Protein AF-0000000080636197 (afdb_homodimer)

Foldseek 3Di:
DAWQKWWFQWWADDVPATQAGGATDTFHWLFEEEEAEDPSLNQQVVLCQQLQNDDTDDDPGTDIDGNHHGCVVCNPVQLLQEFEDAPDQDFDQAAFLQVRLVVLLVVNPDDPVLLVVLSCVLCVLLVNNVRRRPGNNPDDPLNSLSSSVSSSCSSVHQEYEAEASCPPHDPVSLVSVLVSLQVSSVVGRYYYYYHNDQVSCLRRGQKYFYGGSNYTQDMGRLVVCCVVPFAFKKKKFQPAPDDFDDDPAWDWDDDRGIIITGHNDPVVVCVRCVPPDPPRMDMDTDGSVNVSCVRHPDDDPPDD/DAWQKWWFQWWADDVPATQAGGATDTFHWLFEEEEAEDPSLNQQVVLCQQLQNDDTDDDPGTDIDGNRHGCVVCNPVQLLQEFEDAPDQDFDQAAFLQVRLVVLLVVNVDDPVLLVVLSCVLCVLLVNNVRRRPGNNPDDPLNSLSSSVSSSCSSVHQEYEAEASCPPHDPVSLVSVLVSLQVSSVVGRYYYYYHNDQVSCLRRGQKYFYGGSNYTQDMGRLVVCCVVPFAFKKKKFQPAPDDFDDDPAWDWDDDRGIIITGHNDPVVVCVRCVPPDPPRMDMDTDGSVNVSCVRHPDDDPPDD

Radius of gyration: 25.09 Å; Cα contacts (8 Å, |Δi|>4): 1179; chains: 2; bounding box: 58×71×62 Å

Sequence (608 aa):
METIVRVEHCHKTYGTFRALTDLSFSAGRGECVALLGPNGAGKTTMIKILYGKARRDPHPETRVEVFGLDPEEHELTIKQRTGVVQQENNLDDELNVVQNLKIFARFYRMKPSRARARIEELLEFMELSEKRDQPVKALSGGMKRRLVIARALLNQPELLFLDEPTTGLDPQVRQLIWDRIRALTRQGVTVLLTTHYMEEAYHIADRIIIMDHGKSLLEGNPRELVEKHIEPQVVEVLIPSYTPPSGDSLRVEHSEERTLVYAPSREELETFTAELPAGSYFIRPSTLEDLFLKITGRRLKDGQMETIVRVEHCHKTYGTFRALTDLSFSAGRGECVALLGPNGAGKTTMIKILYGKARRDPHPETRVEVFGLDPEEHELTIKQRTGVVQQENNLDDELNVVQNLKIFARFYRMKPSRARARIEELLEFMELSEKRDQPVKALSGGMKRRLVIARALLNQPELLFLDEPTTGLDPQVRQLIWDRIRALTRQGVTVLLTTHYMEEAYHIADRIIIMDHGKSLLEGNPRELVEKHIEPQVVEVLIPSYTPPSGDSLRVEHSEERTLVYAPSREELETFTAELPAGSYFIRPSTLEDLFLKITGRRLKDGQ

Secondary structure (DSSP, 8-state):
--EEEEEEEEEEEETTEEEEEEEEEEEETT-EEEEE--TTSSHHHHHHHHTTSSPPPP-TT-EEEETTB-TTT-HHHHHHTEEEE-SS----TTSBHHHHHHHHHHHTT--HHHHHHHHHHHHHHTT-GGGTTSBGGGS-HHHHHHHHHHHHTTT--SEEEEESTTTT--HHHHHHHHHHHHHHHHTT-EEEEEES-HHHHHHH-SEEEEEETTEEEEEE-HHHHHHHHS-SEEEEE-STT------TT-EEEE-SS-EEEEESSHHHHHHHHTTSPTTSEEEEE--HHHHHHHHH-SS-----/--EEEEEEEEEEEETTEEEEEEEEEEEETT-EEEEE--TTSSHHHHHHHHTTSSPPPP-TT-EEEETTB-TTT-HHHHHHTEEEE-SS----TTSBHHHHHHHHHHHTT--HHHHHHHHHHHHHHTT-GGGTTSBGGGS-HHHHHHHHHHHHTTT--SEEEEESTTTT--HHHHHHHHHHHHHHHHTT-EEEEEES-HHHHHHH-SEEEEEETTEEEEEE-HHHHHHHHS-SEEEEE-STT------TT-EEEE-SS-EEEEESSHHHHHHHHTTSPTTSEEEEE--HHHHHHHHH-SS-----

Solvent-accessible surface area (backbone atoms only — not comparable to full-atom values): 32290 Å² total; per-residue (Å²): 128,60,69,36,34,40,37,29,47,35,33,28,66,59,89,89,43,62,36,27,51,57,26,63,52,72,38,37,65,31,34,30,38,25,39,29,31,51,85,76,16,26,53,68,60,52,55,32,32,60,68,36,77,40,78,64,48,92,51,93,72,41,43,58,27,45,75,80,34,41,22,84,81,39,34,66,68,49,50,64,40,37,15,64,34,61,70,65,86,84,72,62,52,87,34,25,45,50,55,54,44,51,58,54,37,52,76,69,65,51,54,65,71,56,42,52,54,49,50,53,51,39,27,54,75,58,70,39,59,92,43,37,80,38,43,42,68,76,46,53,70,64,53,48,50,41,47,49,50,40,52,28,44,70,69,65,33,54,34,37,41,30,34,40,81,52,69,85,50,32,65,43,56,37,51,51,52,48,39,50,52,48,53,41,27,74,71,46,25,16,32,42,31,30,38,61,50,52,66,58,43,57,73,57,29,60,28,35,34,37,30,51,68,11,24,69,76,49,72,40,36,49,67,59,48,34,65,73,73,37,48,54,24,32,35,42,32,62,40,62,69,57,73,75,78,93,48,95,76,49,50,74,47,81,43,74,47,31,25,40,39,31,22,82,38,66,71,64,45,50,66,60,48,68,80,48,62,88,83,36,52,53,77,46,69,56,44,57,56,56,46,48,35,68,74,71,44,62,66,77,72,75,77,129,127,61,67,36,34,41,35,29,47,35,32,28,65,58,90,89,42,61,35,27,50,57,27,61,52,71,39,37,66,32,34,31,38,24,39,30,31,50,87,76,16,27,53,67,59,51,54,32,32,60,68,37,76,40,79,67,48,91,51,93,72,41,43,58,28,45,75,82,35,43,23,84,80,40,34,68,68,48,50,63,39,38,15,66,32,60,70,65,85,82,72,60,50,88,34,25,46,51,54,52,44,51,57,54,37,53,76,70,66,50,54,67,70,57,42,52,52,51,48,53,50,39,27,53,74,58,70,40,59,92,43,38,80,38,43,41,67,77,47,52,70,63,53,48,50,42,48,48,50,39,53,28,43,70,70,64,34,54,35,35,38,30,32,40,81,51,71,86,49,33,64,44,55,37,52,50,52,49,39,50,52,46,52,41,27,74,72,46,25,16,34,44,33,30,38,61,50,49,65,58,43,57,72,56,30,60,28,35,35,36,30,50,68,12,23,69,75,48,71,41,36,51,68,60,46,33,65,72,73,39,49,54,23,31,36,42,32,61,40,62,68,57,75,74,78,93,49,95,76,50,50,75,46,80,46,74,49,31,26,41,40,31,22,83,39,65,70,66,44,49,67,62,49,68,80,48,61,86,83,37,52,51,76,44,69,57,45,59,56,56,44,48,34,67,75,70,44,60,64,77,73,75,77,128

pLDDT: mean 91.49, std 8.5, range [36.66, 98.65]

Nearest PDB structures (foldseek):
  4p33-assembly1_A  TM=9.153E-01  e=8.225E-24  Escherichia coli K-12
  4u00-assembly1_A  TM=9.280E-01  e=1.211E-22  Thermus thermophilus HB8
  6mi8-assembly1_B  TM=8.993E-01  e=1.579E-21  Escherichia coli K-12
  6mjp-assembly1_B  TM=8.664E-01  e=6.709E-22  Vibrio cholerae
  6mit-assembly2_E  TM=8.730E-01  e=1.678E-21  Enterobacter cloacae subsp. cloacae ATCC 13047

InterPro domains:
  IPR003439 ABC transporter-like, ATP-binding domain [PF00005] (20-167)
  IPR003439 ABC transporter-like, ATP-binding domain [PS50893] (5-238)
  IPR003593 AAA+ ATPase domain [SM00382] (29-215)
  IPR017871 ABC transporter-like, conserved site [PS00211] (139-153)
  IPR027417 P-loop containing nucleoside triphosphate hydrolase [G3DSA:3.40.50.300] (1-240)
  IPR027417 P-loop containing nucleoside triphosphate hydrolase [SSF52540] (3-228)
  IPR050763 ABC transporter ATP-binding component [PTHR42711] (1-302)
  IPR060396 Nod factor export ATP-binding protein I, C-terminal domain [PF27102] (250-297)

Structure (mmCIF, N/CA/C/O backbone):
data_AF-0000000080636197-model_v1
#
loop_
_entity.id
_entity.type
_entity.pdbx_description
1 polymer 'ABC transporter related protein'
#
loop_
_atom_site.group_PDB
_atom_site.id
_atom_site.type_symbol
_atom_site.label_atom_id
_atom_site.label_alt_id
_atom_site.label_comp_id
_atom_site.label_asym_id
_atom_site.label_entity_id
_atom_site.label_seq_id
_atom_site.pdbx_PDB_ins_code
_atom_site.Cartn_x
_atom_site.Cartn_y
_atom_site.Cartn_z
_atom_site.occupancy
_atom_site.B_iso_or_equiv
_atom_site.auth_seq_id
_atom_site.auth_comp_id
_atom_site.auth_asym_id
_atom_site.auth_atom_id
_atom_site.pdbx_PDB_model_num
ATOM 1 N N . MET A 1 1 ? -12.634 29.401 9.566 1 70.04 1 MET A N 1
ATOM 2 C CA . MET A 1 1 ? -11.385 28.709 9.871 1 70.04 1 MET A CA 1
ATOM 3 C C . MET A 1 1 ? -10.193 29.45 9.276 1 70.04 1 MET A C 1
ATOM 5 O O . MET A 1 1 ? -10.292 30.024 8.189 1 70.04 1 MET A O 1
ATOM 9 N N . GLU A 1 2 ? -9.156 29.703 10.09 1 91.59 2 GLU A N 1
ATOM 10 C CA . GLU A 1 2 ? -7.953 30.404 9.649 1 91.59 2 GLU A CA 1
ATOM 11 C C . GLU A 1 2 ? -7.186 29.585 8.614 1 91.59 2 GLU A C 1
ATOM 13 O O . GLU A 1 2 ? -6.859 28.421 8.855 1 91.59 2 GLU A O 1
ATOM 18 N N . THR A 1 3 ? -6.97 30.164 7.451 1 95.98 3 THR A N 1
ATOM 19 C CA . THR A 1 3 ? -6.253 29.491 6.374 1 95.98 3 THR A CA 1
ATOM 20 C C . THR A 1 3 ? -4.749 29.512 6.63 1 95.98 3 THR A C 1
ATOM 22 O O . THR A 1 3 ? -4.163 30.577 6.833 1 95.98 3 THR A O 1
ATOM 25 N N . ILE A 1 4 ? -4.133 28.397 6.646 1 97.34 4 ILE A N 1
ATOM 26 C CA . ILE A 1 4 ? -2.709 28.247 6.925 1 97.34 4 ILE A CA 1
ATOM 27 C C . ILE A 1 4 ? -1.946 28.045 5.617 1 97.34 4 ILE A C 1
ATOM 29 O O . ILE A 1 4 ? -0.799 28.479 5.487 1 97.34 4 ILE A O 1
ATOM 33 N N . VAL A 1 5 ? -2.538 27.372 4.698 1 98.48 5 VAL A N 1
ATOM 34 C CA . VAL A 1 5 ? -1.978 27.125 3.373 1 98.48 5 VAL A CA 1
ATOM 35 C C . VAL A 1 5 ? -2.954 27.605 2.301 1 98.48 5 VAL A C 1
ATOM 37 O O . VAL A 1 5 ? -4.144 27.285 2.35 1 98.48 5 VAL A O 1
ATOM 40 N N . ARG A 1 6 ? -2.475 28.406 1.411 1 98.28 6 ARG A N 1
ATOM 41 C CA . ARG A 1 6 ? -3.274 28.901 0.295 1 98.28 6 ARG A CA 1
ATOM 42 C C . ARG A 1 6 ? -2.54 28.716 -1.029 1 98.28 6 ARG A C 1
ATOM 44 O O . ARG A 1 6 ? -1.398 29.156 -1.179 1 98.28 6 ARG A O 1
ATOM 51 N N . VAL A 1 7 ? -3.124 28.015 -1.944 1 98.28 7 VAL A N 1
ATOM 52 C CA . VAL A 1 7 ? -2.604 27.805 -3.291 1 98.28 7 VAL A CA 1
ATOM 53 C C . VAL A 1 7 ? -3.649 28.229 -4.32 1 98.28 7 VAL A C 1
ATOM 55 O O . VAL A 1 7 ? -4.77 27.717 -4.323 1 98.28 7 VAL A O 1
ATOM 58 N N . GLU A 1 8 ? -3.267 29.147 -5.152 1 98.03 8 GLU A N 1
ATOM 59 C CA . GLU A 1 8 ? -4.144 29.603 -6.227 1 98.03 8 GLU A CA 1
ATOM 60 C C . GLU A 1 8 ? -3.445 29.525 -7.581 1 98.03 8 GLU A C 1
ATOM 62 O O . GLU A 1 8 ? -2.401 30.149 -7.783 1 98.03 8 GLU A O 1
ATOM 67 N N . HIS A 1 9 ? -4.03 28.772 -8.452 1 97.44 9 HIS A N 1
ATOM 68 C CA . HIS A 1 9 ? -3.629 28.679 -9.851 1 97.44 9 HIS A CA 1
ATOM 69 C C . HIS A 1 9 ? -2.136 28.398 -9.979 1 97.44 9 HIS A C 1
ATOM 71 O O . HIS A 1 9 ? -1.426 29.104 -10.699 1 97.44 9 HIS A O 1
ATOM 77 N N . CYS A 1 10 ? -1.67 27.437 -9.292 1 97.93 10 CYS A N 1
ATOM 78 C CA . CYS A 1 10 ? -0.251 27.1 -9.279 1 97.93 10 CYS A CA 1
ATOM 79 C C . CYS A 1 10 ? 0.113 26.225 -10.473 1 97.93 10 CYS A C 1
ATOM 81 O O . CYS A 1 10 ? -0.612 25.284 -10.802 1 97.93 10 CYS A O 1
ATOM 83 N N . HIS A 1 11 ? 1.201 26.597 -11.126 1 97.65 11 HIS A N 1
ATOM 84 C CA . HIS A 1 11 ? 1.733 25.861 -12.268 1 97.65 11 HIS A CA 1
ATOM 85 C C . HIS A 1 11 ? 3.194 25.484 -12.048 1 97.65 11 HIS A C 1
ATOM 87 O O . HIS A 1 11 ? 3.944 26.231 -11.416 1 97.65 11 HIS A O 1
ATOM 93 N N . LYS A 1 12 ? 3.571 24.344 -12.49 1 97.74 12 LYS A N 1
ATOM 94 C CA . LYS A 1 12 ? 4.967 23.917 -12.452 1 97.74 12 LYS A CA 1
ATOM 95 C C . LYS A 1 12 ? 5.291 22.993 -13.623 1 97.74 12 LYS A C 1
ATOM 97 O O . LYS A 1 12 ? 4.587 22.009 -13.857 1 97.74 12 LYS A O 1
ATOM 102 N N . THR A 1 13 ? 6.301 23.354 -14.338 1 96.06 13 THR A N 1
ATOM 103 C CA . THR A 1 13 ? 6.772 22.563 -15.469 1 96.06 13 THR A CA 1
ATOM 104 C C . THR A 1 13 ? 8.233 22.165 -15.28 1 96.06 13 THR A C 1
ATOM 106 O O . THR A 1 13 ? 9.052 22.978 -14.848 1 96.06 13 THR A O 1
ATOM 109 N N . TYR A 1 14 ? 8.549 20.91 -15.465 1 93.08 14 TYR A N 1
ATOM 110 C CA . TYR A 1 14 ? 9.912 20.398 -15.556 1 93.08 14 TYR A CA 1
ATOM 111 C C . TYR A 1 14 ? 10.259 20.024 -16.992 1 93.08 14 TYR A C 1
ATOM 113 O O . TYR A 1 14 ? 9.802 18.996 -17.5 1 93.08 14 TYR A O 1
ATOM 121 N N . GLY A 1 15 ? 11.058 20.83 -17.602 1 91.91 15 GLY A N 1
ATOM 122 C CA . GLY A 1 15 ? 11.267 20.606 -19.024 1 91.91 15 GLY A CA 1
ATOM 123 C C . GLY A 1 15 ? 9.987 20.688 -19.835 1 91.91 15 GLY A C 1
ATOM 124 O O . GLY A 1 15 ? 9.33 21.73 -19.864 1 91.91 15 GLY A O 1
ATOM 125 N N . THR A 1 16 ? 9.609 19.529 -20.382 1 89.03 16 THR A N 1
ATOM 126 C CA . THR A 1 16 ? 8.383 19.492 -21.171 1 89.03 16 THR A CA 1
ATOM 127 C C . THR A 1 16 ? 7.235 18.899 -20.359 1 89.03 16 THR A C 1
ATOM 129 O O . THR A 1 16 ? 6.091 18.873 -20.818 1 89.03 16 THR A O 1
ATOM 132 N N . PHE A 1 17 ? 7.514 18.566 -19.157 1 89.36 17 PHE A N 1
ATOM 133 C CA . PHE A 1 17 ? 6.513 17.898 -18.333 1 89.36 17 PHE A CA 1
ATOM 134 C C . PHE A 1 17 ? 5.805 18.897 -17.425 1 89.36 17 PHE A C 1
ATOM 136 O O . PHE A 1 17 ? 6.442 19.55 -16.596 1 89.36 17 PHE A O 1
ATOM 143 N N . ARG A 1 18 ? 4.503 18.974 -17.615 1 93.79 18 ARG A N 1
ATOM 144 C CA . ARG A 1 18 ? 3.7 19.825 -16.743 1 93.79 18 ARG A CA 1
ATOM 145 C C . ARG A 1 18 ? 3.27 19.073 -15.488 1 93.79 18 ARG A C 1
ATOM 147 O O . ARG A 1 18 ? 2.274 18.347 -15.504 1 93.79 18 ARG A O 1
ATOM 154 N N . ALA A 1 19 ? 3.922 19.318 -14.426 1 95.35 19 ALA A N 1
ATOM 155 C CA . ALA A 1 19 ? 3.671 18.612 -13.172 1 95.35 19 ALA A CA 1
ATOM 156 C C . ALA A 1 19 ? 2.43 19.159 -12.473 1 95.35 19 ALA A C 1
ATOM 158 O O . ALA A 1 19 ? 1.651 18.399 -11.892 1 95.35 19 ALA A O 1
ATOM 159 N N . LEU A 1 20 ? 2.258 20.453 -12.488 1 97.69 20 LEU A N 1
ATOM 160 C CA . LEU A 1 20 ? 1.077 21.117 -11.946 1 97.69 20 LEU A CA 1
ATOM 161 C C . LEU A 1 20 ? 0.43 22.016 -12.995 1 97.69 20 LEU A C 1
ATOM 163 O O . LEU A 1 20 ? 1.117 22.794 -13.661 1 97.69 20 LEU A O 1
ATOM 167 N N . THR A 1 21 ? -0.829 21.839 -13.168 1 96.33 21 THR A N 1
ATOM 168 C CA . THR A 1 21 ? -1.602 22.595 -14.147 1 96.33 21 THR A CA 1
ATOM 169 C C . THR A 1 21 ? -2.784 23.294 -13.48 1 96.33 21 THR A C 1
ATOM 171 O O . THR A 1 21 ? -3.874 22.726 -13.383 1 96.33 21 THR A O 1
ATOM 174 N N . ASP A 1 22 ? -2.585 24.486 -12.969 1 96.54 22 ASP A N 1
ATOM 175 C CA . ASP A 1 22 ? -3.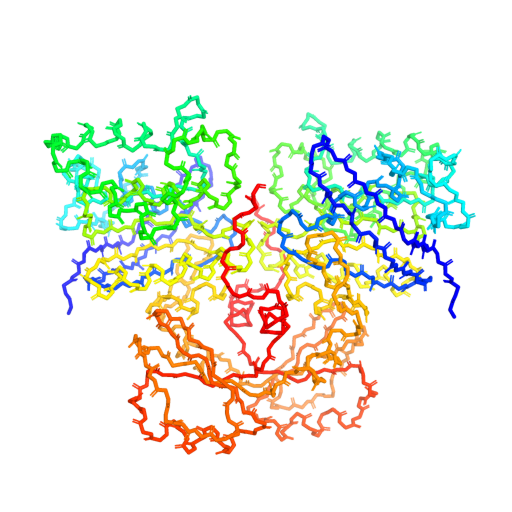636 25.334 -12.415 1 96.54 22 ASP A CA 1
ATOM 176 C C . ASP A 1 22 ? -4.218 24.726 -11.141 1 96.54 22 ASP A C 1
ATOM 178 O O . ASP A 1 22 ? -5.436 24.591 -11.011 1 96.54 22 ASP A O 1
ATOM 182 N N . LEU A 1 23 ? -3.398 24.368 -10.259 1 97.69 23 LEU A N 1
ATOM 183 C CA . LEU A 1 23 ? -3.83 23.742 -9.014 1 97.69 23 LEU A CA 1
ATOM 184 C C . LEU A 1 23 ? -4.18 24.795 -7.969 1 97.69 23 LEU A C 1
ATOM 186 O O . LEU A 1 23 ? -3.41 25.731 -7.743 1 97.69 23 LEU A O 1
ATOM 190 N N . SER A 1 24 ? -5.374 24.666 -7.371 1 97.98 24 SER A N 1
ATOM 191 C CA . SER A 1 24 ? -5.816 25.552 -6.298 1 97.98 24 SER A CA 1
ATOM 192 C C . SER A 1 24 ? -6.43 24.762 -5.147 1 97.98 24 SER A C 1
ATOM 194 O O . SER A 1 24 ? -7.186 23.814 -5.371 1 97.98 24 SER A O 1
ATOM 196 N N . PHE A 1 25 ? -5.986 25.109 -3.956 1 97.62 25 PHE A N 1
ATOM 197 C CA . PHE A 1 25 ? -6.592 24.555 -2.751 1 97.62 25 PHE A CA 1
ATOM 198 C C . PHE A 1 25 ? -6.137 25.322 -1.515 1 97.62 25 PHE A C 1
ATOM 200 O O . PHE A 1 25 ? -5.299 26.221 -1.609 1 97.62 25 PHE A O 1
ATOM 207 N N . SER A 1 26 ? -6.712 24.998 -0.378 1 97.77 26 SER A N 1
ATOM 208 C CA . SER A 1 26 ? -6.311 25.602 0.889 1 97.77 26 SER A CA 1
ATOM 209 C C . SER A 1 26 ? -6.382 24.593 2.03 1 97.77 26 SER A C 1
ATOM 211 O O . SER A 1 26 ? -6.926 23.499 1.865 1 97.77 26 SER A O 1
ATOM 213 N N . ALA A 1 27 ? -5.765 24.94 3.087 1 97.75 27 ALA A N 1
ATOM 214 C CA . ALA A 1 27 ? -5.835 24.17 4.326 1 97.75 27 ALA A CA 1
ATOM 215 C C . ALA A 1 27 ? -5.991 25.088 5.534 1 97.75 27 ALA A C 1
ATOM 217 O O . ALA A 1 27 ? -5.326 26.122 5.626 1 97.75 27 ALA A O 1
ATOM 218 N N . GLY A 1 28 ? -6.892 24.671 6.402 1 97.67 28 GLY A N 1
ATOM 219 C CA . GLY A 1 28 ? -7.14 25.451 7.604 1 97.67 28 GLY A CA 1
ATOM 220 C C . GLY A 1 28 ? -6.326 24.985 8.796 1 97.67 28 GLY A C 1
ATOM 221 O O . GLY A 1 28 ? -5.793 23.874 8.795 1 97.67 28 GLY A O 1
ATOM 222 N N . ARG A 1 29 ? -6.256 25.848 9.769 1 97.2 29 ARG A N 1
ATOM 223 C CA . ARG A 1 29 ? -5.551 25.522 11.004 1 97.2 29 ARG A CA 1
ATOM 224 C C . ARG A 1 29 ? -6.151 24.288 11.668 1 97.2 29 ARG A C 1
ATOM 226 O O . ARG A 1 29 ? -7.37 24.191 11.825 1 97.2 29 ARG A O 1
ATOM 233 N N . GLY A 1 30 ? -5.285 23.339 11.968 1 96.61 30 GLY A N 1
ATOM 234 C CA . GLY A 1 30 ? -5.714 22.151 12.688 1 96.61 30 GLY A CA 1
ATOM 235 C C . GLY A 1 30 ? -6.406 21.133 11.801 1 96.61 30 GLY A C 1
ATOM 236 O O . GLY A 1 30 ? -6.926 20.128 12.289 1 96.61 30 GLY A O 1
ATOM 237 N N . GLU A 1 31 ? -6.382 21.378 10.533 1 97.2 31 GLU A N 1
ATOM 238 C CA . GLU A 1 31 ? -7.027 20.499 9.563 1 97.2 31 GLU A CA 1
ATOM 239 C C . GLU A 1 31 ? -6.037 19.491 8.986 1 97.2 31 GLU A C 1
ATOM 241 O O . GLU A 1 31 ? -4.863 19.811 8.788 1 97.2 31 GLU A O 1
ATOM 246 N N . CYS A 1 32 ? -6.458 18.325 8.764 1 97.83 32 CYS A N 1
ATOM 247 C CA . CYS A 1 32 ? -5.682 17.34 8.018 1 97.83 32 CYS A CA 1
ATOM 248 C C . CYS A 1 32 ? -6.171 17.237 6.578 1 97.83 32 CYS A C 1
ATOM 250 O O . CYS A 1 32 ? -7.284 16.77 6.328 1 97.83 32 CYS A O 1
ATOM 252 N N . VAL A 1 33 ? -5.358 17.678 5.628 1 98.47 33 VAL A N 1
ATOM 253 C CA . VAL A 1 33 ? -5.701 17.647 4.21 1 98.47 33 VAL A CA 1
ATOM 254 C C . VAL A 1 33 ? -4.795 16.656 3.481 1 98.47 33 VAL A C 1
ATOM 256 O O . VAL A 1 33 ? -3.573 16.686 3.645 1 98.47 33 VAL A O 1
ATOM 259 N N . ALA A 1 34 ? -5.384 15.788 2.673 1 98.4 34 ALA A N 1
ATOM 260 C CA . ALA A 1 34 ? -4.616 14.808 1.909 1 98.4 34 ALA A CA 1
ATOM 261 C C . ALA A 1 34 ? -4.678 15.107 0.414 1 98.4 34 ALA A C 1
ATOM 263 O O . ALA A 1 34 ? -5.764 15.271 -0.148 1 98.4 34 ALA A O 1
ATOM 264 N N . LEU A 1 35 ? -3.562 15.288 -0.189 1 98.06 35 LEU A N 1
ATOM 265 C CA . LEU A 1 35 ? -3.461 15.266 -1.644 1 98.06 35 LEU A CA 1
ATOM 266 C C . LEU A 1 35 ? -3.404 13.832 -2.162 1 98.06 35 LEU A C 1
ATOM 268 O O . LEU A 1 35 ? -2.399 13.141 -1.979 1 98.06 35 LEU A O 1
ATOM 272 N N . LEU A 1 36 ? -4.446 13.467 -2.775 1 96.41 36 LEU A N 1
ATOM 273 C CA . LEU A 1 36 ? -4.629 12.086 -3.207 1 96.41 36 LEU A CA 1
ATOM 274 C C . LEU A 1 36 ? -4.51 11.97 -4.723 1 96.41 36 LEU A C 1
ATOM 276 O O . LEU A 1 36 ? -5.081 12.779 -5.458 1 96.41 36 LEU A O 1
ATOM 280 N N . GLY A 1 37 ? -3.81 11.014 -5.209 1 93.5 37 GLY A N 1
ATOM 281 C CA . GLY A 1 37 ? -3.635 10.805 -6.637 1 93.5 37 GLY A CA 1
ATOM 282 C C . GLY A 1 37 ? -2.601 9.743 -6.962 1 93.5 37 GLY A C 1
ATOM 283 O O . GLY A 1 37 ? -1.863 9.298 -6.081 1 93.5 37 GLY A O 1
ATOM 284 N N . PRO A 1 38 ? -2.58 9.338 -8.162 1 90.51 38 PRO A N 1
ATOM 285 C CA . PRO A 1 38 ? -1.576 8.358 -8.582 1 90.51 38 PRO A CA 1
ATOM 286 C C . PRO A 1 38 ? -0.159 8.927 -8.58 1 90.51 38 PRO A C 1
ATOM 288 O O . PRO A 1 38 ? 0.031 10.12 -8.326 1 90.51 38 PRO A O 1
ATOM 291 N N . ASN A 1 39 ? 0.759 8.02 -8.804 1 85.99 39 ASN A N 1
ATOM 292 C CA . ASN A 1 39 ? 2.135 8.485 -8.944 1 85.99 39 ASN A CA 1
ATOM 293 C C . ASN A 1 39 ? 2.292 9.419 -10.141 1 85.99 39 ASN A C 1
ATOM 295 O O . ASN A 1 39 ? 1.729 9.168 -11.208 1 85.99 39 ASN A O 1
ATOM 299 N N . GLY A 1 40 ? 2.886 10.529 -9.935 1 87.15 40 GLY A N 1
ATOM 300 C CA . GLY A 1 40 ? 3.097 11.486 -11.009 1 87.15 40 GLY A CA 1
ATOM 301 C C . GLY A 1 40 ? 2.003 12.532 -11.101 1 87.15 40 GLY A C 1
ATOM 302 O O . GLY A 1 40 ? 2.034 13.395 -11.98 1 87.15 40 GLY A O 1
ATOM 303 N N . ALA A 1 41 ? 1.114 12.492 -10.192 1 91.53 41 ALA A N 1
ATOM 304 C CA . ALA A 1 41 ? -0.02 13.41 -10.25 1 91.53 41 ALA A CA 1
ATOM 305 C C . ALA A 1 41 ? 0.393 14.82 -9.837 1 91.53 41 ALA A C 1
ATOM 307 O O . ALA A 1 41 ? -0.379 15.769 -9.989 1 91.53 41 ALA A O 1
ATOM 308 N N . GLY A 1 42 ? 1.59 14.946 -9.271 1 95.01 42 GLY A N 1
ATOM 309 C CA . GLY A 1 42 ? 2.086 16.257 -8.883 1 95.01 42 GLY A CA 1
ATOM 310 C C . GLY A 1 42 ? 2.079 16.477 -7.382 1 95.01 42 GLY A C 1
ATOM 311 O O . GLY A 1 42 ? 2.392 17.571 -6.908 1 95.01 42 GLY A O 1
ATOM 312 N N . LYS A 1 43 ? 1.74 15.468 -6.599 1 96.6 43 LYS A N 1
ATOM 313 C CA . LYS A 1 43 ? 1.578 15.592 -5.153 1 96.6 43 LYS A CA 1
ATOM 314 C C . LYS A 1 43 ? 2.876 16.044 -4.49 1 96.6 43 LYS A C 1
ATOM 316 O O . LYS A 1 43 ? 2.888 17.02 -3.738 1 96.6 43 LYS A O 1
ATOM 321 N N . THR A 1 44 ? 3.995 15.383 -4.799 1 95 44 THR A N 1
ATOM 322 C CA . THR A 1 44 ? 5.302 15.678 -4.221 1 95 44 THR A CA 1
ATOM 323 C C . THR A 1 44 ? 5.789 17.055 -4.662 1 95 44 THR A C 1
ATOM 325 O O . THR A 1 44 ? 6.347 17.808 -3.86 1 95 44 THR A O 1
ATOM 328 N N . THR A 1 45 ? 5.552 17.376 -5.938 1 96.64 45 THR A N 1
ATOM 329 C CA . THR A 1 45 ? 5.924 18.686 -6.46 1 96.64 45 THR A CA 1
ATOM 330 C C . THR A 1 45 ? 5.232 19.797 -5.675 1 96.64 45 THR A C 1
ATOM 332 O O . THR A 1 45 ? 5.865 20.785 -5.297 1 96.64 45 THR A O 1
ATOM 335 N N . MET A 1 46 ? 3.995 19.58 -5.392 1 97.51 46 MET A N 1
ATOM 336 C CA . MET A 1 46 ? 3.233 20.593 -4.666 1 97.51 46 MET A CA 1
ATOM 337 C C . MET A 1 46 ? 3.787 20.785 -3.258 1 97.51 46 MET A C 1
ATOM 339 O O . MET A 1 46 ? 3.976 21.917 -2.81 1 97.51 46 MET A O 1
ATOM 343 N N . ILE A 1 47 ? 4.067 19.706 -2.564 1 97.07 47 ILE A N 1
ATOM 344 C CA . ILE A 1 47 ? 4.579 19.79 -1.201 1 97.07 47 ILE A CA 1
ATOM 345 C C . ILE A 1 47 ? 5.936 20.49 -1.202 1 97.07 47 ILE A C 1
ATOM 347 O O . ILE A 1 47 ? 6.211 21.326 -0.338 1 97.07 47 ILE A O 1
ATOM 351 N N . LYS A 1 48 ? 6.754 20.252 -2.185 1 96.96 48 LYS A N 1
ATOM 352 C CA . LYS A 1 48 ? 8.073 20.87 -2.287 1 96.96 48 LYS A CA 1
ATOM 353 C C . LYS A 1 48 ? 7.959 22.378 -2.491 1 96.96 48 LYS A C 1
ATOM 355 O O . LYS A 1 48 ? 8.767 23.144 -1.961 1 96.96 48 LYS A O 1
ATOM 360 N N . ILE A 1 49 ? 6.998 22.761 -3.233 1 97.82 49 ILE A N 1
ATOM 361 C CA . ILE A 1 49 ? 6.765 24.184 -3.451 1 97.82 49 ILE A CA 1
ATOM 362 C C . ILE A 1 49 ? 6.334 24.843 -2.143 1 97.82 49 ILE A C 1
ATOM 364 O O . ILE A 1 49 ? 6.786 25.943 -1.816 1 97.82 49 ILE A O 1
ATOM 368 N N . LEU A 1 50 ? 5.552 24.169 -1.354 1 97.87 50 LEU A N 1
ATOM 369 C CA . LEU A 1 50 ? 4.961 24.737 -0.148 1 97.87 50 LEU A CA 1
ATOM 370 C C . LEU A 1 50 ? 6.016 24.932 0.935 1 97.87 50 LEU A C 1
ATOM 372 O O . LEU A 1 50 ? 5.91 25.849 1.753 1 97.87 50 LEU A O 1
ATOM 376 N N . TYR A 1 51 ? 6.974 24.029 0.96 1 95.14 51 TYR A N 1
ATOM 377 C CA . TYR A 1 51 ? 7.978 24.273 1.99 1 95.14 51 TYR A CA 1
ATOM 378 C C . TYR A 1 51 ? 9.245 24.867 1.386 1 95.14 51 TYR A C 1
ATOM 380 O O . TYR A 1 51 ? 10.307 24.845 2.012 1 95.14 51 TYR A O 1
ATOM 388 N N . GLY A 1 52 ? 9.249 25.346 0.078 1 94.65 52 GLY A N 1
ATOM 389 C CA . GLY A 1 52 ? 10.234 26.236 -0.514 1 94.65 52 GLY A CA 1
ATOM 390 C C . GLY A 1 52 ? 11.362 25.499 -1.211 1 94.65 52 GLY A C 1
ATOM 391 O O . GLY A 1 52 ? 12.398 26.091 -1.521 1 94.65 52 GLY A O 1
ATOM 392 N N . LYS A 1 53 ? 11.26 24.241 -1.466 1 94.04 53 LYS A N 1
ATOM 393 C CA . LYS A 1 53 ? 12.328 23.449 -2.071 1 94.04 53 LYS A CA 1
ATOM 394 C C . LYS A 1 53 ? 12.217 23.45 -3.593 1 94.04 53 LYS A C 1
ATOM 396 O O . LYS A 1 53 ? 13.168 23.09 -4.29 1 94.04 53 LYS A O 1
ATOM 401 N N . ALA A 1 54 ? 11.072 23.792 -4.097 1 94.91 54 ALA A N 1
ATOM 402 C CA . ALA A 1 54 ? 10.858 23.911 -5.537 1 94.91 54 ALA A CA 1
ATOM 403 C C . ALA A 1 54 ? 10.172 25.229 -5.883 1 94.91 54 ALA A C 1
ATOM 405 O O . ALA A 1 54 ? 9.351 25.73 -5.11 1 94.91 54 ALA A O 1
ATOM 406 N N . ARG A 1 55 ? 10.473 25.706 -7.038 1 95.9 55 ARG A N 1
ATOM 407 C CA . ARG A 1 55 ? 9.874 26.953 -7.501 1 95.9 55 ARG A CA 1
ATOM 408 C C . ARG A 1 55 ? 8.712 26.682 -8.451 1 95.9 55 ARG A C 1
ATOM 410 O O . ARG A 1 55 ? 8.78 25.773 -9.281 1 95.9 55 ARG A O 1
ATOM 417 N N . ARG A 1 56 ? 7.742 27.44 -8.273 1 97.09 56 ARG A N 1
ATOM 418 C CA . ARG A 1 56 ? 6.614 27.379 -9.196 1 97.09 56 ARG A CA 1
ATOM 419 C C . ARG A 1 56 ? 6.886 28.204 -10.449 1 97.09 56 ARG A C 1
ATOM 421 O O . ARG A 1 56 ? 7.827 29 -10.482 1 97.09 56 ARG A O 1
ATOM 428 N N . ASP A 1 57 ? 6.111 27.933 -11.445 1 97.28 57 ASP A N 1
ATOM 429 C CA . ASP A 1 57 ? 6.215 28.759 -12.644 1 97.28 57 ASP A CA 1
ATOM 430 C C . ASP A 1 57 ? 5.606 30.14 -12.414 1 97.28 57 ASP A C 1
ATOM 432 O O . ASP A 1 57 ? 4.583 30.269 -11.739 1 97.28 57 ASP A O 1
ATOM 436 N N . PRO A 1 58 ? 6.278 31.094 -13 1 93.99 58 PRO A N 1
ATOM 437 C CA . PRO A 1 58 ? 5.694 32.431 -12.872 1 93.99 58 PRO A CA 1
ATOM 438 C C . PRO A 1 58 ? 4.357 32.562 -13.598 1 93.99 58 PRO A C 1
ATOM 440 O O . PRO A 1 58 ? 4.212 32.082 -14.725 1 93.99 58 PRO A O 1
ATOM 443 N N . HIS A 1 59 ? 3.428 32.972 -12.963 1 92.47 59 HIS A N 1
ATOM 444 C CA . HIS A 1 59 ? 2.093 33.24 -13.485 1 92.47 59 HIS A CA 1
ATOM 445 C C . HIS A 1 59 ? 1.388 34.319 -12.67 1 92.47 59 HIS A C 1
ATOM 447 O O . HIS A 1 59 ? 1.418 34.291 -11.437 1 92.47 59 HIS A O 1
ATOM 453 N N . PRO A 1 60 ? 0.715 35.239 -13.363 1 92.44 60 PRO A N 1
ATOM 454 C CA . PRO A 1 60 ? 0.144 36.391 -12.661 1 92.44 60 PRO A CA 1
ATOM 455 C C . PRO A 1 60 ? -0.955 35.998 -11.677 1 92.44 60 PRO A C 1
ATOM 457 O O . PRO A 1 60 ? -1.163 36.683 -10.672 1 92.44 60 PRO A O 1
ATOM 460 N N . GLU A 1 61 ? -1.619 34.918 -11.955 1 95.26 61 GLU A N 1
ATOM 461 C CA . GLU A 1 61 ? -2.754 34.528 -11.124 1 95.26 61 GLU A CA 1
ATOM 462 C C . GLU A 1 61 ? -2.317 33.601 -9.993 1 95.26 61 GLU A C 1
ATOM 464 O O . GLU A 1 61 ? -3.121 33.249 -9.126 1 95.26 61 GLU A O 1
ATOM 469 N N . THR A 1 62 ? -1.041 33.271 -10 1 95.99 62 THR A N 1
ATOM 470 C CA . THR A 1 62 ? -0.575 32.302 -9.014 1 95.99 62 THR A CA 1
ATOM 471 C C . THR A 1 62 ? -0.355 32.971 -7.66 1 95.99 62 THR A C 1
ATOM 473 O O . THR A 1 62 ? 0.243 34.047 -7.583 1 95.99 62 THR A O 1
ATOM 476 N N . ARG A 1 63 ? -0.882 32.369 -6.647 1 97.11 63 ARG A N 1
ATOM 477 C CA . ARG A 1 63 ? -0.633 32.76 -5.264 1 97.11 63 ARG A CA 1
ATOM 478 C C . ARG A 1 63 ? -0.428 31.536 -4.377 1 97.11 63 ARG A C 1
ATOM 480 O O . ARG A 1 63 ? -1.287 30.653 -4.32 1 97.11 63 ARG A O 1
ATOM 487 N N . VAL A 1 64 ? 0.733 31.494 -3.77 1 98.12 64 VAL A N 1
ATOM 488 C CA . VAL A 1 64 ? 1.043 30.415 -2.838 1 98.12 64 VAL A CA 1
ATOM 489 C C . VAL A 1 64 ? 1.51 31 -1.507 1 98.12 64 VAL A C 1
ATOM 491 O O . VAL A 1 64 ? 2.472 31.771 -1.465 1 98.12 64 VAL A O 1
ATOM 494 N N . GLU A 1 65 ? 0.805 30.639 -0.462 1 98.35 65 GLU A N 1
ATOM 495 C CA . GLU A 1 65 ? 1.137 31.176 0.854 1 98.35 65 GLU A CA 1
ATOM 496 C C . GLU A 1 65 ? 1.087 30.088 1.922 1 98.35 65 GLU A C 1
ATOM 498 O O . GLU A 1 65 ? 0.207 29.226 1.897 1 98.35 65 GLU A O 1
ATOM 503 N N . VAL A 1 66 ? 2.024 30.147 2.757 1 98.45 66 VAL A N 1
ATOM 504 C CA . VAL A 1 66 ? 2.054 29.382 3.999 1 98.45 66 VAL A CA 1
ATOM 505 C C . VAL A 1 66 ? 2.207 30.329 5.187 1 98.45 66 VAL A C 1
ATOM 507 O O . VAL A 1 66 ? 3.171 31.096 5.257 1 98.45 66 VAL A O 1
ATOM 510 N N . PHE A 1 67 ? 1.258 30.292 6.063 1 97.9 67 PHE A N 1
ATOM 511 C CA . PHE A 1 67 ? 1.196 31.247 7.163 1 97.9 67 PHE A CA 1
ATOM 512 C C . PHE A 1 67 ? 1.163 32.677 6.637 1 97.9 67 PHE A C 1
ATOM 514 O O . PHE A 1 67 ? 1.777 33.573 7.22 1 97.9 67 PHE A O 1
ATOM 521 N N . GLY A 1 68 ? 0.624 32.846 5.5 1 97.54 68 GLY A N 1
ATOM 522 C CA . GLY A 1 68 ? 0.504 34.169 4.909 1 97.54 68 GLY A CA 1
ATOM 523 C C . GLY A 1 68 ? 1.769 34.627 4.208 1 97.54 68 GLY A C 1
ATOM 524 O O . GLY A 1 68 ? 1.84 35.757 3.72 1 97.54 68 GLY A O 1
ATOM 525 N N . LEU A 1 69 ? 2.732 33.792 4.148 1 97.98 69 LEU A N 1
ATOM 526 C CA . LEU A 1 69 ? 4.021 34.145 3.562 1 97.98 69 LEU A CA 1
ATOM 527 C C . LEU A 1 69 ? 4.284 33.333 2.298 1 97.98 69 LEU A C 1
ATOM 529 O O . LEU A 1 69 ? 3.9 32.164 2.215 1 97.98 69 LEU A O 1
ATOM 533 N N . ASP A 1 70 ? 5.005 33.919 1.345 1 97.77 70 ASP A N 1
ATOM 534 C CA . ASP A 1 70 ? 5.429 33.208 0.142 1 97.77 70 ASP A CA 1
ATOM 535 C C . ASP A 1 70 ? 6.63 32.31 0.431 1 97.77 70 ASP A C 1
ATOM 537 O O . ASP A 1 70 ? 7.699 32.795 0.804 1 97.77 70 ASP A O 1
ATOM 541 N N . PRO A 1 71 ? 6.466 31.032 0.23 1 97.44 71 PRO A N 1
ATOM 542 C CA . PRO A 1 71 ? 7.549 30.103 0.563 1 97.44 71 PRO A CA 1
ATOM 543 C C . PRO A 1 71 ? 8.825 30.377 -0.229 1 97.44 71 PRO A C 1
ATOM 545 O O . PRO A 1 71 ? 9.922 30.041 0.225 1 97.44 71 PRO A O 1
ATOM 548 N N . GLU A 1 72 ? 8.749 30.942 -1.359 1 95.46 72 GLU A N 1
ATOM 549 C CA . GLU A 1 72 ? 9.932 31.244 -2.159 1 95.46 72 GLU A CA 1
ATOM 550 C C . GLU A 1 72 ? 10.729 32.396 -1.553 1 95.46 72 GLU A C 1
ATOM 552 O O . GLU A 1 72 ? 11.952 32.453 -1.694 1 95.46 72 GLU A O 1
ATOM 557 N N . GLU A 1 73 ? 10.048 33.251 -0.802 1 95.78 73 GLU A N 1
ATOM 558 C CA . GLU A 1 73 ? 10.681 34.448 -0.255 1 95.78 73 GLU A CA 1
ATOM 559 C C . GLU A 1 73 ? 10.999 34.275 1.227 1 95.78 73 GLU A C 1
ATOM 561 O O . GLU A 1 73 ? 11.9 34.931 1.755 1 95.78 73 GLU A O 1
ATOM 566 N N . HIS A 1 74 ? 10.306 33.466 1.913 1 96.58 74 HIS A N 1
ATOM 567 C CA . HIS A 1 74 ? 10.427 33.356 3.362 1 96.58 74 HIS A CA 1
ATOM 568 C C . HIS A 1 74 ? 10.661 31.91 3.787 1 96.58 74 HIS A C 1
ATOM 570 O O . HIS A 1 74 ? 10.027 31.424 4.727 1 96.58 74 HIS A O 1
ATOM 576 N N . GLU A 1 75 ? 11.461 31.195 3.088 1 94.43 75 GLU A N 1
ATOM 577 C CA . GLU A 1 75 ? 11.715 29.771 3.28 1 94.43 75 GLU A CA 1
ATOM 578 C C . GLU A 1 75 ? 12.118 29.472 4.721 1 94.43 75 GLU A C 1
ATOM 580 O O . GLU A 1 75 ? 11.558 28.574 5.354 1 94.43 75 GLU A O 1
ATOM 585 N N . LEU A 1 76 ? 13.023 30.245 5.335 1 92.64 76 LEU A N 1
ATOM 586 C CA . LEU A 1 76 ? 13.57 29.969 6.659 1 92.64 76 LEU A CA 1
ATOM 587 C C . LEU A 1 76 ? 12.51 30.169 7.738 1 92.64 76 LEU A C 1
ATOM 589 O O . LEU A 1 76 ? 12.41 29.37 8.671 1 92.64 76 LEU A O 1
ATOM 593 N N . THR A 1 77 ? 11.749 31.258 7.565 1 94.89 77 THR A N 1
ATOM 594 C CA . THR A 1 77 ? 10.681 31.542 8.516 1 94.89 77 THR A CA 1
ATOM 595 C C . THR A 1 77 ? 9.65 30.417 8.524 1 94.89 77 THR A C 1
ATOM 597 O O . THR A 1 77 ? 9.197 29.99 9.588 1 94.89 77 THR A O 1
ATOM 600 N N . ILE A 1 78 ? 9.314 29.96 7.362 1 95.98 78 ILE A N 1
ATOM 601 C CA . ILE A 1 78 ? 8.331 28.892 7.221 1 95.98 78 ILE A CA 1
ATOM 602 C C . ILE A 1 78 ? 8.904 27.586 7.768 1 95.98 78 ILE A C 1
ATOM 604 O O . ILE A 1 78 ? 8.224 26.858 8.495 1 95.98 78 ILE A O 1
ATOM 608 N N . LYS A 1 79 ? 10.14 27.336 7.505 1 93.76 79 LYS A N 1
ATOM 609 C CA . LYS A 1 79 ? 10.81 26.109 7.925 1 93.76 79 LYS A CA 1
ATOM 610 C C . LYS A 1 79 ? 10.835 25.99 9.446 1 93.76 79 LYS A C 1
ATOM 612 O O . LYS A 1 79 ? 10.738 24.887 9.989 1 93.76 79 LYS A O 1
ATOM 617 N N . GLN A 1 80 ? 10.928 27.054 10.113 1 93.97 80 GLN A N 1
ATOM 618 C CA . GLN A 1 80 ? 10.997 27.054 11.57 1 93.97 80 GLN A CA 1
ATOM 619 C C . GLN A 1 80 ? 9.655 26.668 12.185 1 93.97 80 GLN A C 1
ATOM 621 O O . GLN A 1 80 ? 9.597 26.228 13.335 1 93.97 80 GLN A O 1
ATOM 626 N N . ARG A 1 81 ? 8.619 26.802 11.374 1 96.23 81 ARG A N 1
ATOM 627 C CA . ARG A 1 81 ? 7.274 26.575 11.894 1 96.23 81 ARG A CA 1
ATOM 628 C C . ARG A 1 81 ? 6.667 25.306 11.306 1 96.23 81 ARG A C 1
ATOM 630 O O . ARG A 1 81 ? 5.503 24.992 11.564 1 96.23 81 ARG A O 1
ATOM 637 N N . THR A 1 82 ? 7.478 24.625 10.486 1 97.61 82 THR A N 1
ATOM 638 C CA . THR A 1 82 ? 6.951 23.449 9.803 1 97.61 82 THR A CA 1
ATOM 639 C C . THR A 1 82 ? 7.83 22.23 10.067 1 97.61 82 THR A C 1
ATOM 641 O O . THR A 1 82 ? 8.997 22.369 10.441 1 97.61 82 THR A O 1
ATOM 644 N N . GLY A 1 83 ? 7.243 21.076 10.076 1 97.48 83 GLY A N 1
ATOM 645 C CA . GLY A 1 83 ? 7.926 19.797 9.96 1 97.48 83 GLY A CA 1
ATOM 646 C C . GLY A 1 83 ? 7.728 19.135 8.609 1 97.48 83 GLY A C 1
ATOM 647 O O . GLY A 1 83 ? 6.638 19.196 8.036 1 97.48 83 GLY A O 1
ATOM 648 N N . VAL A 1 84 ? 8.809 18.53 8.111 1 96.67 84 VAL A N 1
ATOM 649 C CA . VAL A 1 84 ? 8.718 17.923 6.788 1 96.67 84 VAL A CA 1
ATOM 650 C C . VAL A 1 84 ? 9.207 16.478 6.847 1 96.67 84 VAL A C 1
ATOM 652 O O . VAL A 1 84 ? 10.297 16.205 7.356 1 96.67 84 VAL A O 1
ATOM 655 N N . VAL A 1 85 ? 8.374 15.629 6.379 1 97.18 85 VAL A N 1
ATOM 656 C CA . VAL A 1 85 ? 8.737 14.231 6.173 1 97.18 85 VAL A CA 1
ATOM 657 C C . VAL A 1 85 ? 8.71 13.905 4.681 1 97.18 85 VAL A C 1
ATOM 659 O O . VAL A 1 85 ? 7.646 13.904 4.058 1 97.18 85 VAL A O 1
ATOM 662 N N . GLN A 1 86 ? 9.829 13.569 4.162 1 94.83 86 GLN A N 1
ATOM 663 C CA . GLN A 1 86 ? 9.936 13.219 2.749 1 94.83 86 GLN A CA 1
ATOM 664 C C . GLN A 1 86 ? 9.684 11.73 2.531 1 94.83 86 GLN A C 1
ATOM 666 O O . GLN A 1 86 ? 9.624 10.958 3.49 1 94.83 86 GLN A O 1
ATOM 671 N N . GLN A 1 87 ? 9.51 11.426 1.374 1 87.28 87 GLN A N 1
ATOM 672 C CA . GLN A 1 87 ? 9.221 10.037 1.034 1 87.28 87 GLN A CA 1
ATOM 673 C C . GLN A 1 87 ? 10.377 9.123 1.429 1 87.28 87 GLN A C 1
ATOM 675 O O . GLN A 1 87 ? 10.161 8.048 1.993 1 87.28 87 GLN A O 1
ATOM 680 N N . GLU A 1 88 ? 11.526 9.589 1.17 1 87.77 88 GLU A N 1
ATOM 681 C CA . GLU A 1 88 ? 12.707 8.807 1.525 1 87.77 88 GLU A CA 1
ATOM 682 C C . GLU A 1 88 ? 13.139 9.081 2.963 1 87.77 88 GLU A C 1
ATOM 684 O O . GLU A 1 88 ? 13.017 10.207 3.45 1 87.77 88 GLU A O 1
ATOM 689 N N . ASN A 1 89 ? 13.692 8.033 3.537 1 86.94 89 ASN A N 1
ATOM 690 C CA . ASN A 1 89 ? 14.259 8.204 4.87 1 86.94 89 ASN A CA 1
ATOM 691 C C . ASN A 1 89 ? 15.669 8.785 4.809 1 86.94 89 ASN A C 1
ATOM 693 O O . ASN A 1 89 ? 16.565 8.189 4.209 1 86.94 89 ASN A O 1
ATOM 697 N N . ASN A 1 90 ? 15.841 9.893 5.336 1 89.19 90 ASN A N 1
ATOM 698 C CA . ASN A 1 90 ? 17.139 10.558 5.294 1 89.19 90 ASN A CA 1
ATOM 699 C C . ASN A 1 90 ? 17.808 10.569 6.666 1 89.19 90 ASN A C 1
ATOM 701 O O . ASN A 1 90 ? 18.306 11.605 7.111 1 89.19 90 ASN A O 1
ATOM 705 N N . LEU A 1 91 ? 17.867 9.493 7.256 1 94.04 91 LEU A N 1
ATOM 706 C CA . LEU A 1 91 ? 18.51 9.345 8.557 1 94.04 91 LEU A CA 1
ATOM 707 C C . LEU A 1 91 ? 19.994 9.036 8.398 1 94.04 91 LEU A C 1
ATOM 709 O O . LEU A 1 91 ? 20.422 8.546 7.35 1 94.04 91 LEU A O 1
ATOM 713 N N . ASP A 1 92 ? 20.811 9.413 9.376 1 93.16 92 ASP A N 1
ATOM 714 C CA . ASP A 1 92 ? 22.21 9 9.42 1 93.16 92 ASP A CA 1
ATOM 715 C C . ASP A 1 92 ? 22.35 7.595 10.001 1 93.16 92 ASP A C 1
ATOM 717 O O . ASP A 1 92 ? 22.206 7.4 11.21 1 93.16 92 ASP A O 1
ATOM 721 N N . ASP A 1 93 ? 22.75 6.747 9.247 1 92.5 93 ASP A N 1
ATOM 722 C CA . ASP A 1 93 ? 22.739 5.327 9.588 1 92.5 93 ASP A CA 1
ATOM 723 C C . ASP A 1 93 ? 23.818 5.002 10.619 1 92.5 93 ASP A C 1
ATOM 725 O O . ASP A 1 93 ? 23.755 3.967 11.285 1 92.5 93 ASP A O 1
ATOM 729 N N . GLU A 1 94 ? 24.814 5.833 10.725 1 93.11 94 GLU A N 1
ATOM 730 C CA . GLU A 1 94 ? 25.925 5.563 11.632 1 93.11 94 GLU A CA 1
ATOM 731 C C . GLU A 1 94 ? 25.616 6.053 13.044 1 93.11 94 GLU A C 1
ATOM 733 O O . GLU A 1 94 ? 26.269 5.642 14.006 1 93.11 94 GLU A O 1
ATOM 738 N N . LEU A 1 95 ? 24.658 6.867 13.205 1 96.16 95 LEU A N 1
ATOM 739 C CA . LEU A 1 95 ? 24.258 7.392 14.506 1 96.16 95 LEU A CA 1
ATOM 740 C C . LEU A 1 95 ? 23.122 6.566 15.1 1 96.16 95 LEU A C 1
ATOM 742 O O . LEU A 1 95 ? 22.422 5.855 14.376 1 96.16 95 LEU A O 1
ATOM 746 N N . ASN A 1 96 ? 22.995 6.6 16.367 1 97.51 96 ASN A N 1
ATOM 747 C CA . ASN A 1 96 ? 21.856 5.942 16.999 1 97.51 96 ASN A CA 1
ATOM 748 C C . ASN A 1 96 ? 20.613 6.828 16.974 1 97.51 96 ASN A C 1
ATOM 750 O O . ASN A 1 96 ? 20.65 7.942 16.45 1 97.51 96 ASN A O 1
ATOM 754 N N . VAL A 1 97 ? 19.573 6.376 17.481 1 97.86 97 VAL A N 1
ATOM 755 C CA . VAL A 1 97 ? 18.26 7.009 17.421 1 97.86 97 VAL A CA 1
ATOM 756 C C . VAL A 1 97 ? 18.317 8.383 18.084 1 97.86 97 VAL A C 1
ATOM 758 O O . VAL A 1 97 ? 17.955 9.391 17.472 1 97.86 97 VAL A O 1
ATOM 761 N N . VAL A 1 98 ? 18.846 8.494 19.269 1 97.89 98 VAL A N 1
ATOM 762 C CA . VAL A 1 98 ? 18.876 9.74 20.028 1 97.89 98 VAL A CA 1
ATOM 763 C C . VAL A 1 98 ? 19.835 10.726 19.365 1 97.89 98 VAL A C 1
ATOM 765 O O . VAL A 1 98 ? 19.551 11.924 19.292 1 97.89 98 VAL A O 1
ATOM 768 N N . GLN A 1 99 ? 20.973 10.219 18.884 1 96.87 99 GLN A N 1
ATOM 769 C CA . GLN A 1 99 ? 21.961 11.074 18.234 1 96.87 99 GLN A CA 1
ATOM 770 C C . GLN A 1 99 ? 21.385 11.724 16.979 1 96.87 99 GLN A C 1
ATOM 772 O O . GLN A 1 99 ? 21.642 12.899 16.708 1 96.87 99 GLN A O 1
ATOM 777 N N . ASN A 1 100 ? 20.643 10.974 16.253 1 96.98 100 ASN A N 1
ATOM 778 C CA . ASN A 1 100 ? 19.992 11.517 15.066 1 96.98 100 ASN A CA 1
ATOM 779 C C . ASN A 1 100 ? 19.083 12.693 15.414 1 96.98 100 ASN A C 1
ATOM 781 O O . ASN A 1 100 ? 19.077 13.706 14.712 1 96.98 100 ASN A O 1
ATOM 785 N N . LEU A 1 101 ? 18.351 12.594 16.507 1 97.66 101 LEU A N 1
ATOM 786 C CA . LEU A 1 101 ? 17.414 13.635 16.918 1 97.66 101 LEU A CA 1
ATOM 787 C C . LEU A 1 101 ? 18.155 14.837 17.494 1 97.66 101 LEU A C 1
ATOM 789 O O . LEU A 1 101 ? 17.77 15.983 17.253 1 97.66 101 LEU A O 1
ATOM 793 N N . LYS A 1 102 ? 19.24 14.569 18.196 1 96.4 102 LYS A N 1
ATOM 794 C CA . LYS A 1 102 ? 20.007 15.64 18.826 1 96.4 102 LYS A CA 1
ATOM 795 C C . LYS A 1 102 ? 20.614 16.57 17.78 1 96.4 102 LYS A C 1
ATOM 797 O O . LYS A 1 102 ? 20.638 17.789 17.964 1 96.4 102 LYS A O 1
ATOM 802 N N . ILE A 1 103 ? 21.097 15.987 16.742 1 94.1 103 ILE A N 1
ATOM 803 C CA . ILE A 1 103 ? 21.69 16.783 15.673 1 94.1 103 ILE A CA 1
ATOM 804 C C . ILE A 1 103 ? 20.653 17.756 15.118 1 94.1 103 ILE A C 1
ATOM 806 O O . ILE A 1 103 ? 20.939 18.943 14.939 1 94.1 103 ILE A O 1
ATOM 810 N N . PHE A 1 104 ? 19.498 17.268 14.933 1 92.65 104 PHE A N 1
ATOM 811 C CA . PHE A 1 104 ? 18.453 18.1 14.348 1 92.65 104 PHE A CA 1
ATOM 812 C C . PHE A 1 104 ? 17.963 19.138 15.351 1 92.65 104 PHE A C 1
ATOM 814 O O . PHE A 1 104 ? 17.594 20.251 14.97 1 92.65 104 PHE A O 1
ATOM 821 N N . ALA A 1 105 ? 17.919 18.807 16.608 1 94.41 105 ALA A N 1
ATOM 822 C CA . ALA A 1 105 ? 17.535 19.76 17.646 1 94.41 105 ALA A CA 1
ATOM 823 C C . ALA A 1 105 ? 18.463 20.971 17.65 1 94.41 105 ALA A C 1
ATOM 825 O O . ALA A 1 105 ? 18.033 22.089 17.944 1 94.41 105 ALA A O 1
ATOM 826 N N . ARG A 1 106 ? 19.673 20.724 17.256 1 91.53 106 ARG A N 1
ATOM 827 C CA . ARG A 1 106 ? 20.649 21.808 17.208 1 91.53 106 ARG A CA 1
ATOM 828 C C . ARG A 1 106 ? 20.329 22.783 16.08 1 91.53 106 ARG A C 1
ATOM 830 O O . ARG A 1 106 ? 20.551 23.989 16.213 1 91.53 106 ARG A O 1
ATOM 837 N N . PHE A 1 107 ? 19.821 22.205 15.068 1 88.5 107 PHE A N 1
ATOM 838 C CA . PHE A 1 107 ? 19.446 23.053 13.943 1 88.5 107 PHE A CA 1
ATOM 839 C C . PHE A 1 107 ? 18.343 24.026 14.342 1 88.5 107 PHE A C 1
ATOM 841 O O . PHE A 1 107 ? 18.262 25.134 13.808 1 88.5 107 PHE A O 1
ATOM 848 N N . TYR A 1 108 ? 17.538 23.672 15.329 1 89.89 108 TYR A N 1
ATOM 849 C CA . TYR A 1 108 ? 16.451 24.528 15.789 1 89.89 108 TYR A CA 1
ATOM 850 C C . TYR A 1 108 ? 16.881 25.355 16.995 1 89.89 108 TYR A C 1
ATOM 852 O O . TYR A 1 108 ? 16.051 26.001 17.64 1 89.89 108 TYR A O 1
ATOM 860 N N . ARG A 1 109 ? 18.082 25.233 17.387 1 89.78 109 ARG A N 1
ATOM 861 C CA . ARG A 1 109 ? 18.679 26.016 18.465 1 89.78 109 ARG A CA 1
ATOM 862 C C . ARG A 1 109 ? 17.964 25.76 19.788 1 89.78 109 ARG A C 1
ATOM 864 O O . ARG A 1 109 ? 17.712 26.693 20.553 1 89.78 109 ARG A O 1
ATOM 871 N N . MET A 1 110 ? 17.701 24.618 20.018 1 91.85 110 MET A N 1
ATOM 872 C CA . MET A 1 110 ? 17.057 24.251 21.277 1 91.85 110 MET A CA 1
ATOM 873 C C . MET A 1 110 ? 18.082 24.145 22.401 1 91.85 110 MET A C 1
ATOM 875 O O . MET A 1 110 ? 19.184 23.633 22.196 1 91.85 110 MET A O 1
ATOM 879 N N . LYS A 1 111 ? 17.676 24.617 23.575 1 93.5 111 LYS A N 1
ATOM 880 C CA . LYS A 1 111 ? 18.511 24.394 24.752 1 93.5 111 LYS A CA 1
ATOM 881 C C . LYS A 1 111 ? 18.65 22.904 25.053 1 93.5 111 LYS A C 1
ATOM 883 O O . LYS A 1 111 ? 17.693 22.143 24.901 1 93.5 111 LYS A O 1
ATOM 888 N N . PRO A 1 112 ? 19.743 22.528 25.5 1 92.04 112 PRO A N 1
ATOM 889 C CA . PRO A 1 112 ? 20.012 21.103 25.707 1 92.04 112 PRO A CA 1
ATOM 890 C C . PRO A 1 112 ? 18.982 20.434 26.614 1 92.04 112 PRO A C 1
ATOM 892 O O . PRO A 1 112 ? 18.519 19.329 26.319 1 92.04 112 PRO A O 1
ATOM 895 N N . SER A 1 113 ? 18.611 21.051 27.664 1 94.21 113 SER A N 1
ATOM 896 C CA . SER A 1 113 ? 17.643 20.463 28.585 1 94.21 113 SER A CA 1
ATOM 897 C C . SER A 1 113 ? 16.286 20.277 27.915 1 94.21 113 SER A C 1
ATOM 899 O O . SER A 1 113 ? 15.65 19.232 28.069 1 94.21 113 SER A O 1
ATOM 901 N N . ARG A 1 114 ? 15.93 21.232 27.171 1 94.9 114 ARG A N 1
ATOM 902 C CA . ARG A 1 114 ? 14.66 21.159 26.456 1 94.9 114 ARG A CA 1
ATOM 903 C C . ARG A 1 114 ? 14.706 20.095 25.365 1 94.9 114 ARG A C 1
ATOM 905 O O . ARG A 1 114 ? 13.731 19.369 25.157 1 94.9 114 ARG A O 1
ATOM 912 N N . ALA A 1 115 ? 15.824 20.096 24.672 1 95.87 115 ALA A N 1
ATOM 913 C CA . ALA A 1 115 ? 16 19.102 23.616 1 95.87 115 ALA A CA 1
ATOM 914 C C . ALA A 1 115 ? 15.884 17.686 24.171 1 95.87 115 ALA A C 1
ATOM 916 O O . ALA A 1 115 ? 15.214 16.835 23.582 1 95.87 115 ALA A O 1
ATOM 917 N N . ARG A 1 116 ? 16.504 17.45 25.302 1 96.16 116 ARG A N 1
ATOM 918 C CA . ARG A 1 116 ? 16.468 16.128 25.92 1 96.16 116 ARG A CA 1
ATOM 919 C C . ARG A 1 116 ? 15.041 15.734 26.287 1 96.16 116 ARG A C 1
ATOM 921 O O . ARG A 1 116 ? 14.607 14.616 26 1 96.16 116 ARG A O 1
ATOM 928 N N . ALA A 1 117 ? 14.347 16.598 26.896 1 97.34 117 ALA A N 1
ATOM 929 C CA . ALA A 1 117 ? 12.968 16.331 27.298 1 97.34 117 ALA A CA 1
ATOM 930 C C . ALA A 1 117 ? 12.08 16.082 26.082 1 97.34 117 ALA A C 1
ATOM 932 O O . ALA A 1 117 ? 11.262 15.159 26.081 1 97.34 117 ALA A O 1
ATOM 933 N N . ARG A 1 118 ? 12.249 16.895 25.116 1 97.48 118 ARG A N 1
ATOM 934 C CA . ARG A 1 118 ? 11.461 16.791 23.892 1 97.48 118 ARG A CA 1
ATOM 935 C C . ARG A 1 118 ? 11.732 15.472 23.176 1 97.48 118 ARG A C 1
ATOM 937 O O . ARG A 1 118 ? 10.805 14.826 22.683 1 97.48 118 ARG A O 1
ATOM 944 N N . ILE A 1 119 ? 12.948 15.087 23.111 1 98.01 119 ILE A N 1
ATOM 945 C CA . ILE A 1 119 ? 13.345 13.843 22.461 1 98.01 119 ILE A CA 1
ATOM 946 C C . ILE A 1 119 ? 12.716 12.657 23.188 1 98.01 119 ILE A C 1
ATOM 948 O O . ILE A 1 119 ? 12.173 11.749 22.555 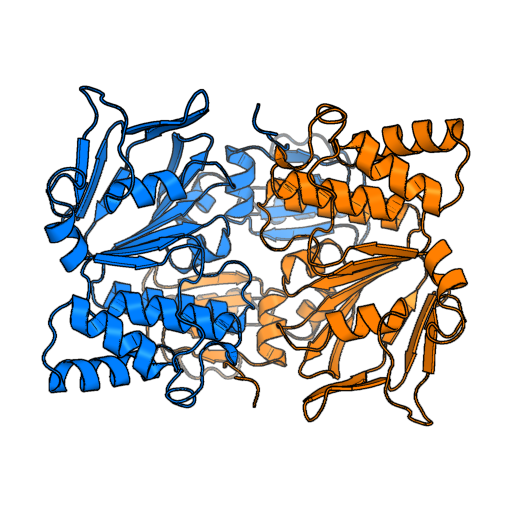1 98.01 119 ILE A O 1
ATOM 952 N N . GLU A 1 120 ? 12.74 12.693 24.473 1 97.69 120 GLU A N 1
ATOM 953 C CA . GLU A 1 120 ? 12.137 11.617 25.254 1 97.69 120 GLU A CA 1
ATOM 954 C C . GLU A 1 120 ? 10.635 11.525 24.999 1 97.69 120 GLU A C 1
ATOM 956 O O . GLU A 1 120 ? 10.092 10.429 24.846 1 97.69 120 GLU A O 1
ATOM 961 N N . GLU A 1 121 ? 10.034 12.637 24.976 1 97.92 121 GLU A N 1
ATOM 962 C CA . GLU A 1 121 ? 8.605 12.703 24.688 1 97.92 121 GLU A CA 1
ATOM 963 C C . GLU A 1 121 ? 8.288 12.097 23.324 1 97.92 121 GLU A C 1
ATOM 965 O O . GLU A 1 121 ? 7.338 11.323 23.188 1 97.92 121 GLU A O 1
ATOM 970 N N . LEU A 1 122 ? 9.064 12.434 22.323 1 98.12 122 LEU A N 1
ATOM 971 C CA . LEU A 1 122 ? 8.818 11.998 20.953 1 98.12 122 LEU A CA 1
ATOM 972 C C . LEU A 1 122 ? 9.095 10.507 20.799 1 98.12 122 LEU A C 1
ATOM 974 O O . LEU A 1 122 ? 8.397 9.815 20.053 1 98.12 122 LEU A O 1
ATOM 978 N N . LEU A 1 123 ? 10.119 10.018 21.476 1 98.11 123 LEU A N 1
ATOM 979 C CA . LEU A 1 123 ? 10.412 8.59 21.427 1 98.11 123 LEU A CA 1
ATOM 980 C C . LEU A 1 123 ? 9.272 7.78 22.034 1 98.11 123 LEU A C 1
ATOM 982 O O . LEU A 1 123 ? 8.907 6.725 21.51 1 98.11 123 LEU A O 1
ATOM 986 N N . GLU A 1 124 ? 8.728 8.257 23.077 1 97.28 124 GLU A N 1
ATOM 987 C CA . GLU A 1 124 ? 7.569 7.607 23.681 1 97.28 124 GLU A CA 1
ATOM 988 C C . GLU A 1 124 ? 6.353 7.681 22.761 1 97.28 124 GLU A C 1
ATOM 990 O O . GLU A 1 124 ? 5.663 6.681 22.554 1 97.28 124 GLU A O 1
ATOM 995 N N . PHE A 1 125 ? 6.144 8.843 22.254 1 96.02 125 PHE A N 1
ATOM 996 C CA . PHE A 1 125 ? 5.012 9.091 21.369 1 96.02 125 PHE A CA 1
ATOM 997 C C . PHE A 1 125 ? 5.056 8.161 20.162 1 96.02 125 PHE A C 1
ATOM 999 O O . PHE A 1 125 ? 4.019 7.663 19.718 1 96.02 125 PHE A O 1
ATOM 1006 N N . MET A 1 126 ? 6.299 7.82 19.649 1 96.12 126 MET A N 1
ATOM 1007 C CA . MET A 1 126 ? 6.455 7.002 18.45 1 96.12 126 MET A CA 1
ATOM 1008 C C . MET A 1 126 ? 6.799 5.561 18.815 1 96.12 126 MET A C 1
ATOM 1010 O O . MET A 1 126 ? 7.143 4.761 17.944 1 96.12 126 MET A O 1
ATOM 1014 N N . GLU A 1 127 ? 6.849 5.249 20.095 1 94.63 127 GLU A N 1
ATOM 1015 C CA . GLU A 1 127 ? 7.14 3.913 20.606 1 94.63 127 GLU A CA 1
ATOM 1016 C C . GLU A 1 127 ? 8.524 3.443 20.165 1 94.63 127 GLU A C 1
ATOM 1018 O O . GLU A 1 127 ? 8.673 2.333 19.65 1 94.63 127 GLU A O 1
ATOM 1023 N N . LEU A 1 128 ? 9.479 4.323 20.396 1 96.65 128 LEU A N 1
ATOM 1024 C CA . LEU A 1 128 ? 10.859 4.016 20.036 1 96.65 128 LEU A CA 1
ATOM 1025 C C . LEU A 1 128 ? 11.767 4.077 21.26 1 96.65 128 LEU A C 1
ATOM 1027 O O . LEU A 1 128 ? 12.991 3.997 21.134 1 96.65 128 LEU A O 1
ATOM 1031 N N . SER A 1 129 ? 11.194 4.184 22.489 1 96.79 129 SER A N 1
ATOM 1032 C CA . SER A 1 129 ? 11.959 4.401 23.713 1 96.79 129 SER A CA 1
ATOM 1033 C C . SER A 1 129 ? 12.97 3.282 23.939 1 96.79 129 SER A C 1
ATOM 1035 O O . SER A 1 129 ? 14.106 3.537 24.344 1 96.79 129 SER A O 1
ATOM 1037 N N . GLU A 1 130 ? 12.657 2.093 23.619 1 95.14 130 GLU A N 1
ATOM 1038 C CA . GLU A 1 130 ? 13.511 0.936 23.873 1 95.14 130 GLU A CA 1
ATOM 1039 C C . GLU A 1 130 ? 14.662 0.869 22.873 1 95.14 130 GLU A C 1
ATOM 1041 O O . GLU A 1 130 ? 15.623 0.123 23.074 1 95.14 130 GLU A O 1
ATOM 1046 N N . LYS A 1 131 ? 14.582 1.684 21.846 1 95.46 131 LYS A N 1
ATOM 1047 C CA . LYS A 1 131 ? 15.586 1.63 20.787 1 95.46 131 LYS A CA 1
ATOM 1048 C C . LYS A 1 131 ? 16.456 2.884 20.791 1 95.46 131 LYS A C 1
ATOM 1050 O O . LYS A 1 131 ? 17.226 3.114 19.856 1 95.46 131 LYS A O 1
ATOM 1055 N N . ARG A 1 132 ? 16.391 3.642 21.795 1 95.93 132 ARG A N 1
ATOM 1056 C CA . ARG A 1 132 ? 16.975 4.977 21.859 1 95.93 132 ARG A CA 1
ATOM 1057 C C . ARG A 1 132 ? 18.468 4.937 21.555 1 95.93 132 ARG A C 1
ATOM 1059 O O . ARG A 1 132 ? 18.997 5.835 20.895 1 95.93 132 ARG A O 1
ATOM 1066 N N . ASP A 1 133 ? 19.149 3.824 21.923 1 96.3 133 ASP A N 1
ATOM 1067 C CA . ASP A 1 133 ? 20.601 3.772 21.788 1 96.3 133 ASP A CA 1
ATOM 1068 C C . ASP A 1 133 ? 21.014 2.833 20.657 1 96.3 133 ASP A C 1
ATOM 1070 O O . ASP A 1 133 ? 22.203 2.561 20.472 1 96.3 133 ASP A O 1
ATOM 1074 N N . GLN A 1 134 ? 20.114 2.389 19.911 1 95.74 134 GLN A N 1
ATOM 1075 C CA . GLN A 1 134 ? 20.402 1.496 18.794 1 95.74 134 GLN A CA 1
ATOM 1076 C C . GLN A 1 134 ? 20.791 2.284 17.546 1 95.74 134 GLN A C 1
ATOM 1078 O O . GLN A 1 134 ? 20.187 3.315 17.243 1 95.74 134 GLN A O 1
ATOM 1083 N N . PRO A 1 135 ? 21.827 1.772 16.923 1 96.47 135 PRO A N 1
ATOM 1084 C CA . PRO A 1 135 ? 22.142 2.406 15.641 1 96.47 135 PRO A CA 1
ATOM 1085 C C . PRO A 1 135 ? 20.987 2.328 14.645 1 96.47 135 PRO A C 1
ATOM 1087 O O . PRO A 1 135 ? 20.285 1.316 14.586 1 96.47 135 PRO A O 1
ATOM 1090 N N . VAL A 1 136 ? 20.802 3.317 13.824 1 96.06 136 VAL A N 1
ATOM 1091 C CA . VAL A 1 136 ? 19.686 3.412 12.888 1 96.06 136 VAL A CA 1
ATOM 1092 C C . VAL A 1 136 ? 19.754 2.263 11.884 1 96.06 136 VAL A C 1
ATOM 1094 O O . VAL A 1 136 ? 18.721 1.744 11.454 1 96.06 136 VAL A O 1
ATOM 1097 N N . LYS A 1 137 ? 20.914 1.885 11.526 1 94.07 137 LYS A N 1
ATOM 1098 C CA . LYS A 1 137 ? 21.096 0.816 10.548 1 94.07 137 LYS A CA 1
ATOM 1099 C C . LYS A 1 137 ? 20.453 -0.482 11.027 1 94.07 137 LYS A C 1
ATOM 1101 O O . LYS A 1 137 ? 20.093 -1.338 10.216 1 94.07 137 LYS A O 1
ATOM 1106 N N . ALA A 1 138 ? 20.307 -0.612 12.309 1 91.78 138 ALA A N 1
ATOM 1107 C CA . ALA A 1 138 ? 19.759 -1.835 12.891 1 91.78 138 ALA A CA 1
ATOM 1108 C C . ALA A 1 138 ? 18.238 -1.76 12.992 1 91.78 138 ALA A C 1
ATOM 1110 O O . ALA A 1 138 ? 17.581 -2.755 13.307 1 91.78 138 ALA A O 1
ATOM 1111 N N . LEU A 1 139 ? 17.679 -0.653 12.653 1 93.21 139 LEU A N 1
ATOM 1112 C CA . LEU A 1 139 ? 16.238 -0.465 12.772 1 93.21 139 LEU A CA 1
ATOM 1113 C C . LEU A 1 139 ? 15.513 -1.041 11.56 1 93.21 139 LEU A C 1
ATOM 1115 O O . LEU A 1 139 ? 16.046 -1.028 10.448 1 93.21 139 LEU A O 1
ATOM 1119 N N . SER A 1 140 ? 14.352 -1.502 11.823 1 87.59 140 SER A N 1
ATOM 1120 C CA . SER A 1 140 ? 13.477 -1.89 10.722 1 87.59 140 SER A CA 1
ATOM 1121 C C . SER A 1 140 ? 13.005 -0.671 9.935 1 87.59 140 SER A C 1
ATOM 1123 O O . SER A 1 140 ? 13.161 0.465 10.388 1 87.59 140 SER A O 1
ATOM 1125 N N . GLY A 1 141 ? 12.453 -0.879 8.791 1 88.47 141 GLY A N 1
ATOM 1126 C CA . GLY A 1 141 ? 11.914 0.204 7.984 1 88.47 141 GLY A CA 1
ATOM 1127 C C . GLY A 1 141 ? 10.842 1.004 8.699 1 88.47 141 GLY A C 1
ATOM 1128 O O . GLY A 1 141 ? 10.816 2.234 8.613 1 88.47 141 GLY A O 1
ATOM 1129 N N . GLY A 1 142 ? 9.927 0.282 9.375 1 92.47 142 GLY A N 1
ATOM 1130 C CA . GLY A 1 142 ? 8.883 0.95 10.135 1 92.47 142 GLY A CA 1
ATOM 1131 C C . GLY A 1 142 ? 9.423 1.809 11.263 1 92.47 142 GLY A C 1
ATOM 1132 O O . GLY A 1 142 ? 8.889 2.885 11.541 1 92.47 142 GLY A O 1
ATOM 1133 N N . MET A 1 143 ? 10.475 1.337 11.869 1 94.37 143 MET A N 1
ATOM 1134 C CA . MET A 1 143 ? 11.104 2.102 12.942 1 94.37 143 MET A CA 1
ATOM 1135 C C . MET A 1 143 ? 11.794 3.345 12.392 1 94.37 143 MET A C 1
ATOM 1137 O O . MET A 1 143 ? 11.703 4.423 12.982 1 94.37 143 MET A O 1
ATOM 1141 N N . LYS A 1 144 ? 12.471 3.143 11.314 1 95.95 144 LYS A N 1
ATOM 1142 C CA . LYS A 1 144 ? 13.124 4.282 10.675 1 95.95 144 LYS A CA 1
ATOM 1143 C C . LYS A 1 144 ? 12.109 5.359 10.303 1 95.95 144 LYS A C 1
ATOM 1145 O O . LYS A 1 144 ? 12.347 6.548 10.528 1 95.95 144 LYS A O 1
ATOM 1150 N N . ARG A 1 145 ? 11.018 4.887 9.826 1 96.04 145 ARG A N 1
ATOM 1151 C CA . ARG A 1 145 ? 9.977 5.83 9.432 1 96.04 145 ARG A CA 1
ATOM 1152 C C . ARG A 1 145 ? 9.448 6.596 10.64 1 96.04 145 ARG A C 1
ATOM 1154 O O . ARG A 1 145 ? 9.256 7.812 10.575 1 96.04 145 ARG A O 1
ATOM 1161 N N . ARG A 1 146 ? 9.189 5.926 11.684 1 96.98 146 ARG A N 1
ATOM 1162 C CA . ARG A 1 146 ? 8.724 6.558 12.914 1 96.98 146 ARG A CA 1
ATOM 1163 C C . ARG A 1 146 ? 9.743 7.568 13.43 1 96.98 146 ARG A C 1
ATOM 1165 O O . ARG A 1 146 ? 9.372 8.632 13.93 1 96.98 146 ARG A O 1
ATOM 1172 N N . LEU A 1 147 ? 10.997 7.233 13.254 1 97.84 147 LEU A N 1
ATOM 1173 C CA . LEU A 1 147 ? 12.063 8.133 13.683 1 97.84 147 LEU A CA 1
ATOM 1174 C C . LEU A 1 147 ? 12.081 9.398 12.833 1 97.84 147 LEU A C 1
ATOM 1176 O O . LEU A 1 147 ? 12.27 10.5 13.354 1 97.84 147 LEU A O 1
ATOM 1180 N N . VAL A 1 148 ? 11.872 9.258 11.565 1 97.65 148 VAL A N 1
ATOM 1181 C CA . VAL A 1 148 ? 11.844 10.405 10.664 1 97.65 148 VAL A CA 1
ATOM 1182 C C . VAL A 1 148 ? 10.694 11.335 11.045 1 97.65 148 VAL A C 1
ATOM 1184 O O . VAL A 1 148 ? 10.846 12.558 11.028 1 97.65 148 VAL A O 1
ATOM 1187 N N . ILE A 1 149 ? 9.572 10.767 11.385 1 97.92 149 ILE A N 1
ATOM 1188 C CA . ILE A 1 149 ? 8.42 11.571 11.777 1 97.92 149 ILE A CA 1
ATOM 1189 C C . ILE A 1 149 ? 8.709 12.275 13.101 1 97.92 149 ILE A C 1
ATOM 1191 O O . ILE A 1 149 ? 8.412 13.462 13.258 1 97.92 149 ILE A O 1
ATOM 1195 N N . ALA A 1 150 ? 9.306 11.543 14.029 1 98.09 150 ALA A N 1
ATOM 1196 C CA . ALA A 1 150 ? 9.694 12.152 15.299 1 98.09 150 ALA A CA 1
ATOM 1197 C C . ALA A 1 150 ? 10.601 13.358 15.075 1 98.09 150 ALA A C 1
ATOM 1199 O O . ALA A 1 150 ? 10.424 14.402 15.707 1 98.09 150 ALA A O 1
ATOM 1200 N N . ARG A 1 151 ? 11.502 13.186 14.22 1 97.44 151 ARG A N 1
ATOM 1201 C CA . ARG A 1 151 ? 12.441 14.261 13.917 1 97.44 151 ARG A CA 1
ATOM 1202 C C . ARG A 1 151 ? 11.712 15.491 13.385 1 97.44 151 ARG A C 1
ATOM 1204 O O . ARG A 1 151 ? 12.037 16.621 13.756 1 97.44 151 ARG A O 1
ATOM 1211 N N . ALA A 1 152 ? 10.742 15.259 12.572 1 97.27 152 ALA A N 1
ATOM 1212 C CA . ALA A 1 152 ? 9.983 16.348 11.963 1 97.27 152 ALA A CA 1
ATOM 1213 C C . ALA A 1 152 ? 9.149 17.086 13.006 1 97.27 152 ALA A C 1
ATOM 1215 O O . ALA A 1 152 ? 8.655 18.187 12.75 1 97.27 152 ALA A O 1
ATOM 1216 N N . LEU A 1 153 ? 9.005 16.519 14.185 1 98.01 153 LEU A N 1
ATOM 1217 C CA . LEU A 1 153 ? 8.141 17.083 15.217 1 98.01 153 LEU A CA 1
ATOM 1218 C C . LEU A 1 153 ? 8.963 17.803 16.281 1 98.01 153 LEU A C 1
ATOM 1220 O O . LEU A 1 153 ? 8.406 18.392 17.209 1 98.01 153 LEU A O 1
ATOM 1224 N N . LEU A 1 154 ? 10.24 17.792 16.172 1 97.38 154 LEU A N 1
ATOM 1225 C CA . LEU A 1 154 ? 11.14 18.287 17.207 1 97.38 154 LEU A CA 1
ATOM 1226 C C . LEU A 1 154 ? 10.851 19.749 17.527 1 97.38 154 LEU A C 1
ATOM 1228 O O . LEU A 1 154 ? 10.871 20.151 18.692 1 97.38 154 LEU A O 1
ATOM 1232 N N . ASN A 1 155 ? 10.553 20.5 16.512 1 95.2 155 ASN A N 1
ATOM 1233 C CA . ASN A 1 155 ? 10.393 21.938 16.693 1 95.2 155 ASN A CA 1
ATOM 1234 C C . ASN A 1 155 ? 8.952 22.302 17.043 1 95.2 155 ASN A C 1
ATOM 1236 O O . ASN A 1 155 ? 8.564 23.469 16.957 1 95.2 155 ASN A O 1
ATOM 1240 N N . GLN A 1 156 ? 8.113 21.284 17.301 1 96.13 156 GLN A N 1
ATOM 1241 C CA . GLN A 1 156 ? 6.707 21.512 17.62 1 96.13 156 GLN A CA 1
ATOM 1242 C C . GLN A 1 156 ? 6.023 22.335 16.533 1 96.13 156 GLN A C 1
ATOM 1244 O O . GLN A 1 156 ? 5.48 23.407 16.809 1 96.13 156 GLN A O 1
ATOM 1249 N N . PRO A 1 157 ? 5.977 21.829 15.366 1 97.76 157 PRO A N 1
ATOM 1250 C CA . PRO A 1 157 ? 5.493 22.584 14.207 1 97.76 157 PRO A CA 1
ATOM 1251 C C . PRO A 1 157 ? 3.995 22.871 14.273 1 97.76 157 PRO A C 1
ATOM 1253 O O . PRO A 1 157 ? 3.247 22.125 14.911 1 97.76 157 PRO A O 1
ATOM 1256 N N . GLU A 1 158 ? 3.593 23.945 13.604 1 98.07 158 GLU A N 1
ATOM 1257 C CA . GLU A 1 158 ? 2.184 24.276 13.42 1 98.07 158 GLU A CA 1
ATOM 1258 C C . GLU A 1 158 ? 1.608 23.574 12.193 1 98.07 158 GLU A C 1
ATOM 1260 O O . GLU A 1 158 ? 0.394 23.381 12.095 1 98.07 158 GLU A O 1
ATOM 1265 N N . LEU A 1 159 ? 2.511 23.269 11.313 1 98.61 159 LEU A N 1
ATOM 1266 C CA . LEU A 1 159 ? 2.161 22.62 10.054 1 98.61 159 LEU A CA 1
ATOM 1267 C C . LEU A 1 159 ? 3.133 21.489 9.737 1 98.61 159 LEU A C 1
ATOM 1269 O O . LEU A 1 159 ? 4.35 21.685 9.762 1 98.61 159 LEU A O 1
ATOM 1273 N N . LEU A 1 160 ? 2.617 20.319 9.507 1 98.65 160 LEU A N 1
ATOM 1274 C CA . LEU A 1 160 ? 3.408 19.129 9.212 1 98.65 160 LEU A CA 1
ATOM 1275 C C . LEU A 1 160 ? 3.151 18.646 7.788 1 98.65 160 LEU A C 1
ATOM 1277 O O . LEU A 1 160 ? 2.003 18.411 7.405 1 98.65 160 LEU A O 1
ATOM 1281 N N . PHE A 1 161 ? 4.199 18.572 6.948 1 98.53 161 PHE A N 1
ATOM 1282 C CA . PHE A 1 161 ? 4.132 17.981 5.617 1 98.53 161 PHE A CA 1
ATOM 1283 C C . PHE A 1 161 ? 4.558 16.518 5.653 1 98.53 161 PHE A C 1
ATOM 1285 O O . PHE A 1 161 ? 5.649 16.195 6.128 1 98.53 161 PHE A O 1
ATOM 1292 N N . LEU A 1 162 ? 3.702 15.652 5.178 1 98.22 162 LEU A N 1
ATOM 1293 C CA . LEU A 1 162 ? 4.008 14.227 5.104 1 98.22 162 LEU A CA 1
ATOM 1294 C C . LEU A 1 162 ? 3.907 13.723 3.668 1 98.22 162 LEU A C 1
ATOM 1296 O O . LEU A 1 162 ? 2.821 13.715 3.083 1 98.22 162 LEU A O 1
ATOM 1300 N N . ASP A 1 163 ? 4.985 13.339 3.157 1 96.67 163 ASP A N 1
ATOM 1301 C CA . ASP A 1 163 ? 4.995 12.814 1.795 1 96.67 163 ASP A CA 1
ATOM 1302 C C . ASP A 1 163 ? 4.969 11.287 1.794 1 96.67 163 ASP A C 1
ATOM 1304 O O . ASP A 1 163 ? 6.008 10.644 1.956 1 96.67 163 ASP A O 1
ATOM 1308 N N . GLU A 1 164 ? 3.781 10.7 1.609 1 94.79 164 GLU A N 1
ATOM 1309 C CA . GLU A 1 164 ? 3.542 9.26 1.583 1 94.79 164 GLU A CA 1
ATOM 1310 C C . GLU A 1 164 ? 4.076 8.589 2.845 1 94.79 164 GLU A C 1
ATOM 1312 O O . GLU A 1 164 ? 4.896 7.672 2.767 1 94.79 164 GLU A O 1
ATOM 1317 N N . PRO A 1 165 ? 3.527 8.873 3.943 1 95.34 165 PRO A N 1
ATOM 1318 C CA . PRO A 1 165 ? 4.135 8.516 5.227 1 95.34 165 PRO A CA 1
ATOM 1319 C C . PRO A 1 165 ? 4.056 7.02 5.522 1 95.34 165 PRO A C 1
ATOM 1321 O O . PRO A 1 165 ? 4.818 6.509 6.347 1 95.34 165 PRO A O 1
ATOM 1324 N N . THR A 1 166 ? 3.148 6.32 4.869 1 92.63 166 THR A N 1
ATOM 1325 C CA . THR A 1 166 ? 2.985 4.938 5.305 1 92.63 166 THR A CA 1
ATOM 1326 C C . THR A 1 166 ? 3.215 3.974 4.145 1 92.63 166 THR A C 1
ATOM 1328 O O . THR A 1 166 ? 2.878 2.791 4.238 1 92.63 166 THR A O 1
ATOM 1331 N N . THR A 1 167 ? 3.735 4.448 3.125 1 86.9 167 THR A N 1
ATOM 1332 C CA . THR A 1 167 ? 4.013 3.591 1.978 1 86.9 167 THR A CA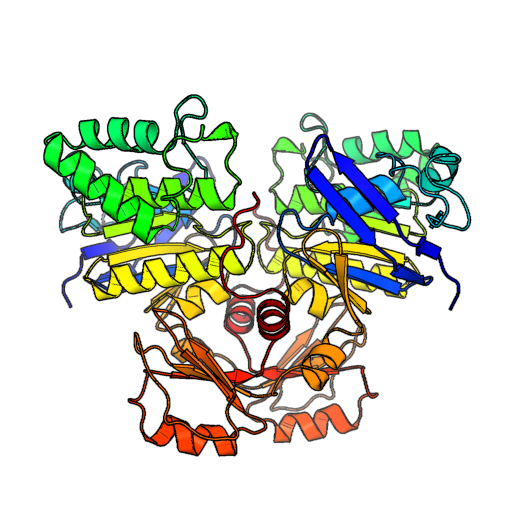 1
ATOM 1333 C C . THR A 1 167 ? 4.978 2.472 2.359 1 86.9 167 THR A C 1
ATOM 1335 O O . THR A 1 167 ? 5.987 2.715 3.023 1 86.9 167 THR A O 1
ATOM 1338 N N . GLY A 1 168 ? 4.646 1.273 1.956 1 84.06 168 GLY A N 1
ATOM 1339 C CA . GLY A 1 168 ? 5.537 0.141 2.153 1 84.06 168 GLY A CA 1
ATOM 1340 C C . GLY A 1 168 ? 5.528 -0.385 3.576 1 84.06 168 GLY A C 1
ATOM 1341 O O . GLY A 1 168 ? 6.29 -1.293 3.913 1 84.06 168 GLY A O 1
ATOM 1342 N N . LEU A 1 169 ? 4.713 0.131 4.419 1 88.51 169 LEU A N 1
ATOM 1343 C CA . LEU A 1 169 ? 4.676 -0.286 5.816 1 88.51 169 LEU A CA 1
ATOM 1344 C C . LEU A 1 169 ? 3.588 -1.33 6.043 1 88.51 169 LEU A C 1
ATOM 1346 O O . LEU A 1 169 ? 2.585 -1.353 5.325 1 88.51 169 LEU A O 1
ATOM 1350 N N . ASP A 1 170 ? 3.797 -2.179 7.068 1 87.07 170 ASP A N 1
ATOM 1351 C CA . ASP A 1 170 ? 2.784 -3.176 7.402 1 87.07 170 ASP A CA 1
ATOM 1352 C C . ASP A 1 170 ? 1.629 -2.546 8.177 1 87.07 170 ASP A C 1
ATOM 1354 O O . ASP A 1 170 ? 1.719 -1.395 8.608 1 87.07 170 ASP A O 1
ATOM 1358 N N . PRO A 1 171 ? 0.563 -3.226 8.365 1 84.97 171 PRO A N 1
ATOM 1359 C CA . PRO A 1 171 ? -0.674 -2.669 8.918 1 84.97 171 PRO A CA 1
ATOM 1360 C C . PRO A 1 171 ? -0.504 -2.158 10.347 1 84.97 171 PRO A C 1
ATOM 1362 O O . PRO A 1 171 ? -1.077 -1.128 10.71 1 84.97 171 PRO A O 1
ATOM 1365 N N . GLN A 1 172 ? 0.247 -2.878 11.097 1 86.08 172 GLN A N 1
ATOM 1366 C CA . GLN A 1 172 ? 0.405 -2.471 12.489 1 86.08 172 GLN A CA 1
ATOM 1367 C C . GLN A 1 172 ? 1.098 -1.115 12.59 1 86.08 172 GLN A C 1
ATOM 1369 O O . GLN A 1 172 ? 0.644 -0.233 13.323 1 86.08 172 GLN A O 1
ATOM 1374 N N . VAL A 1 173 ? 2.166 -0.996 11.839 1 90.55 173 VAL A N 1
ATOM 1375 C CA . VAL A 1 173 ? 2.923 0.251 11.843 1 90.55 173 VAL A CA 1
ATOM 1376 C C . VAL A 1 173 ? 2.078 1.371 11.241 1 90.55 173 VAL A C 1
ATOM 1378 O O . VAL A 1 173 ? 2.057 2.489 11.76 1 90.55 173 VAL A O 1
ATOM 1381 N N . ARG A 1 174 ? 1.375 1.072 10.242 1 91.76 174 ARG A N 1
ATOM 1382 C CA . ARG A 1 174 ? 0.505 2.049 9.594 1 91.76 174 ARG A CA 1
ATOM 1383 C C . ARG A 1 174 ? -0.539 2.584 10.569 1 91.76 174 ARG A C 1
ATOM 1385 O O . ARG A 1 174 ? -0.754 3.795 10.653 1 91.76 174 ARG A O 1
ATOM 1392 N N . GLN A 1 175 ? -1.15 1.712 11.255 1 88.78 175 GLN A N 1
ATOM 1393 C CA . GLN A 1 175 ? -2.18 2.113 12.208 1 88.78 175 GLN A CA 1
ATOM 1394 C C . GLN A 1 175 ? -1.605 3.023 13.289 1 88.78 175 GLN A C 1
ATOM 1396 O O . GLN A 1 175 ? -2.234 4.009 13.678 1 88.78 175 GLN A O 1
ATOM 1401 N N . LEU A 1 176 ? -0.452 2.654 13.733 1 91.18 176 LEU A N 1
ATOM 1402 C CA . LEU A 1 176 ? 0.197 3.487 14.74 1 91.18 176 LEU A CA 1
ATOM 1403 C C . LEU A 1 176 ? 0.422 4.9 14.213 1 91.18 176 LEU A C 1
ATOM 1405 O O . LEU A 1 176 ? 0.084 5.878 14.884 1 91.18 176 LEU A O 1
ATOM 1409 N N . ILE A 1 177 ? 0.956 4.991 13.062 1 95.09 177 ILE A N 1
ATOM 1410 C CA . ILE A 1 177 ? 1.271 6.292 12.482 1 95.09 177 ILE A CA 1
ATOM 1411 C C . ILE A 1 177 ? -0.017 7.082 12.257 1 95.09 177 ILE A C 1
ATOM 1413 O O . ILE A 1 177 ? -0.075 8.28 12.542 1 95.09 177 ILE A O 1
ATOM 1417 N N . TRP A 1 178 ? -1.058 6.408 11.759 1 93.81 178 TRP A N 1
ATOM 1418 C CA . TRP A 1 178 ? -2.347 7.065 11.571 1 93.81 178 TRP A CA 1
ATOM 1419 C C . TRP A 1 178 ? -2.872 7.622 12.89 1 93.81 178 TRP A C 1
ATOM 1421 O O . TRP A 1 178 ? -3.329 8.766 12.951 1 93.81 178 TRP A O 1
ATOM 1431 N N . ASP A 1 179 ? -2.732 6.847 13.901 1 92.61 179 ASP A N 1
ATOM 1432 C CA . ASP A 1 179 ? -3.18 7.275 15.223 1 92.61 179 ASP A CA 1
ATOM 1433 C C . ASP A 1 179 ? -2.405 8.504 15.695 1 92.61 179 ASP A C 1
ATOM 1435 O O . ASP A 1 179 ? -2.986 9.428 16.268 1 92.61 179 ASP A O 1
ATOM 1439 N N . ARG A 1 180 ? -1.179 8.45 15.476 1 95.19 180 ARG A N 1
ATOM 1440 C CA . ARG A 1 180 ? -0.348 9.567 15.914 1 95.19 180 ARG A CA 1
ATOM 1441 C C . ARG A 1 180 ? -0.681 10.835 15.135 1 95.19 180 ARG A C 1
ATOM 1443 O O . ARG A 1 180 ? -0.731 11.926 15.708 1 95.19 180 ARG A O 1
ATOM 1450 N N . ILE A 1 181 ? -0.918 10.69 13.876 1 96.21 181 ILE A N 1
ATOM 1451 C CA . ILE A 1 181 ? -1.275 11.845 13.06 1 96.21 181 ILE A CA 1
ATOM 1452 C C . ILE A 1 181 ? -2.6 12.43 13.545 1 96.21 181 ILE A C 1
ATOM 1454 O O . ILE A 1 181 ? -2.739 13.65 13.665 1 96.21 181 ILE A O 1
ATOM 1458 N N . ARG A 1 182 ? -3.506 11.645 13.873 1 93.63 182 ARG A N 1
ATOM 1459 C CA . ARG A 1 182 ? -4.785 12.11 14.401 1 93.63 182 ARG A CA 1
ATOM 1460 C C . ARG A 1 182 ? -4.597 12.842 15.726 1 93.63 182 ARG A C 1
ATOM 1462 O O . ARG A 1 182 ? -5.224 13.876 15.964 1 93.63 182 ARG A O 1
ATOM 1469 N N . ALA A 1 183 ? -3.794 12.247 16.525 1 93.96 183 ALA A N 1
ATOM 1470 C CA . ALA A 1 183 ? -3.512 12.882 17.809 1 93.96 183 ALA A CA 1
ATOM 1471 C C . ALA A 1 183 ? -2.922 14.276 17.614 1 93.96 183 ALA A C 1
ATOM 1473 O O . ALA A 1 183 ? -3.293 15.218 18.318 1 93.96 183 ALA A O 1
ATOM 1474 N N . LEU A 1 184 ? -2.045 14.402 16.679 1 96.48 184 LEU A N 1
ATOM 1475 C CA . LEU A 1 184 ? -1.416 15.687 16.395 1 96.48 184 LEU A CA 1
ATOM 1476 C C . LEU A 1 184 ? -2.448 16.704 15.919 1 96.48 184 LEU A C 1
ATOM 1478 O O . LEU A 1 184 ? -2.437 17.857 16.355 1 96.48 184 LEU A O 1
ATOM 1482 N N . THR A 1 185 ? -3.295 16.291 15.063 1 95.04 185 THR A N 1
ATOM 1483 C CA . THR A 1 185 ? -4.323 17.19 14.551 1 95.04 185 THR A CA 1
ATOM 1484 C C . THR A 1 185 ? -5.257 17.638 15.671 1 95.04 185 THR A C 1
ATOM 1486 O O . THR A 1 185 ? -5.668 18.799 15.717 1 95.04 185 THR A O 1
ATOM 1489 N N . ARG A 1 186 ? -5.556 16.8 16.546 1 91.79 186 ARG A N 1
ATOM 1490 C CA . ARG A 1 186 ? -6.407 17.136 17.683 1 91.79 186 ARG A CA 1
ATOM 1491 C C . ARG A 1 186 ? -5.728 18.151 18.595 1 91.79 186 ARG A C 1
ATOM 1493 O O . ARG A 1 186 ? -6.399 18.938 19.265 1 91.79 186 ARG A O 1
ATOM 1500 N N . GLN A 1 187 ? -4.472 18.07 18.537 1 94.18 187 GLN A N 1
ATOM 1501 C CA . GLN A 1 187 ? -3.701 19.009 19.345 1 94.18 187 GLN A CA 1
ATOM 1502 C C . GLN A 1 187 ? -3.527 20.342 18.624 1 94.18 187 GLN A C 1
ATOM 1504 O O . GLN A 1 187 ? -2.858 21.246 19.13 1 94.18 187 GLN A O 1
ATOM 1509 N N . GLY A 1 188 ? -4.035 20.404 17.441 1 95.64 188 GLY A N 1
ATOM 1510 C CA . GLY A 1 188 ? -4.064 21.687 16.756 1 95.64 188 GLY A CA 1
ATOM 1511 C C . GLY A 1 188 ? -3.052 21.784 15.63 1 95.64 188 GLY A C 1
ATOM 1512 O O . GLY A 1 188 ? -2.957 22.815 14.961 1 95.64 188 GLY A O 1
ATOM 1513 N N . VAL A 1 189 ? -2.283 20.765 15.425 1 97.82 189 VAL A N 1
ATOM 1514 C CA . VAL A 1 189 ? -1.302 20.768 14.345 1 97.82 189 VAL A CA 1
ATOM 1515 C C . VAL A 1 189 ? -2.009 20.591 13.004 1 97.82 189 VAL A C 1
ATOM 1517 O O . VAL A 1 189 ? -2.891 19.739 12.868 1 97.82 189 VAL A O 1
ATOM 1520 N N . THR A 1 190 ? -1.695 21.452 12.039 1 98.47 190 THR A N 1
ATOM 1521 C CA . THR A 1 190 ? -2.174 21.269 10.673 1 98.47 190 THR A CA 1
ATOM 1522 C C . THR A 1 190 ? -1.329 20.233 9.938 1 98.47 190 THR A C 1
ATOM 1524 O O . THR A 1 190 ? -0.103 20.219 10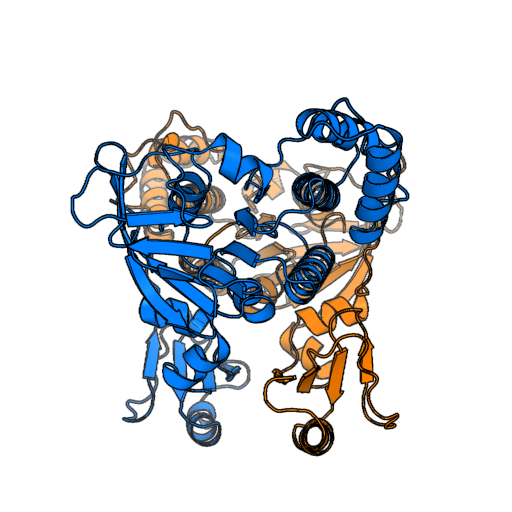.068 1 98.47 190 THR A O 1
ATOM 1527 N N . VAL A 1 191 ? -1.975 19.339 9.203 1 98.57 191 VAL A N 1
ATOM 1528 C CA . VAL A 1 191 ? -1.246 18.291 8.497 1 98.57 191 VAL A CA 1
ATOM 1529 C C . VAL A 1 191 ? -1.624 18.305 7.018 1 98.57 191 VAL A C 1
ATOM 1531 O O . VAL A 1 191 ? -2.808 18.34 6.673 1 98.57 191 VAL A O 1
ATOM 1534 N N . LEU A 1 192 ? -0.676 18.375 6.18 1 98.57 192 LEU A N 1
ATOM 1535 C CA . LEU A 1 192 ? -0.823 18.165 4.744 1 98.57 192 LEU A CA 1
ATOM 1536 C C . LEU A 1 192 ? -0.051 16.93 4.294 1 98.57 192 LEU A C 1
ATOM 1538 O O . LEU A 1 192 ? 1.181 16.91 4.347 1 98.57 192 LEU A O 1
ATOM 1542 N N . LEU A 1 193 ? -0.748 15.881 3.858 1 97.88 193 LEU A N 1
ATOM 1543 C CA . LEU A 1 193 ? -0.05 14.659 3.475 1 97.88 193 LEU A CA 1
ATOM 1544 C C . LEU A 1 193 ? -0.383 14.27 2.039 1 97.88 193 LEU A C 1
ATOM 1546 O O . LEU A 1 193 ? -1.427 14.661 1.511 1 97.88 193 LEU A O 1
ATOM 1550 N N . THR A 1 194 ? 0.545 13.685 1.378 1 97.5 194 THR A N 1
ATOM 1551 C CA . THR A 1 194 ? 0.329 13.084 0.066 1 97.5 194 THR A CA 1
ATOM 1552 C C . THR A 1 194 ? 0.198 11.568 0.182 1 97.5 194 THR A C 1
ATOM 1554 O O . THR A 1 194 ? 0.848 10.946 1.024 1 97.5 194 THR A O 1
ATOM 1557 N N . THR A 1 195 ? -0.674 11.02 -0.64 1 95.6 195 THR A N 1
ATOM 1558 C CA . THR A 1 195 ? -0.805 9.567 -0.615 1 95.6 195 THR A CA 1
ATOM 1559 C C . THR A 1 195 ? -1.513 9.067 -1.87 1 95.6 195 THR A C 1
ATOM 1561 O O . THR A 1 195 ? -2.286 9.802 -2.489 1 95.6 195 THR A O 1
ATOM 1564 N N . HIS A 1 196 ? -1.203 7.9 -2.205 1 91.81 196 HIS A N 1
ATOM 1565 C CA . HIS A 1 196 ? -1.982 7.182 -3.207 1 91.81 196 HIS A CA 1
ATOM 1566 C C . HIS A 1 196 ? -2.807 6.069 -2.569 1 91.81 196 HIS A C 1
ATOM 1568 O O . HIS A 1 196 ? -3.442 5.28 -3.273 1 91.81 196 HIS A O 1
ATOM 1574 N N . TYR A 1 197 ? -2.824 6.032 -1.29 1 90.34 197 TYR A N 1
ATOM 1575 C CA . TYR A 1 197 ? -3.569 5.034 -0.531 1 90.34 197 TYR A CA 1
ATOM 1576 C C . TYR A 1 197 ? -4.903 5.596 -0.054 1 90.34 197 TYR A C 1
ATOM 1578 O O . TYR A 1 197 ? -4.95 6.379 0.897 1 90.34 197 TYR A O 1
ATOM 1586 N N . MET A 1 198 ? -5.971 5.077 -0.532 1 90.95 198 MET A N 1
ATOM 1587 C CA . MET A 1 198 ? -7.303 5.604 -0.25 1 90.95 198 MET A CA 1
ATOM 1588 C C . MET A 1 198 ? -7.676 5.385 1.213 1 90.95 198 MET A C 1
ATOM 1590 O O . MET A 1 198 ? -8.337 6.227 1.822 1 90.95 198 MET A O 1
ATOM 1594 N N . GLU A 1 199 ? -7.265 4.305 1.712 1 87.96 199 GLU A N 1
ATOM 1595 C CA . GLU A 1 199 ? -7.589 3.999 3.102 1 87.96 199 GLU A CA 1
ATOM 1596 C C . GLU A 1 199 ? -6.946 5.005 4.052 1 87.96 199 GLU A C 1
ATOM 1598 O O . GLU A 1 199 ? -7.561 5.416 5.039 1 87.96 199 GLU A O 1
ATOM 1603 N N . GLU A 1 200 ? -5.763 5.333 3.759 1 92.21 200 GLU A N 1
ATOM 1604 C CA . GLU A 1 200 ? -5.068 6.33 4.568 1 92.21 200 GLU A CA 1
ATOM 1605 C C . GLU A 1 200 ? -5.821 7.658 4.573 1 92.21 200 GLU A C 1
ATOM 1607 O O . GLU A 1 200 ? -6.112 8.207 5.638 1 92.21 200 GLU A O 1
ATOM 1612 N N . ALA A 1 201 ? -6.14 8.086 3.386 1 94 201 ALA A N 1
ATOM 1613 C CA . ALA A 1 201 ? -6.881 9.338 3.257 1 94 201 ALA A CA 1
ATOM 1614 C C . ALA A 1 201 ? -8.228 9.254 3.968 1 94 201 ALA A C 1
ATOM 1616 O O . ALA A 1 201 ? -8.631 10.192 4.661 1 94 201 ALA A O 1
ATOM 1617 N N . TYR A 1 202 ? -8.791 8.167 3.813 1 89.67 202 TYR A N 1
ATOM 1618 C CA . TYR A 1 202 ? -10.126 7.978 4.369 1 89.67 202 TYR A CA 1
ATOM 1619 C C . TYR A 1 202 ? -10.091 8.006 5.893 1 89.67 202 TYR A C 1
ATOM 1621 O O . TYR A 1 202 ? -11.005 8.531 6.532 1 89.67 202 TYR A O 1
ATOM 1629 N N . HIS A 1 203 ? -9.041 7.547 6.472 1 84.92 203 HIS A N 1
ATOM 1630 C CA . HIS A 1 203 ? -8.987 7.364 7.918 1 84.92 203 HIS A CA 1
ATOM 1631 C C . HIS A 1 203 ? -8.482 8.623 8.614 1 84.92 203 HIS A C 1
ATOM 1633 O O . HIS A 1 203 ? -8.889 8.921 9.74 1 84.92 203 HIS A O 1
ATOM 1639 N N . ILE A 1 204 ? -7.675 9.343 7.935 1 91.87 204 ILE A N 1
ATOM 1640 C CA . ILE A 1 204 ? -7.003 10.338 8.764 1 91.87 204 ILE A CA 1
ATOM 1641 C C . ILE A 1 204 ? -7.335 11.74 8.258 1 91.87 204 ILE A C 1
ATOM 1643 O O . ILE A 1 204 ? -7.2 12.72 8.994 1 91.87 204 ILE A O 1
ATOM 1647 N N . ALA A 1 205 ? -7.785 11.872 7.015 1 95.87 205 ALA A N 1
ATOM 1648 C CA . ALA A 1 205 ? -7.95 13.209 6.448 1 95.87 205 ALA A CA 1
ATOM 1649 C C . ALA A 1 205 ? -9.336 13.768 6.759 1 95.87 205 ALA A C 1
ATOM 1651 O O . ALA A 1 205 ? -10.332 13.044 6.7 1 95.87 205 ALA A O 1
ATOM 1652 N N . ASP A 1 206 ? -9.391 15.025 7.096 1 95.38 206 ASP A N 1
ATOM 1653 C CA . ASP A 1 206 ? -10.654 15.753 7.168 1 95.38 206 ASP A CA 1
ATOM 1654 C C . ASP A 1 206 ? -11.183 16.074 5.772 1 95.38 206 ASP A C 1
ATOM 1656 O O . ASP A 1 206 ? -12.396 16.099 5.552 1 95.38 206 ASP A O 1
ATOM 1660 N N . ARG A 1 207 ? -10.238 16.336 4.949 1 97.21 207 ARG A N 1
ATOM 1661 C CA . ARG A 1 207 ? -10.534 16.694 3.565 1 97.21 207 ARG A CA 1
ATOM 1662 C C . ARG A 1 207 ? -9.492 16.114 2.615 1 97.21 207 ARG A C 1
ATOM 1664 O O . ARG A 1 207 ? -8.309 16.039 2.953 1 97.21 207 ARG A O 1
ATOM 1671 N N . ILE A 1 208 ? -9.976 15.712 1.456 1 97.92 208 ILE A N 1
ATOM 1672 C CA . ILE A 1 208 ? -9.063 15.192 0.445 1 97.92 208 ILE A CA 1
ATOM 1673 C C . ILE A 1 208 ? -9.173 16.027 -0.829 1 97.92 208 ILE A C 1
ATOM 1675 O O . ILE A 1 208 ? -10.212 16.637 -1.091 1 97.92 208 ILE A O 1
ATOM 1679 N N . ILE A 1 209 ? -8.1 16.111 -1.519 1 97.93 209 ILE A N 1
ATOM 1680 C CA . ILE A 1 209 ? -8.027 16.672 -2.863 1 97.93 209 ILE A CA 1
ATOM 1681 C C . ILE A 1 209 ? -7.552 15.602 -3.844 1 97.93 209 ILE A C 1
ATOM 1683 O O . ILE A 1 209 ? -6.398 15.17 -3.79 1 97.93 209 ILE A O 1
ATOM 1687 N N . ILE A 1 210 ? -8.392 15.158 -4.679 1 96.64 210 ILE A N 1
ATOM 1688 C CA . ILE A 1 210 ? -8.025 14.161 -5.679 1 96.64 210 ILE A CA 1
ATOM 1689 C C . ILE A 1 210 ? -7.357 14.846 -6.869 1 96.64 210 ILE A C 1
ATOM 1691 O O . ILE A 1 210 ? -7.967 15.69 -7.53 1 96.64 210 ILE A O 1
ATOM 1695 N N . MET A 1 211 ? -6.185 14.399 -7.091 1 95.74 211 MET A N 1
ATOM 1696 C CA . MET A 1 211 ? -5.389 15.025 -8.143 1 95.74 211 MET A CA 1
ATOM 1697 C C . MET A 1 211 ? -5.131 14.048 -9.285 1 95.74 211 MET A C 1
ATOM 1699 O O . MET A 1 211 ? -4.97 12.848 -9.057 1 95.74 211 MET A O 1
ATOM 1703 N N . ASP A 1 212 ? -5.084 14.643 -10.423 1 92.94 212 ASP A N 1
ATOM 1704 C CA . ASP A 1 212 ? -4.694 13.909 -11.623 1 92.94 212 ASP A CA 1
ATOM 1705 C C . ASP A 1 212 ? -4.039 14.836 -12.645 1 92.94 212 ASP A C 1
ATOM 1707 O O . ASP A 1 212 ? -4.56 15.915 -12.936 1 92.94 212 ASP A O 1
ATOM 1711 N N . HIS A 1 213 ? -2.883 14.44 -13.086 1 90.89 213 HIS A N 1
ATOM 1712 C CA . HIS A 1 213 ? -2.129 15.199 -14.077 1 90.89 213 HIS A CA 1
ATOM 1713 C C . HIS A 1 213 ? -1.986 16.659 -13.661 1 90.89 213 HIS A C 1
ATOM 1715 O O . HIS A 1 213 ? -2.241 17.564 -14.459 1 90.89 213 HIS A O 1
ATOM 1721 N N . GLY A 1 214 ? -1.781 16.834 -12.407 1 93.89 214 GLY A N 1
ATOM 1722 C CA . GLY A 1 214 ? -1.432 18.152 -11.9 1 93.89 214 GLY A CA 1
ATOM 1723 C C . GLY A 1 214 ? -2.641 19.025 -11.625 1 93.89 214 GLY A C 1
ATOM 1724 O O . GLY A 1 214 ? -2.5 20.208 -11.308 1 93.89 214 GLY A O 1
ATOM 1725 N N . LYS A 1 215 ? -3.829 18.414 -11.727 1 95.17 215 LYS A N 1
ATOM 1726 C CA . LYS A 1 215 ? -5.062 19.165 -11.512 1 95.17 215 LYS A CA 1
ATOM 1727 C C . LYS A 1 215 ? -5.873 18.575 -10.362 1 95.17 215 LYS A C 1
ATOM 1729 O O . LYS A 1 215 ? -5.783 17.378 -10.082 1 95.17 215 LYS A O 1
ATOM 1734 N N . SER A 1 216 ? -6.627 19.454 -9.754 1 95.59 216 SER A N 1
ATOM 1735 C CA . SER A 1 216 ? -7.597 19 -8.764 1 95.59 216 SER A CA 1
ATOM 1736 C C . SER A 1 216 ? -8.91 18.59 -9.423 1 95.59 216 SER A C 1
ATOM 1738 O O . SER A 1 216 ? -9.546 19.396 -10.105 1 95.59 216 SER A O 1
ATOM 1740 N N . LEU A 1 217 ? -9.338 17.448 -9.192 1 95.19 217 LEU A N 1
ATOM 1741 C CA . LEU A 1 217 ? -10.554 16.944 -9.822 1 95.19 217 LEU A CA 1
ATOM 1742 C C . LEU A 1 217 ? -11.746 17.068 -8.879 1 95.19 217 LEU A C 1
ATOM 1744 O O . LEU A 1 217 ? -12.869 17.323 -9.32 1 95.19 217 LEU A O 1
ATOM 1748 N N . LEU A 1 218 ? -11.496 16.77 -7.67 1 95.79 218 LEU A N 1
ATOM 1749 C CA . LEU A 1 218 ? -12.54 16.733 -6.652 1 95.79 218 LEU A CA 1
ATOM 1750 C C . LEU A 1 218 ? -11.953 16.962 -5.263 1 95.79 218 LEU A C 1
ATOM 1752 O O . LEU A 1 218 ? -10.835 16.53 -4.978 1 95.79 218 LEU A O 1
ATOM 1756 N N . GLU A 1 219 ? -12.703 17.656 -4.465 1 96.9 219 GLU A N 1
ATOM 1757 C CA . GLU A 1 219 ? -12.252 17.893 -3.097 1 96.9 219 GLU A CA 1
ATOM 1758 C C . GLU A 1 219 ? -13.413 17.807 -2.111 1 96.9 219 GLU A C 1
ATOM 1760 O O . GLU A 1 219 ? -14.544 18.167 -2.443 1 96.9 219 GLU A O 1
ATOM 1765 N N . GLY A 1 220 ? -13.141 17.318 -0.932 1 96.73 220 GLY A N 1
ATOM 1766 C CA . GLY A 1 220 ? -14.145 17.254 0.118 1 96.73 220 GLY A CA 1
ATOM 1767 C C . GLY A 1 220 ? -13.842 16.206 1.172 1 96.73 220 GLY A C 1
ATOM 1768 O O . GLY A 1 220 ? -12.758 15.62 1.177 1 96.73 220 GLY A O 1
ATOM 1769 N N . ASN A 1 221 ? -14.717 16.091 2.055 1 95.25 221 ASN A N 1
ATOM 1770 C CA . ASN A 1 221 ? -14.63 15.017 3.038 1 95.25 221 ASN A CA 1
ATOM 1771 C C . ASN A 1 221 ? -14.726 13.644 2.378 1 95.25 221 ASN A C 1
ATOM 1773 O O . ASN A 1 221 ? -15.618 13.403 1.563 1 95.25 221 ASN A O 1
ATOM 1777 N N . PRO A 1 222 ? -13.811 12.789 2.683 1 93.98 222 PRO A N 1
ATOM 1778 C CA . PRO A 1 222 ? -13.769 11.502 1.985 1 93.98 222 PRO A CA 1
ATOM 1779 C C . PRO A 1 222 ? -15.093 10.745 2.064 1 93.98 222 PRO A C 1
ATOM 1781 O O . PRO A 1 222 ? -15.571 10.222 1.054 1 93.98 222 PRO A O 1
ATOM 1784 N N . ARG A 1 223 ? -15.714 10.705 3.137 1 88.91 223 ARG A N 1
ATOM 1785 C CA . ARG A 1 223 ? -16.963 9.974 3.324 1 88.91 223 ARG A CA 1
ATOM 1786 C C . ARG A 1 223 ? -18.099 10.618 2.537 1 88.91 223 ARG A C 1
ATOM 1788 O O . ARG A 1 223 ? -18.861 9.927 1.858 1 88.91 223 ARG A O 1
ATOM 1795 N N . GLU A 1 224 ? -18.156 11.922 2.666 1 92.87 224 GLU A N 1
ATOM 1796 C CA . GLU A 1 224 ? -19.198 12.663 1.961 1 92.87 224 GLU A CA 1
ATOM 1797 C C . GLU A 1 224 ? -19.046 12.526 0.449 1 92.87 224 GLU A C 1
ATOM 1799 O O . GLU A 1 224 ? -20.039 12.427 -0.274 1 92.87 224 GLU A O 1
ATOM 1804 N N . LEU A 1 225 ? -17.846 12.482 0.05 1 94.79 225 LEU A N 1
ATOM 1805 C CA . LEU A 1 225 ? -17.596 12.377 -1.383 1 94.79 225 LEU A CA 1
ATOM 1806 C C . LEU A 1 225 ? -18.046 11.02 -1.915 1 94.79 225 LEU A C 1
ATOM 1808 O O . LEU A 1 225 ? -18.627 10.936 -3 1 94.79 225 LEU A O 1
ATOM 1812 N N . VAL A 1 226 ? -17.753 9.998 -1.177 1 93.07 226 VAL A N 1
ATOM 1813 C CA . VAL A 1 226 ? -18.17 8.663 -1.592 1 93.07 226 VAL A CA 1
ATOM 1814 C C . VAL A 1 226 ? -19.695 8.59 -1.64 1 93.07 226 VAL A C 1
ATOM 1816 O O . VAL A 1 226 ? -20.27 8.138 -2.633 1 93.07 226 VAL A O 1
ATOM 1819 N N . GLU A 1 227 ? -20.338 9.135 -0.686 1 90.81 227 GLU A N 1
ATOM 1820 C CA . GLU A 1 227 ? -21.794 9.102 -0.593 1 90.81 227 GLU A CA 1
ATOM 1821 C C . GLU A 1 227 ? -22.438 9.89 -1.731 1 90.81 227 GLU A C 1
ATOM 1823 O O . GLU A 1 227 ? -23.452 9.467 -2.29 1 90.81 227 GLU A O 1
ATOM 1828 N N . LYS A 1 228 ? -21.802 10.905 -2.065 1 94.27 228 LYS A N 1
ATOM 1829 C CA . LYS A 1 228 ? -22.389 11.84 -3.02 1 94.27 228 LYS A CA 1
ATOM 1830 C C . LYS A 1 228 ? -22.124 11.397 -4.456 1 94.27 228 LYS A C 1
ATOM 1832 O O . LYS A 1 228 ? -22.946 11.632 -5.345 1 94.27 228 LYS A O 1
ATOM 1837 N N . HIS A 1 229 ? -21.039 10.703 -4.664 1 94.53 229 HIS A N 1
ATOM 1838 C CA . HIS A 1 229 ? -20.602 10.585 -6.05 1 94.53 229 HIS A CA 1
ATOM 1839 C C . HIS A 1 229 ? -20.596 9.129 -6.504 1 94.53 229 HIS A C 1
ATOM 1841 O O . HIS A 1 229 ? -20.297 8.837 -7.664 1 94.53 229 HIS A O 1
ATOM 1847 N N . ILE A 1 230 ? -20.885 8.178 -5.584 1 91.93 230 ILE A N 1
ATOM 1848 C CA . ILE A 1 230 ? -20.873 6.776 -5.987 1 91.93 230 ILE A CA 1
ATOM 1849 C C . ILE A 1 230 ? -22.049 6.044 -5.344 1 91.93 230 ILE A C 1
ATOM 1851 O O . ILE A 1 230 ? -22.497 6.412 -4.256 1 91.93 230 ILE A O 1
ATOM 1855 N N . GLU A 1 231 ? -22.536 5.044 -6.066 1 91.68 231 GLU A N 1
ATOM 1856 C CA . GLU A 1 231 ? -23.559 4.174 -5.493 1 91.68 231 GLU A CA 1
ATOM 1857 C C . GLU A 1 231 ? -23.038 3.452 -4.254 1 91.68 231 GLU A C 1
ATOM 1859 O O . GLU A 1 231 ? -21.875 3.045 -4.209 1 91.68 231 GLU A O 1
ATOM 1864 N N . PRO A 1 232 ? -23.826 3.229 -3.348 1 88.77 232 PRO A N 1
ATOM 1865 C CA . PRO A 1 232 ? -23.371 2.75 -2.041 1 88.77 232 PRO A CA 1
ATOM 1866 C C . PRO A 1 232 ? -22.958 1.28 -2.062 1 88.77 232 PRO A C 1
ATOM 1868 O O . PRO A 1 232 ? -22.179 0.842 -1.212 1 88.77 232 PRO A O 1
ATOM 1871 N N . GLN A 1 233 ? -23.515 0.517 -3.067 1 88.3 233 GLN A N 1
ATOM 1872 C CA . GLN A 1 233 ? -23.243 -0.916 -3.076 1 88.3 233 GLN A CA 1
ATOM 1873 C C . GLN A 1 233 ? -22.625 -1.35 -4.402 1 88.3 233 GLN A C 1
ATOM 1875 O O . GLN A 1 233 ? -22.95 -0.797 -5.455 1 88.3 233 GLN A O 1
ATOM 1880 N N . VAL A 1 234 ? -21.728 -2.399 -4.264 1 90.23 234 VAL A N 1
ATOM 1881 C CA . VAL A 1 234 ? -21.094 -2.917 -5.472 1 90.23 234 VAL A CA 1
ATOM 1882 C C . VAL A 1 234 ? -21.019 -4.44 -5.405 1 90.23 234 VAL A C 1
ATOM 1884 O O . VAL A 1 234 ? -20.754 -5.009 -4.343 1 90.23 234 VAL A O 1
ATOM 1887 N N . VAL A 1 235 ? -21.336 -5.104 -6.537 1 88.82 235 VAL A N 1
ATOM 1888 C CA . VAL A 1 235 ? -21.087 -6.53 -6.726 1 88.82 235 VAL A CA 1
ATOM 1889 C C . VAL A 1 235 ? -19.89 -6.728 -7.653 1 88.82 235 VAL A C 1
ATOM 1891 O O . VAL A 1 235 ? -19.822 -6.125 -8.726 1 88.82 235 VAL A O 1
ATOM 1894 N N . GLU A 1 236 ? -18.977 -7.415 -7.15 1 87.85 236 GLU A N 1
ATOM 1895 C CA . GLU A 1 236 ? -17.848 -7.806 -7.988 1 87.85 236 GLU A CA 1
ATOM 1896 C C . GLU A 1 236 ? -18.037 -9.214 -8.547 1 87.85 236 GLU A C 1
ATOM 1898 O O . GLU A 1 236 ? -18.016 -10.193 -7.798 1 87.85 236 GLU A O 1
ATOM 1903 N N . VAL A 1 237 ? -18.244 -9.231 -9.831 1 88.98 237 VAL A N 1
ATOM 1904 C CA . VAL A 1 237 ? -18.453 -10.5 -10.52 1 88.98 237 VAL A CA 1
ATOM 1905 C C . VAL A 1 237 ? -17.121 -11.024 -11.052 1 88.98 237 VAL A C 1
ATOM 1907 O O . VAL A 1 237 ? -16.463 -10.361 -11.857 1 88.98 237 VAL A O 1
ATOM 1910 N N . LEU A 1 238 ? -16.723 -12.181 -10.633 1 85.52 238 LEU A N 1
ATOM 1911 C CA . LEU A 1 238 ? -15.423 -12.758 -10.961 1 85.52 238 LEU A CA 1
ATOM 1912 C C . LEU A 1 238 ? -15.542 -13.74 -12.121 1 85.52 238 LEU A C 1
ATOM 1914 O O . LEU A 1 238 ? -15.043 -14.865 -12.041 1 85.52 238 LEU A O 1
ATOM 1918 N N . ILE A 1 239 ? -16.387 -13.463 -13.049 1 84.89 239 ILE A N 1
ATOM 1919 C CA . ILE A 1 239 ? -16.534 -14.21 -14.293 1 84.89 239 ILE A CA 1
ATOM 1920 C C . ILE A 1 239 ? -15.951 -13.403 -15.451 1 84.89 239 ILE A C 1
ATOM 1922 O O . ILE A 1 239 ? -16.396 -12.285 -15.723 1 84.89 239 ILE A O 1
ATOM 1926 N N . PRO A 1 240 ? -14.871 -13.969 -15.973 1 83.86 240 PRO A N 1
ATOM 1927 C CA . PRO A 1 240 ? -14.247 -13.229 -17.073 1 83.86 240 PRO A CA 1
ATOM 1928 C C . PRO A 1 240 ? -15.247 -12.824 -18.154 1 83.86 240 PRO A C 1
ATOM 1930 O O . PRO A 1 240 ? -16.116 -13.617 -18.524 1 83.86 240 PRO A O 1
ATOM 1933 N N . SER A 1 241 ? -15.146 -11.644 -18.64 1 81.43 241 SER A N 1
ATOM 1934 C CA . SER A 1 241 ? -15.928 -11.098 -19.745 1 81.43 241 SER A CA 1
ATOM 1935 C C . SER A 1 241 ? -17.424 -11.192 -19.463 1 81.43 241 SER A C 1
ATOM 1937 O O . SER A 1 241 ? -18.22 -11.413 -20.377 1 81.43 241 SER A O 1
ATOM 1939 N N . TYR A 1 242 ? -17.752 -11.158 -18.18 1 83.61 242 TYR A N 1
ATOM 1940 C CA . TYR A 1 242 ? -19.163 -11.174 -17.809 1 83.61 242 TYR A CA 1
ATOM 1941 C C . TYR A 1 242 ? -19.86 -9.896 -18.262 1 83.61 242 TYR A C 1
ATOM 1943 O O . TYR A 1 242 ? -19.337 -8.796 -18.071 1 83.61 242 TYR A O 1
ATOM 1951 N N . THR A 1 243 ? -20.981 -10.032 -18.923 1 81.45 243 THR A N 1
ATOM 1952 C CA . THR A 1 243 ? -21.802 -8.893 -19.317 1 81.45 243 THR A CA 1
ATOM 1953 C C . THR A 1 243 ? -23.141 -8.913 -18.585 1 81.45 243 THR A C 1
ATOM 1955 O O . THR A 1 243 ? -23.974 -9.79 -18.827 1 81.45 243 THR A O 1
ATOM 1958 N N . PRO A 1 244 ? -23.211 -8.047 -17.607 1 79.83 244 PRO A N 1
ATOM 1959 C CA . PRO A 1 244 ? -24.479 -8.014 -16.875 1 79.83 244 PRO A CA 1
ATOM 1960 C C . PRO A 1 244 ? -25.664 -7.641 -17.763 1 79.83 244 PRO A C 1
ATOM 1962 O O . PRO A 1 244 ? -25.488 -6.972 -18.784 1 79.83 244 PRO A O 1
ATOM 1965 N N . PRO A 1 245 ? -26.808 -8.259 -17.351 1 72.41 245 PRO A N 1
ATOM 1966 C CA . PRO A 1 245 ? -27.993 -7.884 -18.124 1 72.41 245 PRO A CA 1
ATOM 1967 C C . PRO A 1 245 ? -28.285 -6.386 -18.068 1 72.41 245 PRO A C 1
ATOM 1969 O O . PRO A 1 245 ? -27.935 -5.721 -17.089 1 72.41 245 PRO A O 1
ATOM 1972 N N . SER A 1 246 ? -28.504 -5.736 -19.255 1 60.96 246 SER A N 1
ATOM 1973 C CA . SER A 1 246 ? -28.789 -4.317 -19.441 1 60.96 246 SER A CA 1
ATOM 1974 C C . SER A 1 246 ? -29.892 -3.846 -18.498 1 60.96 246 SER A C 1
ATOM 1976 O O . SER A 1 246 ? -30.954 -4.467 -18.418 1 60.96 246 SER A O 1
ATOM 1978 N N . GLY A 1 247 ? -29.551 -3.478 -17.269 1 60.16 247 GLY A N 1
ATOM 1979 C CA . GLY A 1 247 ? -30.58 -2.794 -16.502 1 60.16 247 GLY A CA 1
ATOM 1980 C C . GLY A 1 247 ? -30.273 -1.328 -16.264 1 60.16 247 GLY A C 1
ATOM 1981 O O . GLY A 1 247 ? -29.112 -0.916 -16.313 1 60.16 247 GLY A O 1
ATOM 1982 N N . ASP A 1 248 ? -31.262 -0.396 -16.393 1 62.21 248 ASP A N 1
ATOM 1983 C CA . ASP A 1 248 ? -31.205 1.063 -16.399 1 62.21 248 ASP A CA 1
ATOM 1984 C C . ASP A 1 248 ? -30.574 1.593 -15.114 1 62.21 248 ASP A C 1
ATOM 1986 O O . ASP A 1 248 ? -29.962 2.663 -15.112 1 62.21 248 ASP A O 1
ATOM 1990 N N . SER A 1 249 ? -30.617 0.764 -14.032 1 71.86 249 SER A N 1
ATOM 1991 C CA . SER A 1 249 ? -30.272 1.43 -12.78 1 71.86 249 SER A CA 1
ATOM 1992 C C . SER A 1 249 ? -28.901 0.988 -12.278 1 71.86 249 SER A C 1
ATOM 1994 O O . SER A 1 249 ? -28.402 1.509 -11.279 1 71.86 249 SER A O 1
ATOM 1996 N N . LEU A 1 250 ? -28.208 0.193 -13.17 1 83.09 250 LEU A N 1
ATOM 1997 C CA . LEU A 1 250 ? -26.949 -0.345 -12.664 1 83.09 250 LEU A CA 1
ATOM 1998 C C . LEU A 1 250 ? -25.769 0.185 -13.471 1 83.09 250 LEU A C 1
ATOM 2000 O O . LEU A 1 250 ? -25.807 0.194 -14.703 1 83.09 250 LEU A O 1
ATOM 2004 N N . ARG A 1 251 ? -24.901 0.827 -12.791 1 88.03 251 ARG A N 1
ATOM 2005 C CA . ARG A 1 251 ? -23.657 1.205 -13.453 1 88.03 251 ARG A CA 1
ATOM 2006 C C . ARG A 1 251 ? -22.686 0.03 -13.506 1 88.03 251 ARG A C 1
ATOM 2008 O O . ARG A 1 251 ? -22.423 -0.611 -12.486 1 88.03 251 ARG A O 1
ATOM 2015 N N . VAL A 1 252 ? -22.149 -0.186 -14.661 1 88.34 252 VAL A N 1
ATOM 2016 C CA . VAL A 1 252 ? -21.291 -1.351 -14.849 1 88.34 252 VAL A CA 1
ATOM 2017 C C . VAL A 1 252 ? -19.909 -0.904 -15.32 1 88.34 252 VAL A C 1
ATOM 2019 O O . VAL A 1 252 ? -19.793 -0.049 -16.201 1 88.34 252 VAL A O 1
ATOM 2022 N N . GLU A 1 253 ? -18.93 -1.443 -14.633 1 87.19 253 GLU A N 1
ATOM 2023 C CA . GLU A 1 253 ? -17.544 -1.278 -15.06 1 87.19 253 GLU A CA 1
ATOM 2024 C C . GLU A 1 253 ? -16.906 -2.622 -15.4 1 87.19 253 GLU A C 1
ATOM 2026 O O . GLU A 1 253 ? -16.888 -3.534 -14.571 1 87.19 253 GLU A O 1
ATOM 2031 N N . HIS A 1 254 ? -16.36 -2.678 -16.597 1 83.18 254 HIS A N 1
ATOM 2032 C CA . HIS A 1 254 ? -15.843 -3.952 -17.085 1 83.18 254 HIS A CA 1
ATOM 2033 C C . HIS A 1 254 ? -14.319 -3.952 -17.118 1 83.18 254 HIS A C 1
ATOM 2035 O O . HIS A 1 254 ? -13.701 -2.952 -17.492 1 83.18 254 HIS A O 1
ATOM 2041 N N . SER A 1 255 ? -13.874 -4.996 -16.565 1 76.71 255 SER A N 1
ATOM 2042 C CA . SER A 1 255 ? -12.497 -5.38 -16.86 1 76.71 255 SER A CA 1
ATOM 2043 C C . SER A 1 255 ? -12.432 -6.769 -17.486 1 76.71 255 SER A C 1
ATOM 2045 O O . SER A 1 255 ? -13.453 -7.449 -17.607 1 76.71 255 SER A O 1
ATOM 2047 N N . GLU A 1 256 ? -11.289 -7.144 -18.018 1 75.35 256 GLU A N 1
ATOM 2048 C CA . GLU A 1 256 ? -11.14 -8.456 -18.641 1 75.35 256 GLU A CA 1
ATOM 2049 C C . GLU A 1 256 ? -11.418 -9.575 -17.643 1 75.35 256 GLU A C 1
ATOM 2051 O O . GLU A 1 256 ? -11.978 -10.612 -18.005 1 75.35 256 GLU A O 1
ATOM 2056 N N . GLU A 1 257 ? -11.154 -9.258 -16.4 1 79.14 257 GLU A N 1
ATOM 2057 C CA . GLU A 1 257 ? -11.174 -10.374 -15.461 1 79.14 257 GLU A CA 1
ATOM 2058 C C . GLU A 1 257 ? -12.322 -10.237 -14.465 1 79.14 257 GLU A C 1
ATOM 2060 O O . GLU A 1 257 ? -12.684 -11.202 -13.789 1 79.14 257 GLU A O 1
ATOM 2065 N N . ARG A 1 258 ? -12.929 -9.062 -14.412 1 83.9 258 ARG A N 1
ATOM 2066 C CA . ARG A 1 258 ? -14.015 -8.866 -13.457 1 83.9 258 ARG A CA 1
ATOM 2067 C C . ARG A 1 258 ? -14.956 -7.758 -13.918 1 83.9 258 ARG A C 1
ATOM 2069 O O . ARG A 1 258 ? -14.588 -6.932 -14.756 1 83.9 258 ARG A O 1
ATOM 2076 N N . THR A 1 259 ? -16.112 -7.872 -13.402 1 88.93 259 THR A N 1
ATOM 2077 C CA . THR A 1 259 ? -17.126 -6.856 -13.66 1 88.93 259 THR A CA 1
ATOM 2078 C C . THR A 1 259 ? -17.678 -6.298 -12.351 1 88.93 259 THR A C 1
ATOM 2080 O O . THR A 1 259 ? -18.056 -7.057 -11.457 1 88.93 259 THR A O 1
ATOM 2083 N N . LEU A 1 260 ? -17.583 -4.98 -12.256 1 89.82 260 LEU A N 1
ATOM 2084 C CA . LEU A 1 260 ? -18.156 -4.319 -11.089 1 89.82 260 LEU A CA 1
ATOM 2085 C C . LEU A 1 260 ? -19.534 -3.749 -11.41 1 89.82 260 LEU A C 1
ATOM 2087 O O . LEU A 1 260 ? -19.701 -3.039 -12.404 1 89.82 260 LEU A O 1
ATOM 2091 N N . VAL A 1 261 ? -20.527 -4.098 -10.618 1 91.13 261 VAL A N 1
ATOM 2092 C CA . VAL A 1 261 ? -21.887 -3.598 -10.787 1 91.13 261 VAL A CA 1
ATOM 2093 C C . VAL A 1 261 ? -22.287 -2.767 -9.57 1 91.13 261 VAL A C 1
ATOM 2095 O O . VAL A 1 261 ? -22.431 -3.299 -8.467 1 91.13 261 VAL A O 1
ATOM 2098 N N . TYR A 1 262 ? -22.501 -1.515 -9.819 1 91.86 262 TYR A N 1
ATOM 2099 C CA . TYR A 1 262 ? -22.838 -0.585 -8.747 1 91.86 262 TYR A CA 1
ATOM 2100 C C . TYR A 1 262 ? -24.344 -0.361 -8.673 1 91.86 262 TYR A C 1
ATOM 2102 O O . TYR A 1 262 ? -25.011 -0.24 -9.703 1 91.86 262 TYR A O 1
ATOM 2110 N N . ALA A 1 263 ? -24.898 -0.323 -7.413 1 90.42 263 ALA A N 1
ATOM 2111 C CA . ALA A 1 263 ? -26.338 -0.155 -7.239 1 90.42 263 ALA A CA 1
ATOM 2112 C C . ALA A 1 263 ? -26.646 0.74 -6.042 1 90.42 263 ALA A C 1
ATOM 2114 O O . ALA A 1 263 ? -25.846 0.834 -5.108 1 90.42 263 ALA A O 1
ATOM 2115 N N . PRO A 1 264 ? -27.808 1.403 -6.105 1 87.42 264 PRO A N 1
ATOM 2116 C CA . PRO A 1 264 ? -28.206 2.287 -5.006 1 87.42 264 PRO A CA 1
ATOM 2117 C C . PRO A 1 264 ? -28.587 1.521 -3.742 1 87.42 264 PRO A C 1
ATOM 2119 O O . PRO A 1 264 ? -28.641 2.103 -2.655 1 87.42 264 PRO A O 1
ATOM 2122 N N . SER A 1 265 ? -28.94 0.19 -3.979 1 84.4 265 SER A N 1
ATOM 2123 C CA . SER A 1 265 ? -29.339 -0.578 -2.805 1 84.4 265 SER A CA 1
ATOM 2124 C C . SER A 1 265 ? -28.94 -2.044 -2.941 1 84.4 265 SER A C 1
ATOM 2126 O O . SER A 1 265 ? -28.724 -2.533 -4.052 1 84.4 265 SER A O 1
ATOM 2128 N N . ARG A 1 266 ? -28.839 -2.648 -1.788 1 81.71 266 ARG A N 1
ATOM 2129 C CA . ARG A 1 266 ? -28.498 -4.067 -1.768 1 81.71 266 ARG A CA 1
ATOM 2130 C C . ARG A 1 266 ? -29.592 -4.902 -2.423 1 81.71 266 ARG A C 1
ATOM 2132 O O . ARG A 1 266 ? -29.308 -5.923 -3.053 1 81.71 266 ARG A O 1
ATOM 2139 N N . GLU A 1 267 ? -30.789 -4.505 -2.277 1 81.33 267 GLU A N 1
ATOM 2140 C CA . GLU A 1 267 ? -31.929 -5.227 -2.834 1 81.33 267 GLU A CA 1
ATOM 2141 C C . GLU A 1 267 ? -31.831 -5.325 -4.354 1 81.33 267 GLU A C 1
ATOM 2143 O O . GLU A 1 267 ? -32.135 -6.37 -4.934 1 81.33 267 GLU A O 1
ATOM 2148 N N . GLU A 1 268 ? -31.344 -4.271 -4.869 1 82.87 268 GLU A N 1
ATOM 2149 C CA . GLU A 1 268 ? -31.221 -4.254 -6.323 1 82.87 268 GLU A CA 1
ATOM 2150 C C . GLU A 1 268 ? -30.141 -5.222 -6.797 1 82.87 268 GLU A C 1
ATOM 2152 O O . GLU A 1 268 ? -30.238 -5.782 -7.891 1 82.87 268 GLU A O 1
ATOM 2157 N N . LEU A 1 269 ? -29.164 -5.432 -5.936 1 82.76 269 LEU A N 1
ATOM 2158 C CA . LEU A 1 269 ? -28.07 -6.323 -6.308 1 82.76 269 LEU A CA 1
ATOM 2159 C C . LEU A 1 269 ? -28.464 -7.782 -6.104 1 82.76 269 LEU A C 1
ATOM 2161 O O . LEU A 1 269 ? -27.953 -8.669 -6.791 1 82.76 269 LEU A O 1
ATOM 2165 N N . GLU A 1 270 ? -29.323 -7.994 -5.152 1 80.24 270 GLU A N 1
ATOM 2166 C CA . GLU A 1 270 ? -29.764 -9.36 -4.883 1 80.24 270 GLU A CA 1
ATOM 2167 C C . GLU A 1 270 ? -30.434 -9.975 -6.108 1 80.24 270 GLU A C 1
ATOM 2169 O O . GLU A 1 270 ? -30.184 -11.136 -6.441 1 80.24 270 GLU A O 1
ATOM 2174 N N . THR A 1 271 ? -31.248 -9.159 -6.724 1 79 271 THR A N 1
ATOM 2175 C CA . THR A 1 271 ? -31.899 -9.641 -7.937 1 79 271 THR A CA 1
ATOM 2176 C C . THR A 1 271 ? -30.867 -9.961 -9.014 1 79 271 THR A C 1
ATOM 2178 O O . THR A 1 271 ? -30.996 -10.956 -9.73 1 79 271 THR A O 1
ATOM 2181 N N . PHE A 1 272 ? -29.862 -9.19 -8.973 1 82.87 272 PHE A N 1
ATOM 2182 C CA . PHE A 1 272 ? -28.809 -9.341 -9.971 1 82.87 272 PHE A CA 1
ATOM 2183 C C . PHE A 1 272 ? -27.993 -10.601 -9.711 1 82.87 272 PHE A C 1
ATOM 2185 O O . PHE A 1 272 ? -27.684 -11.35 -10.64 1 82.87 272 PHE A O 1
ATOM 2192 N N . THR A 1 273 ? -27.718 -10.899 -8.512 1 85.69 273 THR A N 1
ATOM 2193 C CA . THR A 1 273 ? -26.804 -11.978 -8.153 1 85.69 273 THR A CA 1
ATOM 2194 C C . THR A 1 273 ? -27.524 -13.323 -8.166 1 85.69 273 THR A C 1
ATOM 2196 O O . THR A 1 273 ? -26.883 -14.376 -8.159 1 85.69 273 THR A O 1
ATOM 2199 N N . ALA A 1 274 ? -28.809 -13.274 -8.216 1 84.06 274 ALA A N 1
ATOM 2200 C CA . ALA A 1 274 ? -29.595 -14.504 -8.179 1 84.06 274 ALA A CA 1
ATOM 2201 C C . ALA A 1 274 ? -29.259 -15.406 -9.363 1 84.06 274 ALA A C 1
ATOM 2203 O O . ALA A 1 274 ? -29.368 -16.631 -9.269 1 84.06 274 ALA A O 1
ATOM 2204 N N . GLU A 1 275 ? -28.751 -14.825 -10.375 1 82.11 275 GLU A N 1
ATOM 2205 C CA . GLU A 1 275 ? -28.488 -15.588 -11.592 1 82.11 275 GLU A CA 1
ATOM 2206 C C . GLU A 1 275 ? -27.019 -15.994 -11.682 1 82.11 275 GLU A C 1
ATOM 2208 O O . GLU A 1 275 ? -26.622 -16.704 -12.608 1 82.11 275 GLU A O 1
ATOM 2213 N N . LEU A 1 276 ? -26.28 -15.588 -10.703 1 86.66 276 LEU A N 1
ATOM 2214 C CA . LEU A 1 276 ? -24.847 -15.856 -10.752 1 86.66 276 LEU A CA 1
ATOM 2215 C C . LEU A 1 276 ? -24.495 -17.088 -9.924 1 86.66 276 LEU A C 1
ATOM 2217 O O . LEU A 1 276 ? -25.12 -17.348 -8.894 1 86.66 276 LEU A O 1
ATOM 2221 N N . PRO A 1 277 ? -23.558 -17.855 -10.425 1 85.4 277 PRO A N 1
ATOM 2222 C CA . PRO A 1 277 ? -23.116 -19.002 -9.628 1 85.4 277 PRO A CA 1
ATOM 2223 C C . PRO A 1 277 ? -22.542 -18.592 -8.274 1 85.4 277 PRO A C 1
ATOM 2225 O O . PRO A 1 277 ? -21.889 -17.551 -8.165 1 85.4 277 PRO A O 1
ATOM 2228 N N . ALA A 1 278 ? -22.831 -19.435 -7.338 1 76.91 278 ALA A N 1
ATOM 2229 C CA . ALA A 1 278 ? -22.284 -19.191 -6.006 1 76.91 278 ALA A CA 1
ATOM 2230 C C . ALA A 1 278 ? -20.76 -19.119 -6.044 1 76.91 278 ALA A C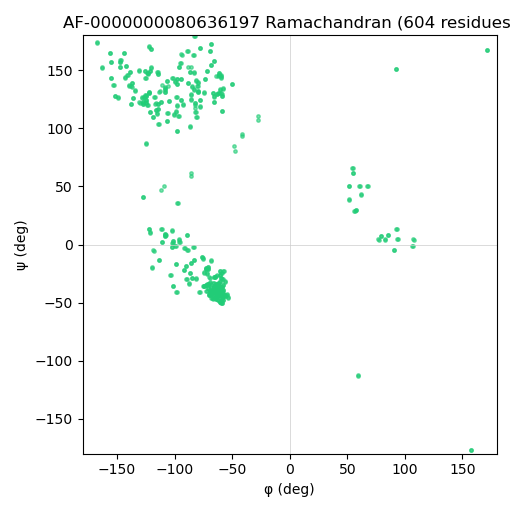 1
ATOM 2232 O O . ALA A 1 278 ? -20.111 -19.912 -6.73 1 76.91 278 ALA A O 1
ATOM 2233 N N . GLY A 1 279 ? -20.305 -18.193 -5.428 1 75.91 279 GLY A N 1
ATOM 2234 C CA . GLY A 1 279 ? -18.86 -18.073 -5.329 1 75.91 279 GLY A CA 1
ATOM 2235 C C . GLY A 1 279 ? -18.252 -17.247 -6.447 1 75.91 279 GLY A C 1
ATOM 2236 O O . GLY A 1 279 ? -17.052 -16.964 -6.435 1 75.91 279 GLY A O 1
ATOM 2237 N N . SER A 1 280 ? -19.102 -16.871 -7.342 1 84.77 280 SER A N 1
ATOM 2238 C CA . SER A 1 280 ? -18.571 -16.153 -8.497 1 84.77 280 SER A CA 1
ATOM 2239 C C . SER A 1 280 ? -18.685 -14.644 -8.31 1 84.77 280 SER A C 1
ATOM 2241 O O . SER A 1 280 ? -18.378 -13.875 -9.223 1 84.77 280 SER A O 1
ATOM 2243 N N . TYR A 1 281 ? -19.164 -14.268 -7.094 1 85.54 281 TYR A N 1
ATOM 2244 C CA . TYR A 1 281 ? -19.306 -12.837 -6.853 1 85.54 281 TYR A CA 1
ATOM 2245 C C . TYR A 1 281 ? -19.27 -12.529 -5.36 1 85.54 281 TYR A C 1
ATOM 2247 O O . TYR A 1 281 ? -19.382 -13.435 -4.531 1 85.54 281 TYR A O 1
ATOM 2255 N N . PHE A 1 282 ? -19.09 -11.339 -4.993 1 82.77 282 PHE A N 1
ATOM 2256 C CA . PHE A 1 282 ? -19.286 -10.869 -3.627 1 82.77 282 PHE A CA 1
ATOM 2257 C C . PHE A 1 282 ? -19.784 -9.429 -3.616 1 82.77 282 PHE A C 1
ATOM 2259 O O . PHE A 1 282 ? -19.525 -8.669 -4.551 1 82.77 282 PHE A O 1
ATOM 2266 N N . ILE A 1 283 ? -20.501 -9.094 -2.568 1 83.03 283 ILE A N 1
ATOM 2267 C CA . ILE A 1 283 ? -21.115 -7.78 -2.405 1 83.03 283 ILE A CA 1
ATOM 2268 C C . ILE A 1 283 ? -20.383 -7.001 -1.315 1 83.03 283 ILE A C 1
ATOM 2270 O O . ILE A 1 283 ? -20.056 -7.553 -0.261 1 83.03 283 ILE A O 1
ATOM 2274 N N . ARG A 1 284 ? -20.068 -5.746 -1.579 1 82 284 ARG A N 1
ATOM 2275 C CA . ARG A 1 284 ? -19.418 -4.874 -0.607 1 82 284 ARG A CA 1
ATOM 2276 C C . ARG A 1 284 ? -19.869 -3.427 -0.781 1 82 284 ARG A C 1
ATOM 2278 O O . ARG A 1 284 ? -20.407 -3.061 -1.828 1 82 284 ARG A O 1
ATOM 2285 N N . PRO A 1 285 ? -19.718 -2.632 0.252 1 85.78 285 PRO A N 1
ATOM 2286 C CA . PRO A 1 285 ? -19.936 -1.197 0.056 1 85.78 285 PRO A CA 1
ATOM 2287 C C . PRO A 1 285 ? -18.908 -0.567 -0.881 1 85.78 285 PRO A C 1
ATOM 2289 O O . PRO A 1 285 ? -17.803 -1.094 -1.036 1 85.78 285 PRO A O 1
ATOM 2292 N N . SER A 1 286 ? -19.291 0.544 -1.436 1 89.68 286 SER A N 1
ATOM 2293 C CA . SER A 1 286 ? -18.356 1.313 -2.25 1 89.68 286 SER A CA 1
ATOM 2294 C C . SER A 1 286 ? -17.292 1.983 -1.387 1 89.68 286 SER A C 1
ATOM 2296 O O . SER A 1 286 ? -17.548 2.324 -0.23 1 89.68 286 SER A O 1
ATOM 2298 N N . THR A 1 287 ? -16.181 2.134 -1.953 1 89.29 287 THR A N 1
ATOM 2299 C CA . THR A 1 287 ? -15.041 2.688 -1.23 1 89.29 287 THR A CA 1
ATOM 2300 C C . THR A 1 287 ? -14.518 3.942 -1.925 1 89.29 287 THR A C 1
ATOM 2302 O O . THR A 1 287 ? -14.966 4.284 -3.021 1 89.29 287 THR A O 1
ATOM 2305 N N . LEU A 1 288 ? -13.637 4.625 -1.258 1 91.62 288 LEU A N 1
ATOM 2306 C CA . LEU A 1 288 ? -12.964 5.778 -1.847 1 91.62 288 LEU A CA 1
ATOM 2307 C C . LEU A 1 288 ? -12.176 5.371 -3.088 1 91.62 288 LEU A C 1
ATOM 2309 O O . LEU A 1 288 ? -12.047 6.155 -4.031 1 91.62 288 LEU A O 1
ATOM 2313 N N . GLU A 1 289 ? -11.677 4.205 -3.103 1 89.27 289 GLU A N 1
ATOM 2314 C CA . GLU A 1 289 ? -10.976 3.702 -4.281 1 89.27 289 GLU A CA 1
ATOM 2315 C C . GLU A 1 289 ? -11.911 3.616 -5.484 1 89.27 289 GLU A C 1
ATOM 2317 O O . GLU A 1 289 ? -11.518 3.941 -6.607 1 89.27 289 GLU A O 1
ATOM 2322 N N . ASP A 1 290 ? -13.102 3.167 -5.232 1 90.44 290 ASP A N 1
ATOM 2323 C CA . ASP A 1 290 ? -14.087 3.117 -6.308 1 90.44 290 ASP A CA 1
ATOM 2324 C C . ASP A 1 290 ? -14.325 4.504 -6.9 1 90.44 290 ASP A C 1
ATOM 2326 O O . ASP A 1 290 ? -14.405 4.659 -8.12 1 90.44 290 ASP A O 1
ATOM 2330 N N . LEU A 1 291 ? -14.473 5.421 -5.981 1 93.24 291 LEU A N 1
ATOM 2331 C CA . LEU A 1 291 ? -14.67 6.795 -6.431 1 93.24 291 LEU A CA 1
ATOM 2332 C C . LEU A 1 291 ? -13.462 7.288 -7.219 1 93.24 291 LEU A C 1
ATOM 2334 O O . LEU A 1 291 ? -13.614 7.891 -8.284 1 93.24 291 LEU A O 1
ATOM 2338 N N . PHE A 1 292 ? -12.332 6.99 -6.689 1 92.21 292 PHE A N 1
ATOM 2339 C CA . PHE A 1 292 ? -11.083 7.404 -7.319 1 92.21 292 PHE A CA 1
ATOM 2340 C C . PHE A 1 292 ? -10.984 6.852 -8.737 1 92.21 292 PHE A C 1
ATOM 2342 O O . PHE A 1 292 ? -10.655 7.585 -9.672 1 92.21 292 PHE A O 1
ATOM 2349 N N . LEU A 1 293 ? -11.244 5.647 -8.882 1 89.33 293 LEU A N 1
ATOM 2350 C CA . LEU A 1 293 ? -11.151 4.997 -10.185 1 89.33 293 LEU A CA 1
ATOM 2351 C C . LEU A 1 293 ? -12.245 5.498 -11.122 1 89.33 293 LEU A C 1
ATOM 2353 O O . LEU A 1 293 ? -12.039 5.583 -12.334 1 89.33 293 LEU A O 1
ATOM 2357 N N . LYS A 1 294 ? -13.377 5.816 -10.582 1 89.29 294 LYS A N 1
ATOM 2358 C CA . LYS A 1 294 ? -14.461 6.393 -11.371 1 89.29 294 LYS A CA 1
ATOM 2359 C C . LYS A 1 294 ? -14.048 7.733 -11.975 1 89.29 294 LYS A C 1
ATOM 2361 O O . LYS A 1 294 ? -14.343 8.011 -13.14 1 89.29 294 LYS A O 1
ATOM 2366 N N . ILE A 1 295 ? -13.333 8.502 -11.176 1 89.18 295 ILE A N 1
ATOM 2367 C CA . ILE A 1 295 ? -13.034 9.878 -11.558 1 89.18 295 ILE A CA 1
ATOM 2368 C C . ILE A 1 295 ? -11.756 9.917 -12.392 1 89.18 295 ILE A C 1
ATOM 2370 O O . ILE A 1 295 ? -11.623 10.743 -13.297 1 89.18 295 ILE A O 1
ATOM 2374 N N . THR A 1 296 ? -10.795 9.048 -12.132 1 85.54 296 THR A N 1
ATOM 2375 C CA . THR A 1 296 ? -9.506 9.102 -12.812 1 85.54 296 THR A CA 1
ATOM 2376 C C . THR A 1 296 ? -9.455 8.095 -13.957 1 85.54 296 THR A C 1
ATOM 2378 O O . THR A 1 296 ? -8.584 8.177 -14.826 1 85.54 296 THR A O 1
ATOM 2381 N N . GLY A 1 297 ? -10.356 7.185 -13.918 1 79.62 297 GLY A N 1
ATOM 2382 C CA . GLY A 1 297 ? -10.33 6.113 -14.901 1 79.62 297 GLY A CA 1
ATOM 2383 C C . GLY A 1 297 ? -9.566 4.89 -14.43 1 79.62 297 GLY A C 1
ATOM 2384 O O . GLY A 1 297 ? -8.644 5.001 -13.619 1 79.62 297 GLY A O 1
ATOM 2385 N N . ARG A 1 298 ? -9.9 3.762 -14.883 1 68.88 298 ARG A N 1
ATOM 2386 C CA . ARG A 1 298 ? -9.278 2.496 -14.508 1 68.88 298 ARG A CA 1
ATOM 2387 C C . ARG A 1 298 ? -8.138 2.143 -15.458 1 68.88 298 ARG A C 1
ATOM 2389 O O . ARG A 1 298 ? -7.234 1.388 -15.098 1 68.88 298 ARG A O 1
ATOM 2396 N N . ARG A 1 299 ? -8.16 2.657 -16.534 1 64.66 299 ARG A N 1
ATOM 2397 C CA . ARG A 1 299 ? -7.145 2.327 -17.529 1 64.66 299 ARG A CA 1
ATOM 2398 C C . ARG A 1 299 ? -5.85 3.086 -17.263 1 64.66 299 ARG A C 1
ATOM 2400 O O . ARG A 1 299 ? -5.877 4.224 -16.79 1 64.66 299 ARG A O 1
ATOM 2407 N N . LEU A 1 300 ? -4.705 2.319 -17.471 1 67.33 300 LEU A N 1
ATOM 2408 C CA . LEU A 1 300 ? -3.387 2.904 -17.254 1 67.33 300 LEU A CA 1
ATOM 2409 C C . LEU A 1 300 ? -3.176 4.117 -18.154 1 67.33 300 LEU A C 1
ATOM 2411 O O . LEU A 1 300 ? -3.538 4.093 -19.332 1 67.33 300 LEU A O 1
ATOM 2415 N N . LYS A 1 301 ? -3.051 5.214 -17.54 1 56.74 301 LYS A N 1
ATOM 2416 C CA . LYS A 1 301 ? -2.698 6.388 -18.333 1 56.74 301 LYS A CA 1
ATOM 2417 C C . LYS A 1 301 ? -1.186 6.499 -18.508 1 56.74 301 LYS A C 1
ATOM 2419 O O . LYS A 1 301 ? -0.465 6.788 -17.552 1 56.74 301 LYS A O 1
ATOM 2424 N N . ASP A 1 302 ? -0.452 5.501 -19.097 1 53.84 302 ASP A N 1
ATOM 2425 C CA . ASP A 1 302 ? 0.995 5.592 -19.262 1 53.84 302 ASP A CA 1
ATOM 2426 C C . ASP A 1 302 ? 1.41 6.992 -19.71 1 53.84 302 ASP A C 1
ATOM 2428 O O . ASP A 1 302 ? 0.792 7.571 -20.605 1 53.84 302 ASP A O 1
ATOM 2432 N N . GLY A 1 303 ? 1.747 7.851 -18.784 1 47.26 303 GLY A N 1
ATOM 2433 C CA . GLY A 1 303 ? 2.286 9.173 -19.061 1 47.26 303 GLY A CA 1
ATOM 2434 C C . GLY A 1 303 ? 3.022 9.252 -20.384 1 47.26 303 GLY A C 1
ATOM 2435 O O . GLY A 1 303 ? 3.775 8.342 -20.738 1 47.26 303 GLY A O 1
ATOM 2436 N N . GLN A 1 304 ? 2.558 9.944 -21.478 1 37.31 304 GLN A N 1
ATOM 2437 C CA . GLN A 1 304 ? 3.39 10.429 -22.573 1 37.31 304 GLN A CA 1
ATOM 2438 C C . GLN A 1 304 ? 4.674 11.065 -22.049 1 37.31 304 GLN A C 1
ATOM 2440 O O . GLN A 1 304 ? 4.675 11.688 -20.985 1 37.31 304 GLN A O 1
ATOM 2445 N N . MET B 1 1 ? -6.784 -32.521 -5.829 1 69.75 1 MET B N 1
ATOM 2446 C CA . MET B 1 1 ? -5.952 -31.543 -6.523 1 69.75 1 MET B CA 1
ATOM 2447 C C . MET B 1 1 ? -4.476 -31.911 -6.416 1 69.75 1 MET B C 1
ATOM 2449 O O . MET B 1 1 ? -4.034 -32.433 -5.391 1 69.75 1 MET B O 1
ATOM 2453 N N . GLU B 1 2 ? -3.76 -31.923 -7.546 1 91.52 2 GLU B N 1
ATOM 2454 C CA . GLU B 1 2 ? -2.339 -32.255 -7.587 1 91.52 2 GLU B CA 1
ATOM 2455 C C . GLU B 1 2 ? -1.507 -31.214 -6.844 1 91.52 2 GLU B C 1
ATOM 2457 O O . GLU B 1 2 ? -1.606 -30.017 -7.125 1 91.52 2 GLU B O 1
ATOM 2462 N N . THR B 1 3 ? -0.759 -31.657 -5.86 1 95.93 3 THR B N 1
ATOM 2463 C CA . THR B 1 3 ? 0.081 -30.767 -5.066 1 95.93 3 THR B CA 1
ATOM 2464 C C . THR B 1 3 ? 1.351 -30.398 -5.827 1 95.93 3 THR B C 1
ATOM 2466 O O . THR B 1 3 ? 2.091 -31.277 -6.272 1 95.93 3 THR B O 1
ATOM 2469 N N . ILE B 1 4 ? 1.598 -29.164 -6.006 1 97.38 4 ILE B N 1
ATOM 2470 C CA . ILE B 1 4 ? 2.743 -28.652 -6.751 1 97.38 4 ILE B CA 1
ATOM 2471 C C . ILE B 1 4 ? 3.829 -28.195 -5.779 1 97.38 4 ILE B C 1
ATOM 2473 O O . ILE B 1 4 ? 5.021 -28.308 -6.073 1 97.38 4 ILE B O 1
ATOM 2477 N N . VAL B 1 5 ? 3.434 -27.659 -4.672 1 98.48 5 VAL B N 1
ATOM 2478 C CA . VAL B 1 5 ? 4.332 -27.21 -3.613 1 98.48 5 VAL B CA 1
ATOM 2479 C C . VAL B 1 5 ? 3.951 -27.88 -2.295 1 98.48 5 VAL B C 1
ATOM 2481 O O . VAL B 1 5 ? 2.779 -27.892 -1.912 1 98.48 5 VAL B O 1
ATOM 2484 N N . ARG B 1 6 ? 4.909 -28.475 -1.668 1 98.28 6 ARG B N 1
ATOM 2485 C CA . ARG B 1 6 ? 4.71 -29.11 -0.369 1 98.28 6 ARG B CA 1
ATOM 2486 C C . ARG B 1 6 ? 5.78 -28.671 0.624 1 98.28 6 ARG B C 1
ATOM 2488 O O . ARG B 1 6 ? 6.976 -28.782 0.347 1 98.28 6 ARG B O 1
ATOM 2495 N N . VAL B 1 7 ? 5.38 -28.113 1.713 1 98.3 7 VAL B N 1
ATOM 2496 C CA . VAL B 1 7 ? 6.26 -27.708 2.804 1 98.3 7 VAL B CA 1
ATOM 2497 C C . VAL B 1 7 ? 5.791 -28.346 4.11 1 98.3 7 VAL B C 1
ATOM 2499 O O . VAL B 1 7 ? 4.647 -28.151 4.527 1 98.3 7 VAL B O 1
ATOM 2502 N N . GLU B 1 8 ? 6.665 -29.078 4.715 1 98.06 8 GLU B N 1
ATOM 2503 C CA . GLU B 1 8 ? 6.37 -29.697 6.003 1 98.06 8 GLU B CA 1
ATOM 2504 C C . GLU B 1 8 ? 7.447 -29.368 7.033 1 98.06 8 GLU B C 1
ATOM 2506 O O . GLU B 1 8 ? 8.623 -29.679 6.83 1 98.06 8 GLU B O 1
ATOM 2511 N N . HIS B 1 9 ? 7.029 -28.758 8.079 1 97.46 9 HIS B N 1
ATOM 2512 C CA . HIS B 1 9 ? 7.848 -28.491 9.255 1 97.46 9 HIS B CA 1
ATOM 2513 C C . HIS B 1 9 ? 9.161 -27.816 8.872 1 97.46 9 HIS B C 1
ATOM 2515 O O . HIS B 1 9 ? 10.236 -28.271 9.267 1 97.46 9 HIS B O 1
ATOM 2521 N N . CYS B 1 10 ? 9.087 -26.803 8.114 1 97.97 10 CYS B N 1
ATOM 2522 C CA . CYS B 1 10 ? 10.269 -26.1 7.627 1 97.97 10 CYS B CA 1
ATOM 2523 C C . CYS B 1 10 ? 10.776 -25.104 8.662 1 97.97 10 CYS B C 1
ATOM 2525 O O . CYS B 1 10 ? 9.989 -24.373 9.265 1 97.97 10 CYS B O 1
ATOM 2527 N N . HIS B 1 11 ? 12.089 -25.138 8.877 1 97.67 11 HIS B N 1
ATOM 2528 C CA . HIS B 1 11 ? 12.768 -24.234 9.798 1 97.67 11 HIS B CA 1
ATOM 2529 C C . HIS B 1 11 ? 13.905 -23.492 9.105 1 97.67 11 HIS B C 1
ATOM 2531 O O . HIS B 1 11 ? 14.557 -24.04 8.213 1 97.67 11 HIS B O 1
ATOM 2537 N N . LYS B 1 12 ? 14.094 -22.278 9.453 1 97.79 12 LYS B N 1
ATOM 2538 C CA . LYS B 1 12 ? 15.224 -21.499 8.956 1 97.79 12 LYS B CA 1
ATOM 2539 C C . LYS B 1 12 ? 15.675 -20.466 9.985 1 97.79 12 LYS B C 1
ATOM 2541 O O . LYS B 1 12 ? 14.86 -19.697 10.499 1 97.79 12 LYS B O 1
ATOM 2546 N N . THR B 1 13 ? 16.917 -20.498 10.287 1 96.13 13 THR B N 1
ATOM 2547 C CA . THR B 1 13 ? 17.521 -19.555 11.221 1 96.13 13 THR B CA 1
ATOM 2548 C C . THR B 1 13 ? 18.665 -18.794 10.558 1 96.13 13 THR B C 1
ATOM 2550 O O . THR B 1 13 ? 19.469 -19.381 9.83 1 96.13 13 THR B O 1
ATOM 2553 N N . TYR B 1 14 ? 18.68 -17.499 10.674 1 93.24 14 TYR B N 1
ATOM 2554 C CA . TYR B 1 14 ? 19.802 -16.64 10.311 1 93.24 14 TYR B CA 1
ATOM 2555 C C . TYR B 1 14 ? 20.51 -16.113 11.554 1 93.24 14 TYR B C 1
ATOM 2557 O O . TYR B 1 14 ? 19.999 -15.222 12.237 1 93.24 14 TYR B O 1
ATOM 2565 N N . GLY B 1 15 ? 21.653 -16.64 11.823 1 91.89 15 GLY B N 1
ATOM 2566 C CA . GLY B 1 15 ? 22.272 -16.296 13.093 1 91.89 15 GLY B CA 1
ATOM 2567 C C . GLY B 1 15 ? 21.422 -16.673 14.292 1 91.89 15 GLY B C 1
ATOM 2568 O O . GLY B 1 15 ? 21.126 -17.851 14.504 1 91.89 15 GLY B O 1
ATOM 2569 N N . THR B 1 16 ? 20.95 -15.636 14.977 1 89.18 16 THR B N 1
ATOM 2570 C CA . THR B 1 16 ? 20.108 -15.885 16.142 1 89.18 16 THR B CA 1
ATOM 2571 C C . THR B 1 16 ? 18.637 -15.661 15.804 1 89.18 16 THR B C 1
ATOM 2573 O O . THR B 1 16 ? 17.759 -15.908 16.634 1 89.18 16 THR B O 1
ATOM 2576 N N . PHE B 1 17 ? 18.39 -15.326 14.599 1 89.44 17 PHE B N 1
ATOM 2577 C CA . PHE B 1 17 ? 17.027 -14.992 14.203 1 89.44 17 PHE B CA 1
ATOM 2578 C C . PHE B 1 17 ? 16.344 -16.188 13.552 1 89.44 17 PHE B C 1
ATOM 2580 O O . PHE B 1 17 ? 16.8 -16.685 12.52 1 89.44 17 PHE B O 1
ATOM 2587 N N . ARG B 1 18 ? 15.258 -16.608 14.176 1 93.88 18 ARG B N 1
ATOM 2588 C CA . ARG B 1 18 ? 14.462 -17.687 13.6 1 93.88 18 ARG B CA 1
ATOM 2589 C C . ARG B 1 18 ? 13.441 -17.143 12.606 1 93.88 18 ARG B C 1
ATOM 2591 O O . ARG B 1 18 ? 12.352 -16.718 12.996 1 93.88 18 ARG B O 1
ATOM 2598 N N . ALA B 1 19 ? 13.731 -17.253 11.383 1 95.44 19 ALA B N 1
ATOM 2599 C CA . ALA B 1 19 ? 12.887 -16.702 10.327 1 95.44 19 ALA B CA 1
ATOM 2600 C C . ALA B 1 19 ? 11.674 -17.593 10.073 1 95.44 19 ALA B C 1
ATOM 2602 O O . ALA B 1 19 ? 10.571 -17.098 9.832 1 95.44 19 ALA B O 1
ATOM 2603 N N . LEU B 1 20 ? 11.875 -18.879 10.08 1 97.72 20 LEU B N 1
ATOM 2604 C CA . LEU B 1 20 ? 10.802 -19.859 9.951 1 97.72 20 LEU B CA 1
ATOM 2605 C C . LEU B 1 20 ? 10.822 -20.844 11.115 1 97.72 20 LEU B C 1
ATOM 2607 O O . LEU B 1 20 ? 11.876 -21.38 11.462 1 97.72 20 LEU B O 1
ATOM 2611 N N . THR B 1 21 ? 9.704 -21.004 11.72 1 96.41 21 THR B N 1
ATOM 2612 C CA . THR B 1 21 ? 9.548 -21.884 12.873 1 96.41 21 THR B CA 1
ATOM 2613 C C . THR B 1 21 ? 8.443 -22.907 12.628 1 96.41 21 THR B C 1
ATOM 2615 O O . THR B 1 21 ? 7.279 -22.659 12.95 1 96.41 21 THR B O 1
ATOM 2618 N N . ASP B 1 22 ? 8.763 -24.016 12.014 1 96.55 22 ASP B N 1
ATOM 2619 C CA . ASP B 1 22 ? 7.852 -25.139 11.818 1 96.55 22 ASP B CA 1
ATOM 2620 C C . ASP B 1 22 ? 6.723 -24.77 10.858 1 96.55 22 ASP B C 1
ATOM 2622 O O . ASP B 1 22 ? 5.547 -24.97 11.168 1 96.55 22 ASP B O 1
ATOM 2626 N N . LEU B 1 23 ? 7.052 -24.252 9.776 1 97.74 23 LEU B N 1
ATOM 2627 C CA . LEU B 1 23 ? 6.064 -23.824 8.791 1 97.74 23 LEU B CA 1
ATOM 2628 C C . LEU B 1 23 ? 5.667 -24.982 7.882 1 97.74 23 LEU B C 1
ATOM 2630 O O . LEU B 1 23 ? 6.53 -25.691 7.359 1 97.74 23 LEU B O 1
ATOM 2634 N N . SER B 1 24 ? 4.362 -25.208 7.734 1 97.99 24 SER B N 1
ATOM 2635 C CA . SER B 1 24 ? 3.828 -26.23 6.84 1 97.99 24 SER B CA 1
ATOM 2636 C C . SER B 1 24 ? 2.667 -25.688 6.013 1 97.99 24 SER B C 1
ATOM 2638 O O . SER B 1 24 ? 1.814 -24.964 6.531 1 97.99 24 SER B O 1
ATOM 2640 N N . PHE B 1 25 ? 2.731 -25.966 4.733 1 97.64 25 PHE B N 1
ATOM 2641 C CA . PHE B 1 25 ? 1.62 -25.653 3.842 1 97.64 25 PHE B CA 1
ATOM 2642 C C . PHE B 1 25 ? 1.801 -26.333 2.491 1 97.64 25 PHE B C 1
ATOM 2644 O O . PHE B 1 25 ? 2.824 -26.975 2.246 1 97.64 25 PHE B O 1
ATOM 2651 N N . SER B 1 26 ? 0.808 -26.218 1.638 1 97.79 26 SER B N 1
ATOM 2652 C CA . SER B 1 26 ? 0.888 -26.757 0.285 1 97.79 26 SER B CA 1
ATOM 2653 C C . SER B 1 26 ? 0.163 -25.859 -0.712 1 97.79 26 SER B C 1
ATOM 2655 O O . SER B 1 26 ? -0.557 -24.939 -0.317 1 97.79 26 SER B O 1
ATOM 2657 N N . ALA B 1 27 ? 0.437 -26.089 -1.931 1 97.77 27 ALA B N 1
ATOM 2658 C CA . ALA B 1 27 ? -0.259 -25.428 -3.031 1 97.77 27 ALA B CA 1
ATOM 2659 C C . ALA B 1 27 ? -0.573 -26.413 -4.154 1 97.77 27 ALA B C 1
ATOM 2661 O O . ALA B 1 27 ? 0.268 -27.238 -4.517 1 97.77 27 ALA B O 1
ATOM 2662 N N . GLY B 1 28 ? -1.785 -26.287 -4.633 1 97.65 28 GLY B N 1
ATOM 2663 C CA . GLY B 1 28 ? -2.217 -27.163 -5.71 1 97.65 28 GLY B CA 1
ATOM 2664 C C . GLY B 1 28 ? -2.022 -26.557 -7.087 1 97.65 28 GLY B C 1
ATOM 2665 O O . GLY B 1 28 ? -1.837 -25.345 -7.216 1 97.65 28 GLY B O 1
ATOM 2666 N N . ARG B 1 29 ? -2.074 -27.415 -8.07 1 97.15 29 ARG B N 1
ATOM 2667 C CA . ARG B 1 29 ? -1.955 -26.975 -9.456 1 97.15 29 ARG B CA 1
ATOM 2668 C C . ARG B 1 29 ? -3.05 -25.973 -9.809 1 97.15 29 ARG B C 1
ATOM 2670 O O . ARG B 1 29 ? -4.226 -26.207 -9.525 1 97.15 29 ARG B O 1
ATOM 2677 N N . GLY B 1 30 ? -2.619 -24.844 -10.341 1 96.59 30 GLY B N 1
ATOM 2678 C CA . GLY B 1 30 ? -3.568 -23.846 -10.807 1 96.59 30 GLY B CA 1
ATOM 2679 C C . GLY B 1 30 ? -4.151 -23.008 -9.685 1 96.59 30 GLY B C 1
ATOM 2680 O O . GLY B 1 30 ? -5.05 -22.195 -9.913 1 96.59 30 GLY B O 1
ATOM 2681 N N . GLU B 1 31 ? -3.627 -23.183 -8.516 1 97.24 31 GLU B N 1
ATOM 2682 C CA . GLU B 1 31 ? -4.104 -22.461 -7.341 1 97.24 31 GLU B CA 1
ATOM 2683 C C . GLU B 1 31 ? -3.279 -21.201 -7.094 1 97.24 31 GLU B C 1
ATOM 2685 O O . GLU B 1 31 ? -2.069 -21.189 -7.328 1 97.24 31 GLU B O 1
ATOM 2690 N N . CYS B 1 32 ? -3.892 -20.18 -6.685 1 97.86 32 CYS B N 1
ATOM 2691 C CA . CYS B 1 32 ? -3.197 -18.99 -6.208 1 97.86 32 CYS B CA 1
ATOM 2692 C C . CYS B 1 32 ? -3.166 -18.95 -4.685 1 97.86 32 CYS B C 1
ATOM 2694 O O . CYS B 1 32 ? -4.204 -18.784 -4.043 1 97.86 32 CYS B O 1
ATOM 2696 N N . VAL B 1 33 ? -1.991 -19.102 -4.096 1 98.47 33 VAL B N 1
ATOM 2697 C CA . VAL B 1 33 ? -1.817 -19.095 -2.647 1 98.47 33 VAL B CA 1
ATOM 2698 C C . VAL B 1 33 ? -1.011 -17.868 -2.229 1 98.47 33 VAL B C 1
ATOM 2700 O O . VAL B 1 33 ? 0.042 -17.584 -2.803 1 98.47 33 VAL B O 1
ATOM 2703 N N . ALA B 1 34 ? -1.492 -17.147 -1.237 1 98.42 34 ALA B N 1
ATOM 2704 C CA . ALA B 1 34 ? -0.796 -15.963 -0.741 1 98.42 34 ALA B CA 1
ATOM 2705 C C . ALA B 1 34 ? -0.254 -16.195 0.667 1 98.42 34 ALA B C 1
ATOM 2707 O O . ALA B 1 34 ? -0.992 -16.614 1.561 1 98.42 34 ALA B O 1
ATOM 2708 N N . LEU B 1 35 ? 1.002 -16.039 0.841 1 98.06 35 LEU B N 1
ATOM 2709 C CA . LEU B 1 35 ? 1.592 -15.922 2.17 1 98.06 35 LEU B CA 1
ATOM 2710 C C . LEU B 1 35 ? 1.446 -14.502 2.706 1 98.06 35 LEU B C 1
ATOM 2712 O O . LEU B 1 35 ? 2.101 -13.578 2.217 1 98.06 35 LEU B O 1
ATOM 2716 N N . LEU B 1 36 ? 0.628 -14.397 3.66 1 96.4 36 LEU B N 1
ATOM 2717 C CA . LEU B 1 36 ? 0.251 -13.094 4.197 1 96.4 36 LEU B CA 1
ATOM 2718 C C . LEU B 1 36 ? 0.854 -12.881 5.581 1 96.4 36 LEU B C 1
ATOM 2720 O O . LEU B 1 36 ? 0.818 -13.781 6.424 1 96.4 36 LEU B O 1
ATOM 2724 N N . GLY B 1 37 ? 1.394 -11.744 5.845 1 93.49 37 GLY B N 1
ATOM 2725 C CA . GLY B 1 37 ? 1.995 -11.428 7.132 1 93.49 37 GLY B CA 1
ATOM 2726 C C . GLY B 1 37 ? 2.754 -10.115 7.13 1 93.49 37 GLY B C 1
ATOM 2727 O O . GLY B 1 37 ? 2.989 -9.529 6.07 1 93.49 37 GLY B O 1
ATOM 2728 N N . PRO B 1 38 ? 3.082 -9.671 8.26 1 90.6 38 PRO B N 1
ATOM 2729 C CA . PRO B 1 38 ? 3.871 -8.439 8.353 1 90.6 38 PRO B CA 1
ATOM 2730 C C . PRO B 1 38 ? 5.296 -8.611 7.834 1 90.6 38 PRO B C 1
ATOM 2732 O O . PRO B 1 38 ? 5.696 -9.72 7.471 1 90.6 38 PRO B O 1
ATOM 2735 N N . ASN B 1 39 ? 5.955 -7.48 7.764 1 86.06 39 ASN B N 1
ATOM 2736 C CA . ASN B 1 39 ? 7.364 -7.556 7.395 1 86.06 39 ASN B CA 1
ATOM 2737 C C . ASN B 1 39 ? 8.168 -8.359 8.414 1 86.06 39 ASN B C 1
ATOM 2739 O O . ASN B 1 39 ? 7.965 -8.218 9.621 1 86.06 39 ASN B O 1
ATOM 2743 N N . GLY B 1 40 ? 8.928 -9.275 7.96 1 87.3 40 GLY B N 1
ATOM 2744 C CA . GLY B 1 40 ? 9.746 -10.091 8.842 1 87.3 40 GLY B CA 1
ATOM 2745 C C . GLY B 1 40 ? 9.069 -11.383 9.259 1 87.3 40 GLY B C 1
ATOM 2746 O O . GLY B 1 40 ? 9.632 -12.166 10.026 1 87.3 40 GLY B O 1
ATOM 2747 N N . ALA B 1 41 ? 7.949 -11.627 8.725 1 91.71 41 ALA B N 1
ATOM 2748 C CA . ALA B 1 41 ? 7.192 -12.808 9.131 1 91.71 41 ALA B CA 1
ATOM 2749 C C . ALA B 1 41 ? 7.794 -14.077 8.534 1 91.71 41 ALA B C 1
ATOM 2751 O O . ALA B 1 41 ? 7.409 -15.189 8.905 1 91.71 41 ALA B O 1
ATOM 2752 N N . GLY B 1 42 ? 8.703 -13.908 7.571 1 95.1 42 GLY B N 1
ATOM 2753 C CA . GLY B 1 42 ? 9.361 -15.059 6.973 1 95.1 42 GLY B CA 1
ATOM 2754 C C . GLY B 1 42 ? 8.895 -15.344 5.557 1 95.1 42 GLY B C 1
ATOM 2755 O O . GLY B 1 42 ? 9.311 -16.332 4.948 1 95.1 42 GLY B O 1
ATOM 2756 N N . LYS B 1 43 ? 8.045 -14.512 4.991 1 96.69 43 LYS B N 1
ATOM 2757 C CA . LYS B 1 43 ? 7.431 -14.743 3.687 1 96.69 43 LYS B CA 1
ATOM 2758 C C . LYS B 1 43 ? 8.489 -14.866 2.595 1 96.69 43 LYS B C 1
ATOM 2760 O O . LYS B 1 43 ? 8.499 -15.84 1.84 1 96.69 43 LYS B O 1
ATOM 2765 N N . THR B 1 44 ? 9.426 -13.915 2.526 1 95.08 44 THR B N 1
ATOM 2766 C CA . THR B 1 44 ? 10.48 -13.882 1.519 1 95.08 44 THR B CA 1
ATOM 2767 C C . THR B 1 44 ? 11.436 -15.058 1.697 1 95.08 44 THR B C 1
ATOM 2769 O O . THR B 1 44 ? 11.861 -15.674 0.717 1 95.08 44 THR B O 1
ATOM 2772 N N . THR B 1 45 ? 11.755 -15.367 2.956 1 96.68 45 THR B N 1
ATOM 2773 C CA . THR B 1 45 ? 12.618 -16.505 3.251 1 96.68 45 THR B CA 1
ATOM 2774 C C . THR B 1 45 ? 12.016 -17.796 2.702 1 96.68 45 THR B C 1
ATOM 2776 O O . THR B 1 45 ? 12.716 -18.596 2.078 1 96.68 45 THR B O 1
ATOM 2779 N N . MET B 1 46 ? 10.751 -17.933 2.885 1 97.55 46 MET B N 1
ATOM 2780 C CA . MET B 1 46 ? 10.083 -19.145 2.418 1 97.55 46 MET B CA 1
ATOM 2781 C C . MET B 1 46 ? 10.144 -19.248 0.898 1 97.55 46 MET B C 1
ATOM 2783 O O . MET B 1 46 ? 10.457 -20.309 0.356 1 97.55 46 MET B O 1
ATOM 2787 N N . ILE B 1 47 ? 9.86 -18.169 0.197 1 97.13 47 ILE B N 1
ATOM 2788 C CA . ILE B 1 47 ? 9.872 -18.178 -1.262 1 97.13 47 ILE B CA 1
ATOM 2789 C C . ILE B 1 47 ? 11.278 -18.496 -1.764 1 97.13 47 ILE B C 1
ATOM 2791 O O . ILE B 1 47 ? 11.446 -19.273 -2.707 1 97.13 47 ILE B O 1
ATOM 2795 N N . LYS B 1 48 ? 12.297 -18 -1.114 1 96.98 48 LYS B N 1
ATOM 2796 C CA . LYS B 1 48 ? 13.683 -18.243 -1.504 1 96.98 48 LYS B CA 1
ATOM 2797 C C . LYS B 1 48 ? 14.048 -19.716 -1.347 1 96.98 48 LYS B C 1
ATOM 2799 O O . LYS B 1 48 ? 14.791 -20.268 -2.162 1 96.98 48 LYS B O 1
ATOM 2804 N N . ILE B 1 49 ? 13.551 -20.307 -0.342 1 97.85 49 ILE B N 1
ATOM 2805 C CA . ILE B 1 49 ? 13.792 -21.73 -0.125 1 97.85 49 ILE B CA 1
ATOM 2806 C C . ILE B 1 49 ? 13.126 -22.541 -1.234 1 97.85 49 ILE B C 1
ATOM 2808 O O . ILE B 1 49 ? 13.711 -23.494 -1.752 1 97.85 49 ILE B O 1
ATOM 2812 N N . LEU B 1 50 ? 11.963 -22.137 -1.66 1 97.91 50 LEU B N 1
ATOM 2813 C CA . LEU B 1 50 ? 11.162 -22.899 -2.612 1 97.91 50 LEU B CA 1
ATOM 2814 C C . LEU B 1 50 ? 11.788 -22.861 -4.002 1 97.91 50 LEU B C 1
ATOM 2816 O O . LEU B 1 50 ? 11.65 -23.811 -4.776 1 97.91 50 LEU B O 1
ATOM 2820 N N . TYR B 1 51 ? 12.402 -21.74 -4.326 1 95.18 51 TYR B N 1
ATOM 2821 C CA . TYR B 1 51 ? 13.012 -21.759 -5.65 1 95.18 51 TYR B CA 1
ATOM 2822 C C . TYR B 1 51 ? 14.518 -21.971 -5.553 1 95.18 51 TYR B C 1
ATOM 2824 O O . TYR B 1 51 ? 15.252 -21.702 -6.507 1 95.18 51 TYR B O 1
ATOM 2832 N N . GLY B 1 52 ? 15.1 -22.362 -4.347 1 94.79 52 GLY B N 1
ATOM 2833 C CA . GLY B 1 52 ? 16.427 -22.932 -4.178 1 94.79 52 GLY B CA 1
ATOM 2834 C C . GLY B 1 52 ? 17.49 -21.891 -3.881 1 94.79 52 GLY B C 1
ATOM 2835 O O . GLY B 1 52 ? 18.686 -22.17 -3.984 1 94.79 52 GLY B O 1
ATOM 2836 N N . LYS B 1 53 ? 17.153 -20.694 -3.546 1 94.15 53 LYS B N 1
ATOM 2837 C CA . LYS B 1 53 ? 18.114 -19.62 -3.312 1 94.15 53 LYS B CA 1
ATOM 2838 C C . LYS B 1 53 ? 18.544 -19.576 -1.848 1 94.15 53 LYS B C 1
ATOM 2840 O O . LYS B 1 53 ? 19.544 -18.941 -1.508 1 94.15 53 LYS B O 1
ATOM 2845 N N . ALA B 1 54 ? 17.775 -20.18 -0.991 1 95.07 54 ALA B N 1
ATOM 2846 C CA . ALA B 1 54 ? 18.118 -20.279 0.426 1 95.07 54 ALA B CA 1
ATOM 2847 C C . ALA B 1 54 ? 17.97 -21.712 0.927 1 95.07 54 ALA B C 1
ATOM 2849 O O . ALA B 1 54 ? 17.092 -22.449 0.47 1 95.07 54 ALA B O 1
ATOM 2850 N N . ARG B 1 55 ? 18.759 -22.037 1.879 1 96.02 55 ARG B N 1
ATOM 2851 C CA . ARG B 1 55 ? 18.713 -23.373 2.464 1 96.02 55 ARG B CA 1
ATOM 2852 C C . ARG B 1 55 ? 17.923 -23.373 3.768 1 96.02 55 ARG B C 1
ATOM 2854 O O . ARG B 1 55 ? 18.028 -22.437 4.564 1 96.02 55 ARG B O 1
ATOM 2861 N N . ARG B 1 56 ? 17.208 -24.375 3.905 1 97.19 56 ARG B N 1
ATOM 2862 C CA . ARG B 1 56 ? 16.493 -24.568 5.163 1 97.19 56 ARG B CA 1
ATOM 2863 C C . ARG B 1 56 ? 17.389 -25.227 6.206 1 97.19 56 ARG B C 1
ATOM 2865 O O . ARG B 1 56 ? 18.459 -25.744 5.876 1 97.19 56 ARG B O 1
ATOM 2872 N N . ASP B 1 57 ? 16.961 -25.117 7.416 1 97.33 57 ASP B N 1
ATOM 2873 C CA . ASP B 1 57 ? 17.687 -25.824 8.465 1 97.33 57 ASP B CA 1
ATOM 2874 C C . ASP B 1 57 ? 17.422 -27.327 8.4 1 97.33 57 ASP B C 1
ATOM 2876 O O . ASP B 1 57 ? 16.299 -27.752 8.122 1 97.33 57 ASP B O 1
ATOM 2880 N N . PRO B 1 58 ? 18.471 -28.044 8.67 1 94.02 58 PRO B N 1
ATOM 2881 C CA . PRO B 1 58 ? 18.251 -29.493 8.692 1 94.02 58 PRO B CA 1
ATOM 2882 C C . PRO B 1 58 ? 17.331 -29.933 9.828 1 94.02 58 PRO B C 1
ATOM 2884 O O . PRO B 1 58 ? 17.464 -29.452 10.957 1 94.02 58 PRO B O 1
ATOM 2887 N N . HIS B 1 59 ? 16.391 -30.62 9.529 1 92.59 59 HIS B N 1
ATOM 2888 C CA . HIS B 1 59 ? 15.439 -31.203 10.468 1 92.59 59 HIS B CA 1
ATOM 2889 C C . HIS B 1 59 ? 14.809 -32.47 9.899 1 92.59 59 HIS B C 1
ATOM 2891 O O . HIS B 1 59 ? 14.409 -32.499 8.733 1 92.59 59 HIS B O 1
ATOM 2897 N N . PRO B 1 60 ? 14.682 -33.503 10.739 1 92.59 60 PRO B N 1
ATOM 2898 C CA . PRO B 1 60 ? 14.231 -34.799 10.226 1 92.59 60 PRO B CA 1
ATOM 2899 C C . PRO B 1 60 ? 12.799 -34.758 9.698 1 92.59 60 PRO B C 1
ATOM 2901 O O . PRO B 1 60 ? 12.447 -35.525 8.797 1 92.59 60 PRO B O 1
ATOM 2904 N N . GLU B 1 61 ? 12.016 -33.887 10.238 1 95.37 61 GLU B N 1
ATOM 2905 C CA . GLU B 1 61 ? 10.604 -33.853 9.867 1 95.37 61 GLU B CA 1
ATOM 2906 C C . GLU B 1 61 ? 10.363 -32.896 8.704 1 95.37 61 GLU B C 1
ATOM 2908 O O . GLU B 1 61 ? 9.246 -32.805 8.189 1 95.37 61 GLU B O 1
ATOM 2913 N N . THR B 1 62 ? 11.43 -32.234 8.288 1 96.08 62 THR B N 1
ATOM 2914 C CA . THR B 1 62 ? 11.254 -31.223 7.251 1 96.08 62 THR B CA 1
ATOM 2915 C C . THR B 1 62 ? 11.162 -31.872 5.873 1 96.08 62 THR B C 1
ATOM 2917 O O . THR B 1 62 ? 11.958 -32.754 5.542 1 96.08 62 THR B O 1
ATOM 2920 N N . ARG B 1 63 ? 10.186 -31.478 5.131 1 97.16 63 ARG B N 1
ATOM 2921 C CA . ARG B 1 63 ? 10.037 -31.854 3.729 1 97.16 63 ARG B CA 1
ATOM 2922 C C . ARG B 1 63 ? 9.59 -30.664 2.887 1 97.16 63 ARG B C 1
ATOM 2924 O O . ARG B 1 63 ? 8.564 -30.043 3.176 1 97.16 63 ARG B O 1
ATOM 2931 N N . VAL B 1 64 ? 10.41 -30.354 1.912 1 98.16 64 VAL B N 1
ATOM 2932 C CA . VAL B 1 64 ? 10.078 -29.278 0.984 1 98.16 64 VAL B CA 1
ATOM 2933 C C . VAL B 1 64 ? 10.192 -29.782 -0.453 1 98.16 64 VAL B C 1
ATOM 2935 O O . VAL B 1 64 ? 11.247 -30.272 -0.864 1 98.16 64 VAL B O 1
ATOM 2938 N N . GLU B 1 65 ? 9.095 -29.667 -1.163 1 98.36 65 GLU B N 1
ATOM 2939 C CA . GLU B 1 65 ? 9.08 -30.161 -2.537 1 98.36 65 GLU B CA 1
ATOM 2940 C C . GLU B 1 65 ? 8.376 -29.18 -3.469 1 98.36 65 GLU B C 1
ATOM 2942 O O . GLU B 1 65 ? 7.363 -28.582 -3.099 1 98.36 65 GLU B O 1
ATOM 2947 N N . VAL B 1 66 ? 8.935 -29.033 -4.577 1 98.46 66 VAL B N 1
ATOM 2948 C CA . VAL B 1 66 ? 8.329 -28.348 -5.713 1 98.46 66 VAL B CA 1
ATOM 2949 C C . VAL B 1 66 ? 8.305 -29.278 -6.925 1 98.46 66 VAL B C 1
ATOM 2951 O O . VAL B 1 66 ? 9.35 -29.767 -7.36 1 98.46 66 VAL B O 1
ATOM 2954 N N . PHE B 1 67 ? 7.144 -29.539 -7.411 1 97.89 67 PHE B N 1
ATOM 2955 C CA . PHE B 1 67 ? 6.96 -30.53 -8.465 1 97.89 67 PHE B CA 1
ATOM 2956 C C . PHE B 1 67 ? 7.491 -31.89 -8.028 1 97.89 67 PHE B C 1
ATOM 2958 O O . PHE B 1 67 ? 8.073 -32.623 -8.83 1 97.89 67 PHE B O 1
ATOM 2965 N N . GLY B 1 68 ? 7.456 -32.143 -6.792 1 97.56 68 GLY B N 1
ATOM 2966 C CA . GLY B 1 68 ? 7.904 -33.42 -6.259 1 97.56 68 GLY B CA 1
ATOM 2967 C C . GLY B 1 68 ? 9.407 -33.49 -6.064 1 97.56 68 GLY B C 1
ATOM 2968 O O . GLY B 1 68 ? 9.94 -34.534 -5.683 1 97.56 68 GLY B O 1
ATOM 2969 N N . LEU B 1 69 ? 10.066 -32.421 -6.296 1 98 69 LEU B N 1
ATOM 2970 C CA . LEU B 1 69 ? 11.523 -32.391 -6.212 1 98 69 LEU B CA 1
ATOM 2971 C C . LEU B 1 69 ? 11.983 -31.479 -5.08 1 98 69 LEU B C 1
ATOM 2973 O O . LEU B 1 69 ? 11.359 -30.449 -4.813 1 98 69 LEU B O 1
ATOM 2977 N N . ASP B 1 70 ? 13.116 -31.802 -4.46 1 97.8 70 ASP B N 1
ATOM 2978 C CA . ASP B 1 70 ? 13.726 -30.947 -3.447 1 97.8 70 ASP B CA 1
ATOM 2979 C C . ASP B 1 70 ? 14.469 -29.778 -4.09 1 97.8 70 ASP B C 1
ATOM 2981 O O . ASP B 1 70 ? 15.431 -29.981 -4.834 1 97.8 70 ASP B O 1
ATOM 2985 N N . PRO B 1 71 ? 14.054 -28.585 -3.795 1 97.49 71 PRO B N 1
ATOM 2986 C CA . PRO B 1 71 ? 14.668 -27.42 -4.437 1 97.49 71 PRO B CA 1
ATOM 2987 C C . PRO B 1 71 ? 16.163 -27.308 -4.149 1 97.49 71 PRO B C 1
ATOM 2989 O O . PRO B 1 71 ? 16.905 -26.716 -4.937 1 97.49 71 PRO B O 1
ATOM 2992 N N . GLU B 1 72 ? 16.634 -27.814 -3.085 1 95.56 72 GLU B N 1
ATOM 2993 C CA . GLU B 1 72 ? 18.056 -27.751 -2.758 1 95.56 72 GLU B CA 1
ATOM 2994 C C . GLU B 1 72 ? 18.869 -28.683 -3.651 1 95.56 72 GLU B C 1
ATOM 2996 O O . GLU B 1 72 ? 20.039 -28.415 -3.935 1 95.56 72 GLU B O 1
ATOM 3001 N N . GLU B 1 73 ? 18.217 -29.717 -4.169 1 95.86 73 GLU B N 1
ATOM 3002 C CA . GLU B 1 73 ? 18.913 -30.729 -4.957 1 95.86 73 GLU B CA 1
ATOM 3003 C C . GLU B 1 73 ? 18.64 -30.552 -6.448 1 95.86 73 GLU B C 1
ATOM 3005 O O . GLU B 1 73 ? 19.436 -30.981 -7.286 1 95.86 73 GLU B O 1
ATOM 3010 N N . HIS B 1 74 ? 17.563 -29.992 -6.813 1 96.63 74 HIS B N 1
ATOM 3011 C CA . HIS B 1 74 ? 17.14 -29.923 -8.207 1 96.63 74 HIS B CA 1
ATOM 3012 C C . HIS B 1 74 ? 16.823 -28.489 -8.617 1 96.63 74 HIS B C 1
ATOM 3014 O O . HIS B 1 74 ? 15.798 -28.233 -9.254 1 96.63 74 HIS B O 1
ATOM 3020 N N . GLU B 1 75 ? 17.599 -27.558 -8.201 1 94.43 75 GLU B N 1
ATOM 3021 C CA . GLU B 1 75 ? 17.386 -26.128 -8.4 1 94.43 75 GLU B CA 1
ATOM 3022 C C . GLU B 1 75 ? 17.169 -25.802 -9.875 1 94.43 75 GLU B C 1
ATOM 3024 O O . GLU B 1 75 ? 16.208 -25.116 -10.23 1 94.43 75 GLU B O 1
ATOM 3029 N N . LEU B 1 76 ? 17.961 -26.33 -10.806 1 92.73 76 LEU B N 1
ATOM 3030 C CA . LEU B 1 76 ? 17.92 -25.984 -12.222 1 92.73 76 LEU B CA 1
ATOM 3031 C C . LEU B 1 76 ? 16.645 -26.509 -12.874 1 92.73 76 LEU B C 1
ATOM 3033 O O . LEU B 1 76 ? 16.017 -25.809 -13.671 1 92.73 76 LEU B O 1
ATOM 3037 N N . THR B 1 77 ? 16.315 -27.753 -12.498 1 94.91 77 THR B N 1
ATOM 3038 C CA . THR B 1 77 ? 15.099 -28.356 -13.032 1 94.91 77 THR B CA 1
ATOM 3039 C C . THR B 1 77 ? 13.87 -27.547 -12.628 1 94.91 77 THR B C 1
ATOM 3041 O O . THR B 1 77 ? 12.981 -27.307 -13.447 1 94.91 77 THR B O 1
ATOM 3044 N N . ILE B 1 78 ? 13.854 -27.143 -11.394 1 96.02 78 ILE B N 1
ATOM 3045 C CA . ILE B 1 78 ? 12.735 -26.368 -10.869 1 96.02 78 ILE B CA 1
ATOM 3046 C C . ILE B 1 78 ? 12.714 -24.986 -11.518 1 96.02 78 ILE B C 1
ATOM 3048 O O . ILE B 1 78 ? 11.657 -24.502 -11.929 1 96.02 78 ILE B O 1
ATOM 3052 N N . LYS B 1 79 ? 13.845 -24.404 -11.694 1 93.75 79 LYS B N 1
ATOM 3053 C CA . LYS B 1 79 ? 13.978 -23.065 -12.26 1 93.75 79 LYS B CA 1
ATOM 3054 C C . LYS B 1 79 ? 13.446 -23.017 -13.69 1 93.75 79 LYS B C 1
ATOM 3056 O O . LYS B 1 79 ? 12.877 -22.009 -14.113 1 93.75 79 LYS B O 1
ATOM 3061 N N . GLN B 1 80 ? 13.582 -24.041 -14.4 1 93.98 80 GLN B N 1
ATOM 3062 C CA . GLN B 1 80 ? 13.141 -24.095 -15.79 1 93.98 80 GLN B CA 1
ATOM 3063 C C . GLN B 1 80 ? 11.618 -24.111 -15.884 1 93.98 80 GLN B C 1
ATOM 3065 O O . GLN B 1 80 ? 11.051 -23.761 -16.921 1 93.98 80 GLN B O 1
ATOM 3070 N N . ARG B 1 81 ? 11.009 -24.473 -14.761 1 96.24 81 ARG B N 1
ATOM 3071 C CA . ARG B 1 81 ? 9.559 -24.636 -14.772 1 96.24 81 ARG B CA 1
ATOM 3072 C C . ARG B 1 81 ? 8.878 -23.545 -13.952 1 96.24 81 ARG B C 1
ATOM 3074 O O . ARG B 1 81 ? 7.659 -23.566 -13.772 1 96.24 81 ARG B O 1
ATOM 3081 N N . THR B 1 82 ? 9.712 -22.636 -13.435 1 97.61 82 THR B N 1
ATOM 3082 C CA . THR B 1 82 ? 9.16 -21.61 -12.556 1 97.61 82 THR B CA 1
ATOM 3083 C C . THR B 1 82 ? 9.539 -20.216 -13.048 1 97.61 82 THR B C 1
ATOM 3085 O O . THR B 1 82 ? 10.497 -20.059 -13.808 1 97.61 82 THR B O 1
ATOM 3088 N N . GLY B 1 83 ? 8.695 -19.256 -12.8 1 97.49 83 GLY B N 1
ATOM 3089 C CA . GLY B 1 83 ? 9.013 -17.838 -12.864 1 97.49 83 GLY B CA 1
ATOM 3090 C C . GLY B 1 83 ? 9.13 -17.19 -11.498 1 97.49 83 GLY B C 1
ATOM 3091 O O . GLY B 1 83 ? 8.366 -17.511 -10.585 1 97.49 83 GLY B O 1
ATOM 3092 N N . VAL B 1 84 ? 10.116 -16.295 -11.374 1 96.66 84 VAL B N 1
ATOM 3093 C CA . VAL B 1 84 ? 10.335 -15.67 -10.074 1 96.66 84 VAL B CA 1
ATOM 3094 C C . VAL B 1 84 ? 10.373 -14.151 -10.23 1 96.66 84 VAL B C 1
ATOM 3096 O O . VAL B 1 84 ? 11.111 -13.626 -11.067 1 96.66 84 VAL B O 1
ATOM 3099 N N . VAL B 1 85 ? 9.561 -13.53 -9.469 1 97.16 85 VAL B N 1
ATOM 3100 C CA . VAL B 1 85 ? 9.591 -12.078 -9.334 1 97.16 85 VAL B CA 1
ATOM 3101 C C . VAL B 1 85 ? 10 -11.699 -7.912 1 97.16 85 VAL B C 1
ATOM 3103 O O . VAL B 1 85 ? 9.26 -11.951 -6.959 1 97.16 85 VAL B O 1
ATOM 3106 N N . GLN B 1 86 ? 11.092 -11.055 -7.792 1 94.84 86 GLN B N 1
ATOM 3107 C CA . GLN B 1 86 ? 11.589 -10.625 -6.489 1 94.84 86 GLN B CA 1
ATOM 3108 C C . GLN B 1 86 ? 11.045 -9.248 -6.12 1 94.84 86 GLN B C 1
ATOM 3110 O O . GLN B 1 86 ? 10.449 -8.565 -6.956 1 94.84 86 GLN B O 1
ATOM 3115 N N . GLN B 1 87 ? 11.213 -8.957 -4.971 1 87.19 87 GLN B N 1
ATOM 3116 C CA . GLN B 1 87 ? 10.707 -7.679 -4.481 1 87.19 87 GLN B CA 1
ATOM 3117 C C . GLN B 1 87 ? 11.372 -6.511 -5.204 1 87.19 87 GLN B C 1
ATOM 3119 O O . GLN B 1 87 ? 10.698 -5.562 -5.612 1 87.19 87 GLN B O 1
ATOM 3124 N N . GLU B 1 88 ? 12.616 -6.63 -5.379 1 87.61 88 GLU B N 1
ATOM 3125 C CA . GLU B 1 88 ? 13.352 -5.583 -6.082 1 87.61 88 GLU B CA 1
ATOM 3126 C C . GLU B 1 88 ? 13.318 -5.803 -7.592 1 87.61 88 GLU B C 1
ATOM 3128 O O . GLU B 1 88 ? 13.347 -6.944 -8.059 1 87.61 88 GLU B O 1
ATOM 3133 N N . ASN B 1 89 ? 13.342 -4.682 -8.265 1 86.89 89 ASN B N 1
ATOM 3134 C CA . ASN B 1 89 ? 13.439 -4.763 -9.719 1 86.89 89 ASN B CA 1
ATOM 3135 C C . ASN B 1 89 ? 14.883 -4.951 -10.174 1 86.89 89 ASN B C 1
ATOM 3137 O O . ASN B 1 89 ? 15.751 -4.139 -9.85 1 86.89 89 ASN B O 1
ATOM 3141 N N . ASN B 1 90 ? 15.145 -5.97 -10.824 1 89.05 90 ASN B N 1
ATOM 3142 C CA . ASN B 1 90 ? 16.504 -6.266 -11.264 1 89.05 90 ASN B CA 1
ATOM 3143 C C . ASN B 1 90 ? 16.638 -6.158 -12.78 1 89.05 90 ASN B C 1
ATOM 3145 O O . ASN B 1 90 ? 17.23 -7.03 -13.419 1 89.05 90 ASN B O 1
ATOM 3149 N N . LEU B 1 91 ? 16.155 -5.166 -13.304 1 93.92 91 LEU B N 1
ATOM 3150 C CA . LEU B 1 91 ? 16.244 -4.914 -14.738 1 93.92 91 LEU B CA 1
ATOM 3151 C C . LEU B 1 91 ? 17.553 -4.213 -15.086 1 93.92 91 LEU B C 1
ATOM 3153 O O . LEU B 1 91 ? 18.167 -3.573 -14.229 1 93.92 91 LEU B O 1
ATOM 3157 N N . ASP B 1 92 ? 18.054 -4.392 -16.307 1 93.14 92 ASP B N 1
ATOM 3158 C CA . ASP B 1 92 ? 19.19 -3.625 -16.809 1 93.14 92 ASP B CA 1
ATOM 3159 C C . ASP B 1 92 ? 18.743 -2.265 -17.34 1 93.14 92 ASP B C 1
ATOM 3161 O O . ASP B 1 92 ? 18.145 -2.177 -18.414 1 93.14 92 ASP B O 1
ATOM 3165 N N . ASP B 1 93 ? 19.131 -1.317 -16.732 1 92.47 93 ASP B N 1
ATOM 3166 C CA . ASP B 1 93 ? 18.627 0.03 -16.983 1 92.47 93 ASP B CA 1
ATOM 3167 C C . ASP B 1 93 ? 19.155 0.576 -18.307 1 92.47 93 ASP B C 1
ATOM 3169 O O . ASP B 1 93 ? 18.589 1.517 -18.866 1 92.47 93 ASP B O 1
ATOM 3173 N N . GLU B 1 94 ? 20.234 0.041 -18.788 1 93.18 94 GLU B N 1
ATOM 3174 C CA . GLU B 1 94 ? 20.848 0.551 -20.01 1 93.18 94 GLU B CA 1
ATOM 3175 C C . GLU B 1 94 ? 20.213 -0.074 -21.249 1 93.18 94 GLU B C 1
ATOM 3177 O O . GLU B 1 94 ? 20.354 0.449 -22.356 1 93.18 94 GLU B O 1
ATOM 3182 N N . LEU B 1 95 ? 19.518 -1.122 -21.107 1 96.16 95 LEU B N 1
ATOM 3183 C CA . LEU B 1 95 ? 18.849 -1.8 -22.213 1 96.16 95 LEU B CA 1
ATOM 3184 C C . LEU B 1 95 ? 17.403 -1.334 -22.341 1 96.16 95 LEU B C 1
ATOM 3186 O O . LEU B 1 95 ? 16.831 -0.801 -21.388 1 96.16 95 LEU B O 1
ATOM 3190 N N . ASN B 1 96 ? 16.863 -1.459 -23.478 1 97.49 96 ASN B N 1
ATOM 3191 C CA . ASN B 1 96 ? 15.445 -1.16 -23.645 1 97.49 96 ASN B CA 1
ATOM 3192 C C . ASN B 1 96 ? 14.57 -2.341 -23.233 1 97.49 96 ASN B C 1
ATOM 3194 O O . ASN B 1 96 ? 15.081 -3.378 -22.808 1 97.49 96 ASN B O 1
ATOM 3198 N N . VAL B 1 97 ? 13.342 -2.203 -23.322 1 97.85 97 VAL B N 1
ATOM 3199 C CA . VAL B 1 97 ? 12.349 -3.158 -22.839 1 97.85 97 VAL B CA 1
ATOM 3200 C C . VAL B 1 97 ? 12.534 -4.499 -23.546 1 97.85 97 VAL B C 1
ATOM 3202 O O . VAL B 1 97 ? 12.689 -5.534 -22.895 1 97.85 97 VAL B O 1
ATOM 3205 N N . VAL B 1 98 ? 12.626 -4.522 -24.848 1 97.87 98 VAL B N 1
ATOM 3206 C CA . VAL B 1 98 ? 12.719 -5.752 -25.627 1 97.87 98 VAL B CA 1
ATOM 3207 C C . VAL B 1 98 ? 14.073 -6.416 -25.386 1 97.87 98 VAL B C 1
ATOM 3209 O O . VAL B 1 98 ? 14.16 -7.641 -25.274 1 97.87 98 VAL B O 1
ATOM 3212 N N . GLN B 1 99 ? 15.129 -5.607 -25.313 1 96.85 99 GLN B N 1
ATOM 3213 C CA . GLN B 1 99 ? 16.47 -6.137 -25.089 1 96.85 99 GLN B CA 1
ATOM 3214 C C . GLN B 1 99 ? 16.561 -6.854 -23.745 1 96.85 99 GLN B C 1
ATOM 3216 O O . GLN B 1 99 ? 17.197 -7.904 -23.637 1 96.85 99 GLN B O 1
ATOM 3221 N N . ASN B 1 100 ? 15.954 -6.286 -22.776 1 96.93 100 ASN B N 1
ATOM 3222 C CA . ASN B 1 100 ? 15.925 -6.923 -21.464 1 96.93 100 ASN B CA 1
ATOM 3223 C C . ASN B 1 100 ? 15.298 -8.313 -21.529 1 96.93 100 ASN B C 1
ATOM 3225 O O . ASN B 1 100 ? 15.807 -9.257 -20.923 1 96.93 100 ASN B O 1
ATOM 3229 N N . LEU B 1 101 ? 14.232 -8.469 -22.283 1 97.62 101 LEU B N 1
ATOM 3230 C CA . LEU B 1 101 ? 13.522 -9.739 -22.392 1 97.62 101 LEU B CA 1
ATOM 3231 C C . LEU B 1 101 ? 14.307 -10.729 -23.247 1 97.62 101 LEU B C 1
ATOM 3233 O O . LEU B 1 101 ? 14.349 -11.923 -22.941 1 97.62 101 LEU B O 1
ATOM 3237 N N . LYS B 1 102 ? 14.966 -10.21 -24.272 1 96.35 102 LYS B N 1
ATOM 3238 C CA . LYS B 1 102 ? 15.722 -11.07 -25.178 1 96.35 102 LYS B CA 1
ATOM 3239 C C . LYS B 1 102 ? 16.878 -11.752 -24.452 1 96.35 102 LYS B C 1
ATOM 3241 O O . LYS B 1 102 ? 17.159 -12.929 -24.69 1 96.35 102 LYS B O 1
ATOM 3246 N N . ILE B 1 103 ? 17.509 -11.013 -23.626 1 94.08 103 ILE B N 1
ATOM 3247 C CA . ILE B 1 103 ? 18.625 -11.567 -22.868 1 94.08 103 ILE B CA 1
ATOM 3248 C C . ILE B 1 103 ? 18.144 -12.751 -22.032 1 94.08 103 ILE B C 1
ATOM 3250 O O . ILE B 1 103 ? 18.776 -13.81 -22.023 1 94.08 103 ILE B O 1
ATOM 3254 N N . PHE B 1 104 ? 17.047 -12.585 -21.431 1 92.53 104 PHE B N 1
ATOM 3255 C CA . PHE B 1 104 ? 16.532 -13.635 -20.558 1 92.53 104 PHE B CA 1
ATOM 3256 C C . PHE B 1 104 ? 16.019 -14.814 -21.375 1 92.53 104 PHE B C 1
ATOM 3258 O O . PHE B 1 104 ? 16.115 -15.965 -20.942 1 92.53 104 PHE B O 1
ATOM 3265 N N . ALA B 1 105 ? 15.447 -14.561 -22.518 1 94.45 105 ALA B N 1
ATOM 3266 C CA . ALA B 1 105 ? 14.993 -15.633 -23.4 1 94.45 105 ALA B CA 1
ATOM 3267 C C . ALA B 1 105 ? 16.148 -16.555 -23.782 1 94.45 105 ALA B C 1
ATOM 3269 O O . ALA B 1 105 ? 15.956 -17.76 -23.958 1 94.45 105 ALA B O 1
ATOM 3270 N N . ARG B 1 106 ? 17.309 -15.973 -23.823 1 91.49 106 ARG B N 1
ATOM 3271 C CA . ARG B 1 106 ? 18.492 -16.755 -24.167 1 91.49 106 ARG B CA 1
ATOM 3272 C C . ARG B 1 106 ? 18.855 -17.721 -23.044 1 91.49 106 ARG B C 1
ATOM 3274 O O . ARG B 1 106 ? 19.331 -18.829 -23.301 1 91.49 106 ARG B O 1
ATOM 3281 N N . PHE B 1 107 ? 18.604 -17.263 -21.89 1 88.45 107 PHE B N 1
ATOM 3282 C CA . PHE B 1 107 ? 18.883 -18.123 -20.746 1 88.45 107 PHE B CA 1
ATOM 3283 C C . PHE B 1 107 ? 18.006 -19.369 -20.779 1 88.45 107 PHE B C 1
ATOM 3285 O O . PHE B 1 107 ? 18.412 -20.433 -20.306 1 88.45 107 PHE B O 1
ATOM 3292 N N . TYR B 1 108 ? 16.844 -19.278 -21.396 1 89.96 108 TYR B N 1
ATOM 3293 C CA . TYR B 1 108 ? 15.932 -20.412 -21.492 1 89.96 108 TYR B CA 1
ATOM 3294 C C . TYR B 1 108 ? 16.126 -21.159 -22.806 1 89.96 108 TYR B C 1
ATOM 3296 O O . TYR B 1 108 ? 15.328 -22.032 -23.155 1 89.96 108 TYR B O 1
ATOM 3304 N N . ARG B 1 109 ? 17.042 -20.741 -23.588 1 89.8 109 ARG B N 1
ATOM 3305 C CA . ARG B 1 109 ? 17.418 -21.395 -24.838 1 89.8 109 ARG B CA 1
ATOM 3306 C C . ARG B 1 109 ? 16.252 -21.407 -25.821 1 89.8 109 ARG B C 1
ATOM 3308 O O . ARG B 1 109 ? 16.013 -22.41 -26.496 1 89.8 109 ARG B O 1
ATOM 3315 N N . MET B 1 110 ? 15.631 -20.387 -25.896 1 91.91 110 MET B N 1
ATOM 3316 C CA . MET B 1 110 ? 14.519 -20.271 -26.836 1 91.91 110 MET B CA 1
ATOM 3317 C C . MET B 1 110 ? 15.025 -19.956 -28.24 1 91.91 110 MET B C 1
ATOM 3319 O O . MET B 1 110 ? 15.952 -19.162 -28.408 1 91.91 110 MET B O 1
ATOM 3323 N N . LYS B 1 111 ? 14.363 -20.566 -29.215 1 93.48 111 LYS B N 1
ATOM 3324 C CA . LYS B 1 111 ? 14.646 -20.189 -30.596 1 93.48 111 LYS B CA 1
ATOM 3325 C C . LYS B 1 111 ? 14.27 -18.733 -30.857 1 93.48 111 LYS B C 1
ATOM 3327 O O . LYS B 1 111 ? 13.257 -18.248 -30.349 1 93.48 111 LYS B O 1
ATOM 3332 N N . PRO B 1 112 ? 14.994 -18.114 -31.641 1 91.97 112 PRO B N 1
ATOM 3333 C CA . PRO B 1 112 ? 14.784 -16.681 -31.862 1 91.97 112 PRO B CA 1
ATOM 3334 C C . PRO B 1 112 ? 13.364 -16.358 -32.322 1 91.97 112 PRO B C 1
ATOM 3336 O O . PRO B 1 112 ? 12.757 -15.4 -31.837 1 91.97 112 PRO B O 1
ATOM 3339 N N . SER B 1 113 ? 12.826 -17.104 -33.212 1 94.17 113 SER B N 1
ATOM 3340 C CA . SER B 1 113 ? 11.48 -16.844 -33.712 1 94.17 113 SER B CA 1
ATOM 3341 C C . SER B 1 113 ? 10.442 -16.989 -32.605 1 94.17 113 SER B C 1
ATOM 3343 O O . SER B 1 113 ? 9.538 -16.16 -32.482 1 94.17 113 SER B O 1
ATOM 3345 N N . ARG B 1 114 ? 10.633 -17.961 -31.822 1 94.88 114 ARG B N 1
ATOM 3346 C CA . ARG B 1 114 ? 9.719 -18.189 -30.707 1 94.88 114 ARG B CA 1
ATOM 3347 C C . ARG B 1 114 ? 9.857 -17.095 -29.653 1 94.88 114 ARG B C 1
ATOM 3349 O O . ARG B 1 114 ? 8.859 -16.641 -29.089 1 94.88 114 ARG B O 1
ATOM 3356 N N . ALA B 1 115 ? 11.111 -16.771 -29.392 1 95.85 115 ALA B N 1
ATOM 3357 C CA . ALA B 1 115 ? 11.373 -15.713 -28.42 1 95.85 115 ALA B CA 1
ATOM 3358 C C . ALA B 1 115 ? 10.7 -14.408 -28.834 1 95.85 115 ALA B C 1
ATOM 3360 O O . ALA B 1 115 ? 10.074 -13.736 -28.011 1 95.85 115 ALA B O 1
ATOM 3361 N N . ARG B 1 116 ? 10.8 -14.082 -30.101 1 96.15 116 ARG B N 1
ATOM 3362 C CA . ARG B 1 116 ? 10.204 -12.85 -30.606 1 96.15 116 ARG B CA 1
ATOM 3363 C C . ARG B 1 116 ? 8.688 -12.864 -30.435 1 96.15 116 ARG B C 1
ATOM 3365 O O . ARG B 1 116 ? 8.103 -11.887 -29.963 1 96.15 116 ARG B O 1
ATOM 3372 N N . ALA B 1 117 ? 8.08 -13.904 -30.809 1 97.34 117 ALA B N 1
ATOM 3373 C CA . ALA B 1 117 ? 6.629 -14.031 -30.693 1 97.34 117 ALA B CA 1
ATOM 3374 C C . ALA B 1 117 ? 6.188 -13.964 -29.233 1 97.34 117 ALA B C 1
ATOM 3376 O O . ALA B 1 117 ? 5.209 -13.29 -28.905 1 97.34 117 ALA B O 1
ATOM 3377 N N . ARG B 1 118 ? 6.885 -14.649 -28.421 1 97.47 118 ARG B N 1
ATOM 3378 C CA . ARG B 1 118 ? 6.575 -14.697 -26.995 1 97.47 118 ARG B CA 1
ATOM 3379 C C . ARG B 1 118 ? 6.719 -13.319 -26.357 1 97.47 118 ARG B C 1
ATOM 3381 O O . ARG B 1 118 ? 5.886 -12.917 -25.543 1 97.47 118 ARG B O 1
ATOM 3388 N N . ILE B 1 119 ? 7.735 -12.621 -26.702 1 98 119 ILE B N 1
ATOM 3389 C CA . ILE B 1 119 ? 7.99 -11.286 -26.172 1 98 119 ILE B CA 1
ATOM 3390 C C . ILE B 1 119 ? 6.858 -10.345 -26.578 1 98 119 ILE B C 1
ATOM 3392 O O . ILE B 1 119 ? 6.348 -9.584 -25.753 1 98 119 ILE B O 1
ATOM 3396 N N . GLU B 1 120 ? 6.441 -10.447 -27.797 1 97.66 120 GLU B N 1
ATOM 3397 C CA . GLU B 1 120 ? 5.342 -9.609 -28.269 1 97.66 120 GLU B CA 1
ATOM 3398 C C . GLU B 1 120 ? 4.055 -9.906 -27.505 1 97.66 120 GLU B C 1
ATOM 3400 O O . GLU B 1 120 ? 3.329 -8.987 -27.121 1 97.66 120 GLU B O 1
ATOM 3405 N N . GLU B 1 121 ? 3.809 -11.128 -27.324 1 97.91 121 GLU B N 1
ATOM 3406 C CA . GLU B 1 121 ? 2.64 -11.555 -26.561 1 97.91 121 GLU B CA 1
ATOM 3407 C C . GLU B 1 121 ? 2.667 -10.988 -25.145 1 97.91 121 GLU B C 1
ATOM 3409 O O . GLU B 1 121 ? 1.656 -10.485 -24.652 1 97.91 121 GLU B O 1
ATOM 3414 N N . LEU B 1 122 ? 3.804 -11.062 -24.498 1 98.12 122 LEU B N 1
ATOM 3415 C CA . LEU B 1 122 ? 3.942 -10.64 -23.109 1 98.12 122 LEU B CA 1
ATOM 3416 C C . LEU B 1 122 ? 3.85 -9.122 -22.99 1 98.12 122 LEU B C 1
ATOM 3418 O O . LEU B 1 122 ? 3.296 -8.604 -22.017 1 98.12 122 LEU B O 1
ATOM 3422 N N . LEU B 1 123 ? 4.409 -8.413 -23.958 1 98.1 123 LEU B N 1
ATOM 3423 C CA . LEU B 1 123 ? 4.313 -6.957 -23.948 1 98.1 123 LEU B CA 1
ATOM 3424 C C . LEU B 1 123 ? 2.862 -6.507 -24.085 1 98.1 123 LEU B C 1
ATOM 3426 O O . LEU B 1 123 ? 2.435 -5.562 -23.418 1 98.1 123 LEU B O 1
ATOM 3430 N N . GLU B 1 124 ? 2.139 -7.169 -24.893 1 97.25 124 GLU B N 1
ATOM 3431 C CA . GLU B 1 124 ? 0.714 -6.88 -25.028 1 97.25 124 GLU B CA 1
ATOM 3432 C C . GLU B 1 124 ? -0.042 -7.226 -23.748 1 97.25 124 GLU B C 1
ATOM 3434 O O . GLU B 1 124 ? -0.857 -6.434 -23.269 1 97.25 124 GLU B O 1
ATOM 3439 N N . PHE B 1 125 ? 0.25 -8.367 -23.251 1 96.01 125 PHE B N 1
ATOM 3440 C CA . PHE B 1 125 ? -0.395 -8.861 -22.041 1 96.01 125 PHE B CA 1
ATOM 3441 C C . PHE B 1 125 ? -0.188 -7.893 -20.883 1 96.01 125 PHE B C 1
ATOM 3443 O O . PHE B 1 125 ? -1.101 -7.664 -20.086 1 96.01 125 PHE B O 1
ATOM 3450 N N . MET B 1 126 ? 1.025 -7.211 -20.821 1 96.08 126 MET B N 1
ATOM 3451 C CA . MET B 1 126 ? 1.362 -6.322 -19.713 1 96.08 126 MET B CA 1
ATOM 3452 C C . MET B 1 126 ? 1.163 -4.862 -20.107 1 96.08 126 MET B C 1
ATOM 3454 O O . MET B 1 126 ? 1.565 -3.957 -19.373 1 96.08 126 MET B O 1
ATOM 3458 N N . GLU B 1 127 ? 0.679 -4.613 -21.306 1 94.61 127 GLU B N 1
ATOM 3459 C CA . GLU B 1 127 ? 0.41 -3.275 -21.823 1 94.61 127 GLU B CA 1
ATOM 3460 C C . GLU B 1 127 ? 1.684 -2.435 -21.87 1 94.61 127 GLU B C 1
ATOM 3462 O O . GLU B 1 127 ? 1.704 -1.3 -21.389 1 94.61 127 GLU B O 1
ATOM 3467 N N . LEU B 1 128 ? 2.697 -3.041 -22.464 1 96.65 128 LEU B N 1
ATOM 3468 C CA . LEU B 1 128 ? 3.982 -2.363 -22.592 1 96.65 128 LEU B CA 1
ATOM 3469 C C . LEU B 1 128 ? 4.393 -2.249 -24.056 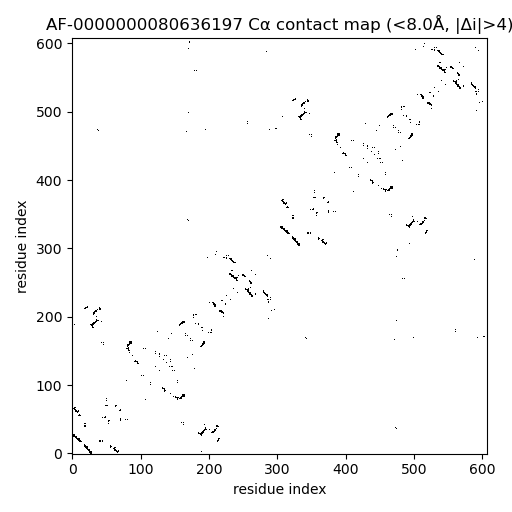1 96.65 128 LEU B C 1
ATOM 3471 O O . LEU B 1 128 ? 5.52 -1.849 -24.359 1 96.65 128 LEU B O 1
ATOM 3475 N N . SER B 1 129 ? 3.476 -2.559 -25.005 1 96.76 129 SER B N 1
ATOM 3476 C CA . SER B 1 129 ? 3.8 -2.628 -26.427 1 96.76 129 SER B CA 1
ATOM 3477 C C . SER B 1 129 ? 4.336 -1.295 -26.937 1 96.76 129 SER B C 1
ATOM 3479 O O . SER B 1 129 ? 5.288 -1.261 -27.721 1 96.76 129 SER B O 1
ATOM 3481 N N . GLU B 1 130 ? 3.851 -0.213 -26.478 1 95.11 130 GLU B N 1
ATOM 3482 C CA . GLU B 1 130 ? 4.225 1.114 -26.958 1 95.11 130 GLU B CA 1
ATOM 3483 C C . GLU B 1 130 ? 5.589 1.533 -26.417 1 95.11 130 GLU B C 1
ATOM 3485 O O . GLU B 1 130 ? 6.185 2.498 -26.901 1 95.11 130 GLU B O 1
ATOM 3490 N N . LYS B 1 131 ? 6.1 0.779 -25.472 1 95.45 131 LYS B N 1
ATOM 3491 C CA . LYS B 1 131 ? 7.357 1.149 -24.827 1 95.45 131 LYS B CA 1
ATOM 3492 C C . LYS B 1 131 ? 8.47 0.171 -25.191 1 95.45 131 LYS B C 1
ATOM 3494 O O . LYS B 1 131 ? 9.547 0.197 -24.591 1 95.45 131 LYS B O 1
ATOM 3499 N N . ARG B 1 132 ? 8.261 -0.627 -26.145 1 95.92 132 ARG B N 1
ATOM 3500 C CA . ARG B 1 132 ? 9.119 -1.762 -26.47 1 95.92 132 ARG B CA 1
ATOM 3501 C C . ARG B 1 132 ? 10.557 -1.312 -26.706 1 95.92 132 ARG B C 1
ATOM 3503 O O . ARG B 1 132 ? 11.501 -2.003 -26.318 1 95.92 132 ARG B O 1
ATOM 3510 N N . ASP B 1 133 ? 10.743 -0.083 -27.229 1 96.31 133 ASP B N 1
ATOM 3511 C CA . ASP B 1 133 ? 12.081 0.36 -27.607 1 96.31 133 ASP B CA 1
ATOM 3512 C C . ASP B 1 133 ? 12.598 1.429 -26.647 1 96.31 133 ASP B C 1
ATOM 3514 O O . ASP B 1 133 ? 13.658 2.016 -26.874 1 96.31 133 ASP B O 1
ATOM 3518 N N . GLN B 1 134 ? 11.933 1.653 -25.603 1 95.79 134 GLN B N 1
ATOM 3519 C CA . GLN B 1 134 ? 12.344 2.645 -24.615 1 95.79 134 GLN B CA 1
ATOM 3520 C C . GLN B 1 134 ? 13.337 2.051 -23.62 1 95.79 134 GLN B C 1
ATOM 3522 O O . GLN B 1 134 ? 13.174 0.912 -23.177 1 95.79 134 GLN B O 1
ATOM 3527 N N . PRO B 1 135 ? 14.342 2.855 -23.372 1 96.44 135 PRO B N 1
ATOM 3528 C CA . PRO B 1 135 ? 15.237 2.392 -22.309 1 96.44 135 PRO B CA 1
ATOM 3529 C C . PRO B 1 135 ? 14.52 2.208 -20.973 1 96.44 135 PRO B C 1
ATOM 3531 O O . PRO B 1 135 ? 13.639 2.999 -20.627 1 96.44 135 PRO B O 1
ATOM 3534 N N . VAL B 1 136 ? 14.902 1.235 -20.182 1 96.04 136 VAL B N 1
ATOM 3535 C CA . VAL B 1 136 ? 14.244 0.89 -18.926 1 96.04 136 VAL B CA 1
ATOM 3536 C C . VAL B 1 136 ? 14.346 2.06 -17.95 1 96.04 136 VAL B C 1
ATOM 3538 O O . VAL B 1 136 ? 13.425 2.306 -17.167 1 96.04 136 VAL B O 1
ATOM 3541 N N . LYS B 1 137 ? 15.413 2.752 -17.995 1 94.11 137 LYS B N 1
ATOM 3542 C CA . LYS B 1 137 ? 15.631 3.874 -17.085 1 94.11 137 LYS B CA 1
ATOM 3543 C C . LYS B 1 137 ? 14.543 4.931 -17.247 1 94.11 137 LYS B C 1
ATOM 3545 O O . LYS B 1 137 ? 14.27 5.696 -16.318 1 94.11 137 LYS B O 1
ATOM 3550 N N . ALA B 1 138 ? 13.932 4.961 -18.393 1 91.8 138 ALA B N 1
ATOM 3551 C CA . ALA B 1 138 ? 12.915 5.967 -18.689 1 91.8 138 ALA B CA 1
ATOM 3552 C C . ALA B 1 138 ? 11.531 5.49 -18.258 1 91.8 138 ALA B C 1
ATOM 3554 O O . ALA B 1 138 ? 10.569 6.262 -18.271 1 91.8 138 ALA B O 1
ATOM 3555 N N . LEU B 1 139 ? 11.437 4.288 -17.803 1 93.22 139 LEU B N 1
ATOM 3556 C CA . LEU B 1 139 ? 10.148 3.721 -17.424 1 93.22 139 LEU B CA 1
ATOM 3557 C C . LEU B 1 139 ? 9.763 4.142 -16.009 1 93.22 139 LEU B C 1
ATOM 3559 O O . LEU B 1 139 ? 10.632 4.324 -15.154 1 93.22 139 LEU B O 1
ATOM 3563 N N . SER B 1 140 ? 8.506 4.272 -15.835 1 87.5 140 SER B N 1
ATOM 3564 C CA . SER B 1 140 ? 8 4.47 -14.481 1 87.5 140 SER B CA 1
ATOM 3565 C C . SER B 1 140 ? 8.17 3.211 -13.638 1 87.5 140 SER B C 1
ATOM 3567 O O . SER B 1 140 ? 8.449 2.134 -14.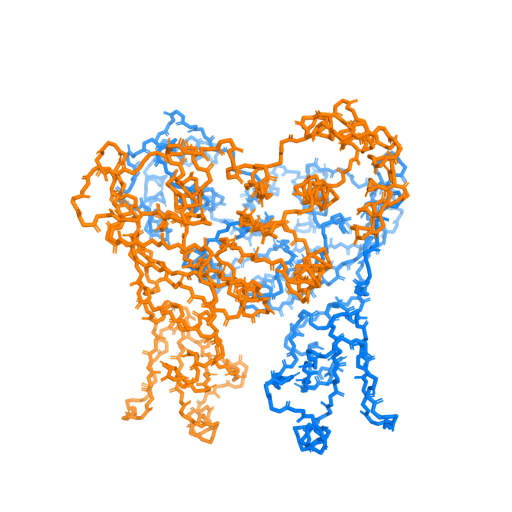169 1 87.5 140 SER B O 1
ATOM 3569 N N . GLY B 1 141 ? 8.019 3.316 -12.359 1 88.48 141 GLY B N 1
ATOM 3570 C CA . GLY B 1 141 ? 8.098 2.171 -11.466 1 88.48 141 GLY B CA 1
ATOM 3571 C C . GLY B 1 141 ? 7.095 1.083 -11.801 1 88.48 141 GLY B C 1
ATOM 3572 O O . GLY B 1 141 ? 7.425 -0.104 -11.771 1 88.48 141 GLY B O 1
ATOM 3573 N N . GLY B 1 142 ? 5.848 1.509 -12.088 1 92.44 142 GLY B N 1
ATOM 3574 C CA . GLY B 1 142 ? 4.82 0.554 -12.47 1 92.44 142 GLY B CA 1
ATOM 3575 C C . GLY B 1 142 ? 5.141 -0.187 -13.754 1 92.44 142 GLY B C 1
ATOM 3576 O O . GLY B 1 142 ? 4.849 -1.378 -13.88 1 92.44 142 GLY B O 1
ATOM 3577 N N . MET B 1 143 ? 5.748 0.514 -14.67 1 94.3 143 MET B N 1
ATOM 3578 C CA . MET B 1 143 ? 6.142 -0.111 -15.93 1 94.3 143 MET B CA 1
ATOM 3579 C C . MET B 1 143 ? 7.284 -1.098 -15.713 1 94.3 143 MET B C 1
ATOM 3581 O O . MET B 1 143 ? 7.283 -2.19 -16.285 1 94.3 143 MET B O 1
ATOM 3585 N N . LYS B 1 144 ? 8.21 -0.671 -14.93 1 95.92 144 LYS B N 1
ATOM 3586 C CA . LYS B 1 144 ? 9.321 -1.563 -14.612 1 95.92 144 LYS B CA 1
ATOM 3587 C C . LYS B 1 144 ? 8.823 -2.851 -13.962 1 95.92 144 LYS B C 1
ATOM 3589 O O . LYS B 1 144 ? 9.274 -3.943 -14.312 1 95.92 144 LYS B O 1
ATOM 3594 N N . ARG B 1 145 ? 7.886 -2.659 -13.106 1 96.02 145 ARG B N 1
ATOM 3595 C CA . ARG B 1 145 ? 7.337 -3.824 -12.421 1 96.02 145 ARG B CA 1
ATOM 3596 C C . ARG B 1 145 ? 6.645 -4.763 -13.404 1 96.02 145 ARG B C 1
ATOM 3598 O O . ARG B 1 145 ? 6.816 -5.981 -13.332 1 96.02 145 ARG B O 1
ATOM 3605 N N . ARG B 1 146 ? 5.873 -4.232 -14.255 1 96.97 146 ARG B N 1
ATOM 3606 C CA . ARG B 1 146 ? 5.195 -5.026 -15.275 1 96.97 146 ARG B CA 1
ATOM 3607 C C . ARG B 1 146 ? 6.201 -5.755 -16.16 1 96.97 146 ARG B C 1
ATOM 3609 O O . ARG B 1 146 ? 5.978 -6.904 -16.546 1 96.97 146 ARG B O 1
ATOM 3616 N N . LEU B 1 147 ? 7.301 -5.086 -16.426 1 97.83 147 LEU B N 1
ATOM 3617 C CA . LEU B 1 147 ? 8.347 -5.693 -17.241 1 97.83 147 LEU B CA 1
ATOM 3618 C C . LEU B 1 147 ? 8.997 -6.862 -16.508 1 97.83 147 LEU B C 1
ATOM 3620 O O . LEU B 1 147 ? 9.28 -7.899 -17.112 1 97.83 147 LEU B O 1
ATOM 3624 N N . VAL B 1 148 ? 9.216 -6.722 -15.242 1 97.61 148 VAL B N 1
ATOM 3625 C CA . VAL B 1 148 ? 9.809 -7.787 -14.439 1 97.61 148 VAL B CA 1
ATOM 3626 C C . VAL B 1 148 ? 8.891 -9.008 -14.441 1 97.61 148 VAL B C 1
ATOM 3628 O O . VAL B 1 148 ? 9.359 -10.144 -14.54 1 97.61 148 VAL B O 1
ATOM 3631 N N . ILE B 1 149 ? 7.611 -8.782 -14.338 1 97.89 149 ILE B N 1
ATOM 3632 C CA . ILE B 1 149 ? 6.653 -9.883 -14.342 1 97.89 149 ILE B CA 1
ATOM 3633 C C . ILE B 1 149 ? 6.641 -10.551 -15.716 1 97.89 149 ILE B C 1
ATOM 3635 O O . ILE B 1 149 ? 6.636 -11.78 -15.815 1 97.89 149 ILE B O 1
ATOM 3639 N N . ALA B 1 150 ? 6.659 -9.726 -16.758 1 98.06 150 ALA B N 1
ATOM 3640 C CA . ALA B 1 150 ? 6.727 -10.274 -18.11 1 98.06 150 ALA B CA 1
ATOM 3641 C C . ALA B 1 150 ? 7.942 -11.183 -18.274 1 98.06 150 ALA B C 1
ATOM 3643 O O . ALA B 1 150 ? 7.84 -12.267 -18.853 1 98.06 150 ALA B O 1
ATOM 3644 N N . ARG B 1 151 ? 9.002 -10.736 -17.785 1 97.38 151 ARG B N 1
ATOM 3645 C CA . ARG B 1 151 ? 10.237 -11.507 -17.881 1 97.38 151 ARG B CA 1
ATOM 3646 C C . ARG B 1 151 ? 10.095 -12.858 -17.187 1 97.38 151 ARG B C 1
ATOM 3648 O O . ARG B 1 151 ? 10.557 -13.878 -17.702 1 97.38 151 ARG B O 1
ATOM 3655 N N . ALA B 1 152 ? 9.447 -12.852 -16.08 1 97.26 152 ALA B N 1
ATOM 3656 C CA . ALA B 1 152 ? 9.266 -14.073 -15.299 1 97.26 152 ALA B CA 1
ATOM 3657 C C . ALA B 1 152 ? 8.35 -15.056 -16.023 1 97.26 152 ALA B C 1
ATOM 3659 O O . ALA B 1 152 ? 8.29 -16.236 -15.667 1 97.26 152 ALA B O 1
ATOM 3660 N N . LEU B 1 153 ? 7.653 -14.606 -17.037 1 97.99 153 LEU B N 1
ATOM 3661 C CA . LEU B 1 153 ? 6.668 -15.43 -17.73 1 97.99 153 LEU B CA 1
ATOM 3662 C C . LEU B 1 153 ? 7.231 -15.957 -19.046 1 97.99 153 LEU B C 1
ATOM 3664 O O . LEU B 1 153 ? 6.563 -16.716 -19.752 1 97.99 153 LEU B O 1
ATOM 3668 N N . LEU B 1 154 ? 8.407 -15.603 -19.392 1 97.37 154 LEU B N 1
ATOM 3669 C CA . LEU B 1 154 ? 8.988 -15.89 -20.699 1 97.37 154 LEU B CA 1
ATOM 3670 C C . LEU B 1 154 ? 9.004 -17.39 -20.97 1 97.37 154 LEU B C 1
ATOM 3672 O O . LEU B 1 154 ? 8.721 -17.827 -22.088 1 97.37 154 LEU B O 1
ATOM 3676 N N . ASN B 1 155 ? 9.293 -18.144 -19.957 1 95.21 155 ASN B N 1
ATOM 3677 C CA . ASN B 1 155 ? 9.465 -19.581 -20.142 1 95.21 155 ASN B CA 1
ATOM 3678 C C . ASN B 1 155 ? 8.143 -20.328 -19.985 1 95.21 155 ASN B C 1
ATOM 3680 O O . ASN B 1 155 ? 8.131 -21.55 -19.824 1 95.21 155 ASN B O 1
ATOM 3684 N N . GLN B 1 156 ? 7.03 -19.583 -19.883 1 96.12 156 GLN B N 1
ATOM 3685 C CA . GLN B 1 156 ? 5.715 -20.188 -19.703 1 96.12 156 GLN B CA 1
ATOM 3686 C C . GLN B 1 156 ? 5.696 -21.11 -18.486 1 96.12 156 GLN B C 1
ATOM 3688 O O . GLN B 1 156 ? 5.391 -22.298 -18.606 1 96.12 156 GLN B O 1
ATOM 3693 N N . PRO B 1 157 ? 5.934 -20.581 -17.354 1 97.76 157 PRO B N 1
ATOM 3694 C CA . PRO B 1 157 ? 6.1 -21.379 -16.137 1 97.76 157 PRO B CA 1
ATOM 3695 C C . PRO B 1 157 ? 4.804 -22.054 -15.694 1 97.76 157 PRO B C 1
ATOM 3697 O O . PRO B 1 157 ? 3.713 -21.566 -16 1 97.76 157 PRO B O 1
ATOM 3700 N N . GLU B 1 158 ? 4.958 -23.156 -14.977 1 98.07 158 GLU B N 1
ATOM 3701 C CA . GLU B 1 158 ? 3.841 -23.839 -14.332 1 98.07 158 GLU B CA 1
ATOM 3702 C C . GLU B 1 158 ? 3.561 -23.257 -12.95 1 98.07 158 GLU B C 1
ATOM 3704 O O . GLU B 1 158 ? 2.453 -23.393 -12.426 1 98.07 158 GLU B O 1
ATOM 3709 N N . LEU B 1 159 ? 4.597 -22.678 -12.427 1 98.61 159 LEU B N 1
ATOM 3710 C CA . LEU B 1 159 ? 4.546 -22.084 -11.096 1 98.61 159 LEU B CA 1
ATOM 3711 C C . LEU B 1 159 ? 5.231 -20.722 -11.082 1 98.61 159 LEU B C 1
ATOM 3713 O O . LEU B 1 159 ? 6.369 -20.59 -11.539 1 98.61 159 LEU B O 1
ATOM 3717 N N . LEU B 1 160 ? 4.532 -19.722 -10.627 1 98.65 160 LEU B N 1
ATOM 3718 C CA . LEU B 1 160 ? 5.029 -18.352 -10.569 1 98.65 160 LEU B CA 1
ATOM 3719 C C . LEU B 1 160 ? 5.164 -17.883 -9.125 1 98.65 160 LEU B C 1
ATOM 3721 O O . LEU B 1 160 ? 4.2 -17.938 -8.357 1 98.65 160 LEU B O 1
ATOM 3725 N N . PHE B 1 161 ? 6.378 -17.496 -8.699 1 98.54 161 PHE B N 1
ATOM 3726 C CA . PHE B 1 161 ? 6.624 -16.879 -7.401 1 98.54 161 PHE B CA 1
ATOM 3727 C C . PHE B 1 161 ? 6.606 -15.359 -7.512 1 98.54 161 PHE B C 1
ATOM 3729 O O . PHE B 1 161 ? 7.335 -14.782 -8.322 1 98.54 161 PHE B O 1
ATOM 3736 N N . LEU B 1 162 ? 5.772 -14.73 -6.729 1 98.21 162 LEU B N 1
ATOM 3737 C CA . LEU B 1 162 ? 5.696 -13.274 -6.696 1 98.21 162 LEU B CA 1
ATOM 3738 C C . LEU B 1 162 ? 5.972 -12.747 -5.291 1 98.21 162 LEU B C 1
ATOM 3740 O O . LEU B 1 162 ? 5.196 -12.997 -4.367 1 98.21 162 LEU B O 1
ATOM 3744 N N . ASP B 1 163 ? 7.015 -12.072 -5.164 1 96.67 163 ASP B N 1
ATOM 3745 C CA . ASP B 1 163 ? 7.361 -11.503 -3.865 1 96.67 163 ASP B CA 1
ATOM 3746 C C . ASP B 1 163 ? 6.936 -10.039 -3.777 1 96.67 163 ASP B C 1
ATOM 3748 O O . ASP B 1 163 ? 7.641 -9.152 -4.261 1 96.67 163 ASP B O 1
ATOM 3752 N N . GLU B 1 164 ? 5.766 -9.779 -3.172 1 94.82 164 GLU B N 1
ATOM 3753 C CA . GLU B 1 164 ? 5.177 -8.455 -2.995 1 94.82 164 GLU B CA 1
ATOM 3754 C C . GLU B 1 164 ? 5.042 -7.728 -4.33 1 94.82 164 GLU B C 1
ATOM 3756 O O . GLU B 1 164 ? 5.56 -6.621 -4.496 1 94.82 164 GLU B O 1
ATOM 3761 N N . PRO B 1 165 ? 4.244 -8.196 -5.18 1 95.36 165 PRO B N 1
ATOM 3762 C CA . PRO B 1 165 ? 4.249 -7.755 -6.576 1 95.36 165 PRO B CA 1
ATOM 3763 C C . PRO B 1 165 ? 3.68 -6.349 -6.753 1 95.36 165 PRO B C 1
ATOM 3765 O O . PRO B 1 165 ? 3.942 -5.696 -7.767 1 95.36 165 PRO B O 1
ATOM 3768 N N . THR B 1 166 ? 2.906 -5.882 -5.794 1 92.6 166 THR B N 1
ATOM 3769 C CA . THR B 1 166 ? 2.241 -4.616 -6.08 1 92.6 166 THR B CA 1
ATOM 3770 C C . THR B 1 166 ? 2.599 -3.567 -5.03 1 92.6 166 THR B C 1
ATOM 3772 O O . THR B 1 166 ? 1.956 -2.519 -4.949 1 92.6 166 THR B O 1
ATOM 3775 N N . THR B 1 167 ? 3.552 -3.831 -4.277 1 87 167 THR B N 1
ATOM 3776 C CA . THR B 1 167 ? 3.977 -2.876 -3.26 1 87 167 THR B CA 1
ATOM 3777 C C . THR B 1 167 ? 4.413 -1.562 -3.901 1 87 167 THR B C 1
ATOM 3779 O O . THR B 1 167 ? 5.149 -1.561 -4.889 1 87 167 THR B O 1
ATOM 3782 N N . GLY B 1 168 ? 3.934 -0.47 -3.343 1 84.16 168 GLY B N 1
ATOM 3783 C CA . GLY B 1 168 ? 4.365 0.847 -3.784 1 84.16 168 GLY B CA 1
ATOM 3784 C C . GLY B 1 168 ? 3.724 1.279 -5.089 1 84.16 168 GLY B C 1
ATOM 3785 O O . GLY B 1 168 ? 4.051 2.339 -5.627 1 84.16 168 GLY B O 1
ATOM 3786 N N . LEU B 1 169 ? 2.826 0.526 -5.619 1 88.56 169 LEU B N 1
ATOM 3787 C CA . LEU B 1 169 ? 2.196 0.847 -6.895 1 88.56 169 LEU B CA 1
ATOM 3788 C C . LEU B 1 169 ? 0.862 1.555 -6.679 1 88.56 169 LEU B C 1
ATOM 3790 O O . LEU B 1 169 ? 0.202 1.348 -5.658 1 88.56 169 LEU B O 1
ATOM 3794 N N . ASP B 1 170 ? 0.47 2.372 -7.663 1 87.01 170 ASP B N 1
ATOM 3795 C CA . ASP B 1 170 ? -0.821 3.047 -7.576 1 87.01 170 ASP B CA 1
ATOM 3796 C C . ASP B 1 170 ? -1.962 2.098 -7.936 1 87.01 170 ASP B C 1
ATOM 3798 O O . ASP B 1 170 ? -1.726 0.993 -8.429 1 87.01 170 ASP B O 1
ATOM 3802 N N . PRO B 1 171 ? -3.162 2.464 -7.708 1 84.88 171 PRO B N 1
ATOM 3803 C CA . PRO B 1 171 ? -4.318 1.573 -7.827 1 84.88 171 PRO B CA 1
ATOM 3804 C C . PRO B 1 171 ? -4.524 1.059 -9.25 1 84.88 171 PRO B C 1
ATOM 3806 O O . PRO B 1 171 ? -4.892 -0.102 -9.444 1 84.88 171 PRO B O 1
ATOM 3809 N N . GLN B 1 172 ? -4.299 1.92 -10.184 1 85.83 172 GLN B N 1
ATOM 3810 C CA . GLN B 1 172 ? -4.531 1.503 -11.562 1 85.83 172 GLN B CA 1
ATOM 3811 C C . GLN B 1 172 ? -3.583 0.375 -11.963 1 85.83 172 GLN B C 1
ATOM 3813 O O . GLN B 1 172 ? -4.011 -0.628 -12.537 1 85.83 172 GLN B O 1
ATOM 3818 N N . VAL B 1 173 ? -2.333 0.576 -11.635 1 90.57 173 VAL B N 1
ATOM 3819 C CA . VAL B 1 173 ? -1.323 -0.425 -11.962 1 90.57 173 VAL B CA 1
ATOM 3820 C C . VAL B 1 173 ? -1.579 -1.699 -11.161 1 90.57 173 VAL B C 1
ATOM 3822 O O . VAL B 1 173 ? -1.479 -2.806 -11.694 1 90.57 173 VAL B O 1
ATOM 3825 N N . ARG B 1 174 ? -1.942 -1.55 -9.967 1 91.71 174 ARG B N 1
ATOM 3826 C CA . ARG B 1 174 ? -2.241 -2.69 -9.107 1 91.71 174 ARG B CA 1
ATOM 3827 C C . ARG B 1 174 ? -3.376 -3.53 -9.685 1 91.71 174 ARG B C 1
ATOM 3829 O O . ARG B 1 174 ? -3.276 -4.757 -9.751 1 91.71 174 ARG B O 1
ATOM 3836 N N . GLN B 1 175 ? -4.399 -2.887 -10.067 1 88.73 175 GLN B N 1
ATOM 3837 C CA . GLN B 1 175 ? -5.548 -3.593 -10.623 1 88.73 175 GLN B CA 1
ATOM 3838 C C . GLN B 1 175 ? -5.163 -4.369 -11.879 1 88.73 175 GLN B C 1
ATOM 3840 O O . GLN B 1 175 ? -5.599 -5.505 -12.072 1 88.73 175 GLN B O 1
ATOM 3845 N N . LEU B 1 176 ? -4.371 -3.725 -12.68 1 91.16 176 LEU B N 1
ATOM 3846 C CA . LEU B 1 176 ? -3.915 -4.403 -13.888 1 91.16 176 LEU B CA 1
ATOM 3847 C C . LEU B 1 176 ? -3.155 -5.679 -13.541 1 91.16 176 LEU B C 1
ATOM 3849 O O . LEU B 1 176 ? -3.434 -6.744 -14.098 1 91.16 176 LEU B O 1
ATOM 3853 N N . ILE B 1 177 ? -2.254 -5.572 -12.653 1 95.11 177 ILE B N 1
ATOM 3854 C CA . ILE B 1 177 ? -1.424 -6.714 -12.283 1 95.11 177 ILE B CA 1
ATOM 3855 C C . ILE B 1 177 ? -2.295 -7.805 -11.664 1 95.11 177 ILE B C 1
ATOM 3857 O O . ILE B 1 177 ? -2.129 -8.988 -11.969 1 95.11 177 ILE B O 1
ATOM 3861 N N . TRP B 1 178 ? -3.231 -7.409 -10.798 1 93.81 178 TRP B N 1
ATOM 3862 C CA . TRP B 1 178 ? -4.15 -8.376 -10.206 1 93.81 178 TRP B CA 1
ATOM 3863 C C . TRP B 1 178 ? -4.933 -9.114 -11.286 1 93.81 178 TRP B C 1
ATOM 3865 O O . TRP B 1 178 ? -5.062 -10.34 -11.24 1 93.81 178 TRP B O 1
ATOM 3875 N N . ASP B 1 179 ? -5.365 -8.381 -12.242 1 92.59 179 ASP B N 1
ATOM 3876 C CA . ASP B 1 179 ? -6.114 -8.977 -13.345 1 92.59 179 ASP B CA 1
ATOM 3877 C C . ASP B 1 179 ? -5.254 -9.977 -14.115 1 92.59 179 ASP B C 1
ATOM 3879 O O . ASP B 1 179 ? -5.73 -11.048 -14.495 1 92.59 179 ASP B O 1
ATOM 3883 N N . ARG B 1 180 ? -4.088 -9.592 -14.339 1 95.16 180 ARG B N 1
ATOM 3884 C CA . ARG B 1 180 ? -3.196 -10.47 -15.09 1 95.16 180 ARG B CA 1
ATOM 3885 C C . ARG B 1 180 ? -2.891 -11.741 -14.306 1 95.16 180 ARG B C 1
ATOM 3887 O O . ARG B 1 180 ? -2.844 -12.833 -14.877 1 95.16 180 ARG B O 1
ATOM 3894 N N . ILE B 1 181 ? -2.707 -11.601 -13.034 1 96.22 181 ILE B N 1
ATOM 3895 C CA . ILE B 1 181 ? -2.44 -12.768 -12.201 1 96.22 181 ILE B CA 1
ATOM 3896 C C . ILE B 1 181 ? -3.645 -13.706 -12.225 1 96.22 181 ILE B C 1
ATOM 3898 O O . ILE B 1 181 ? -3.49 -14.923 -12.351 1 96.22 181 ILE B O 1
ATOM 3902 N N . ARG B 1 182 ? -4.787 -13.205 -12.179 1 93.57 182 ARG B N 1
ATOM 3903 C CA . ARG B 1 182 ? -5.997 -14.019 -12.252 1 93.57 182 ARG B CA 1
ATOM 3904 C C . ARG B 1 182 ? -6.093 -14.738 -13.594 1 93.57 182 ARG B C 1
ATOM 3906 O O . ARG B 1 182 ? -6.465 -15.912 -13.65 1 93.57 182 ARG B O 1
ATOM 3913 N N . ALA B 1 183 ? -5.802 -13.982 -14.599 1 94 183 ALA B N 1
ATOM 3914 C CA . ALA B 1 183 ? -5.825 -14.583 -15.93 1 94 183 ALA B CA 1
ATOM 3915 C C . ALA B 1 183 ? -4.858 -15.761 -16.017 1 94 183 ALA B C 1
ATOM 3917 O O . ALA B 1 183 ? -5.188 -16.801 -16.592 1 94 183 ALA B O 1
ATOM 3918 N N . LEU B 1 184 ? -3.714 -15.614 -15.444 1 96.48 184 LEU B N 1
ATOM 3919 C CA . LEU B 1 184 ? -2.711 -16.673 -15.456 1 96.48 184 LEU B CA 1
ATOM 3920 C C . LEU B 1 184 ? -3.207 -17.901 -14.701 1 96.48 184 LEU B C 1
ATOM 3922 O O . LEU B 1 184 ? -3.045 -19.031 -15.168 1 96.48 184 LEU B O 1
ATOM 3926 N N . THR B 1 185 ? -3.782 -17.689 -13.584 1 95.09 185 THR B N 1
ATOM 3927 C CA . THR B 1 185 ? -4.291 -18.801 -12.79 1 95.09 185 THR B CA 1
ATOM 3928 C C . THR B 1 185 ? -5.403 -19.534 -13.535 1 95.09 185 THR B C 1
ATOM 3930 O O . THR B 1 185 ? -5.482 -20.764 -13.489 1 95.09 185 THR B O 1
ATOM 3933 N N . ARG B 1 186 ? -6.193 -18.845 -14.215 1 91.83 186 ARG B N 1
ATOM 3934 C CA . ARG B 1 186 ? -7.264 -19.451 -14.999 1 91.83 186 ARG B CA 1
ATOM 3935 C C . ARG B 1 186 ? -6.7 -20.298 -16.134 1 91.83 186 ARG B C 1
ATOM 3937 O O . ARG B 1 186 ? -7.328 -21.267 -16.565 1 91.83 186 ARG B O 1
ATOM 3944 N N . GLN B 1 187 ? -5.566 -19.879 -16.522 1 94.18 187 GLN B N 1
ATOM 3945 C CA . GLN B 1 187 ? -4.904 -20.623 -17.589 1 94.18 187 GLN B CA 1
ATOM 3946 C C . GLN B 1 187 ? -4.144 -21.824 -17.033 1 94.18 187 GLN B C 1
ATOM 3948 O O . GLN B 1 187 ? -3.475 -22.541 -17.779 1 94.18 187 GLN B O 1
ATOM 3953 N N . GLY B 1 188 ? -4.179 -21.962 -15.749 1 95.65 188 GLY B N 1
ATOM 3954 C CA . GLY B 1 188 ? -3.63 -23.17 -15.155 1 95.65 188 GLY B CA 1
ATOM 3955 C C . GLY B 1 188 ? -2.301 -22.942 -14.458 1 95.65 188 GLY B C 1
ATOM 3956 O O . GLY B 1 188 ? -1.709 -23.879 -13.918 1 95.65 188 GLY B O 1
ATOM 3957 N N . VAL B 1 189 ? -1.812 -21.742 -14.487 1 97.84 189 VAL B N 1
ATOM 3958 C CA . VAL B 1 189 ? -0.553 -21.434 -13.817 1 97.84 189 VAL B CA 1
ATOM 3959 C C . VAL B 1 189 ? -0.77 -21.385 -12.306 1 97.84 189 VAL B C 1
ATOM 3961 O O . VAL B 1 189 ? -1.742 -20.793 -11.831 1 97.84 189 VAL B O 1
ATOM 3964 N N . THR B 1 190 ? 0.084 -22.073 -11.559 1 98.46 190 THR B N 1
ATOM 3965 C CA . THR B 1 190 ? 0.08 -21.958 -10.104 1 98.46 190 THR B CA 1
ATOM 3966 C C . THR B 1 190 ? 0.82 -20.7 -9.659 1 98.46 190 THR B C 1
ATOM 3968 O O . THR B 1 190 ? 1.871 -20.365 -10.21 1 98.46 190 THR B O 1
ATOM 3971 N N . VAL B 1 191 ? 0.25 -19.985 -8.702 1 98.58 191 VAL B N 1
ATOM 3972 C CA . VAL B 1 191 ? 0.874 -18.748 -8.244 1 98.58 191 VAL B CA 1
ATOM 3973 C C . VAL B 1 191 ? 1.051 -18.789 -6.728 1 98.58 191 VAL B C 1
ATOM 3975 O O . VAL B 1 191 ? 0.115 -19.119 -5.996 1 98.58 191 VAL B O 1
ATOM 3978 N N . LEU B 1 192 ? 2.213 -18.554 -6.275 1 98.57 192 LEU B N 1
ATOM 3979 C CA . LEU B 1 192 ? 2.524 -18.322 -4.868 1 98.57 192 LEU B CA 1
ATOM 3980 C C . LEU B 1 192 ? 3.047 -16.905 -4.654 1 98.57 192 LEU B C 1
ATOM 3982 O O . LEU B 1 192 ? 4.134 -16.563 -5.126 1 98.57 192 LEU B O 1
ATOM 3986 N N . LEU B 1 193 ? 2.285 -16.062 -3.958 1 97.89 193 LEU B N 1
ATOM 3987 C CA . LEU B 1 193 ? 2.722 -14.682 -3.783 1 97.89 193 LEU B CA 1
ATOM 3988 C C . LEU B 1 193 ? 2.816 -14.324 -2.303 1 97.89 193 LEU B C 1
ATOM 3990 O O . LEU B 1 193 ? 2.162 -14.95 -1.466 1 97.89 193 LEU B O 1
ATOM 3994 N N . THR B 1 194 ? 3.726 -13.482 -1.981 1 97.51 194 THR B N 1
ATOM 3995 C CA . THR B 1 194 ? 3.828 -12.897 -0.649 1 97.51 194 THR B CA 1
ATOM 3996 C C . THR B 1 194 ? 3.27 -11.476 -0.638 1 97.51 194 THR B C 1
ATOM 3998 O O . THR B 1 194 ? 3.397 -10.746 -1.623 1 97.51 194 THR B O 1
ATOM 4001 N N . THR B 1 195 ? 2.625 -11.137 0.46 1 95.6 195 THR B N 1
ATOM 4002 C CA . THR B 1 195 ? 2.113 -9.774 0.553 1 95.6 195 THR B CA 1
ATOM 4003 C C . THR B 1 195 ? 1.781 -9.418 1.999 1 95.6 195 THR B C 1
ATOM 4005 O O . THR B 1 195 ? 1.493 -10.3 2.811 1 95.6 195 THR B O 1
ATOM 4008 N N . HIS B 1 196 ? 1.87 -8.196 2.263 1 91.78 196 HIS B N 1
ATOM 4009 C CA . HIS B 1 196 ? 1.325 -7.662 3.506 1 91.78 196 HIS B CA 1
ATOM 4010 C C . HIS B 1 196 ? 0.066 -6.841 3.248 1 91.78 196 HIS B C 1
ATOM 4012 O O . HIS B 1 196 ? -0.469 -6.212 4.164 1 91.78 196 HIS B O 1
ATOM 4018 N N . TYR B 1 197 ? -0.403 -6.876 2.055 1 90.36 197 TYR B N 1
ATOM 4019 C CA . TYR B 1 197 ? -1.6 -6.148 1.648 1 90.36 197 TYR B CA 1
ATOM 4020 C C . TYR B 1 197 ? -2.818 -7.064 1.636 1 90.36 197 TYR B C 1
ATOM 4022 O O . TYR B 1 197 ? -2.98 -7.879 0.724 1 90.36 197 TYR B O 1
ATOM 4030 N N . MET B 1 198 ? -3.751 -6.825 2.479 1 91.13 198 MET B N 1
ATOM 4031 C CA . MET B 1 198 ? -4.906 -7.701 2.652 1 91.13 198 MET B CA 1
ATOM 4032 C C . MET B 1 198 ? -5.807 -7.663 1.422 1 91.13 198 MET B C 1
ATOM 4034 O O . MET B 1 198 ? -6.39 -8.68 1.042 1 91.13 198 MET B O 1
ATOM 4038 N N . GLU B 1 199 ? -5.896 -6.534 0.859 1 87.94 199 GLU B N 1
ATOM 4039 C CA . GLU B 1 199 ? -6.751 -6.396 -0.317 1 87.94 199 GLU B CA 1
ATOM 4040 C C . GLU B 1 199 ? -6.234 -7.242 -1.476 1 87.94 199 GLU B C 1
ATOM 4042 O O . GLU B 1 199 ? -7.019 -7.85 -2.207 1 87.94 199 GLU B O 1
ATOM 4047 N N . GLU B 1 200 ? -4.975 -7.232 -1.629 1 92.24 200 GLU B N 1
ATOM 4048 C CA . GLU B 1 200 ? -4.366 -8.05 -2.674 1 92.24 200 GLU B CA 1
ATOM 4049 C C . GLU B 1 200 ? -4.694 -9.528 -2.48 1 92.24 200 GLU B C 1
ATOM 4051 O O . GLU B 1 200 ? -5.179 -10.187 -3.401 1 92.24 200 GLU B O 1
ATOM 4056 N N . ALA B 1 201 ? -4.46 -9.968 -1.274 1 94.11 201 ALA B N 1
ATOM 4057 C CA . ALA B 1 201 ? -4.749 -11.364 -0.957 1 94.11 201 ALA B CA 1
ATOM 4058 C C . ALA B 1 201 ? -6.231 -11.675 -1.15 1 94.11 201 ALA B C 1
ATOM 4060 O O . ALA B 1 201 ? -6.586 -12.716 -1.706 1 94.11 201 ALA B O 1
ATOM 4061 N N . TYR B 1 202 ? -6.983 -10.774 -0.753 1 89.91 202 TYR B N 1
ATOM 4062 C CA . TYR B 1 202 ? -8.428 -10.972 -0.802 1 89.91 202 TYR B CA 1
ATOM 4063 C C . TYR B 1 202 ? -8.917 -11.067 -2.242 1 89.91 202 TYR B C 1
ATOM 4065 O O . TYR B 1 202 ? -9.818 -11.851 -2.548 1 89.91 202 TYR B O 1
ATOM 4073 N N . HIS B 1 203 ? -8.288 -10.373 -3.131 1 84.89 203 HIS B N 1
ATOM 4074 C CA . HIS B 1 203 ? -8.792 -10.255 -4.494 1 84.89 203 HIS B CA 1
ATOM 4075 C C . HIS B 1 203 ? -8.245 -11.368 -5.383 1 84.89 203 HIS B C 1
ATOM 4077 O O . HIS B 1 203 ? -8.923 -11.82 -6.308 1 84.89 203 HIS B O 1
ATOM 4083 N N . ILE B 1 204 ? -7.095 -11.807 -5.064 1 91.84 204 ILE B N 1
ATOM 4084 C CA . ILE B 1 204 ? -6.515 -12.627 -6.122 1 91.84 204 ILE B CA 1
ATOM 4085 C C . ILE B 1 204 ? -6.262 -14.04 -5.6 1 91.84 204 ILE B C 1
ATOM 4087 O O . ILE B 1 204 ? -6.13 -14.983 -6.383 1 91.84 204 ILE B O 1
ATOM 4091 N N . ALA B 1 205 ? -6.193 -14.225 -4.287 1 95.89 205 ALA B N 1
ATOM 4092 C CA . ALA B 1 205 ? -5.791 -15.527 -3.764 1 95.89 205 ALA B CA 1
ATOM 4093 C C . ALA B 1 205 ? -6.996 -16.449 -3.6 1 95.89 205 ALA B C 1
ATOM 4095 O O . ALA B 1 205 ? -8.064 -16.013 -3.163 1 95.89 205 ALA B O 1
ATOM 4096 N N . ASP B 1 206 ? -6.837 -17.691 -3.946 1 95.43 206 ASP B N 1
ATOM 4097 C CA . ASP B 1 206 ? -7.805 -18.73 -3.609 1 95.43 206 ASP B CA 1
ATOM 4098 C C . ASP B 1 206 ? -7.708 -19.113 -2.134 1 95.43 206 ASP B C 1
ATOM 4100 O O . ASP B 1 206 ? -8.715 -19.448 -1.507 1 95.43 206 ASP B O 1
ATOM 4104 N N . ARG B 1 207 ? -6.498 -19.075 -1.711 1 97.22 207 ARG B N 1
ATOM 4105 C CA . ARG B 1 207 ? -6.191 -19.431 -0.33 1 97.22 207 ARG B CA 1
ATOM 4106 C C . ARG B 1 207 ? -5.078 -18.549 0.229 1 97.22 207 ARG B C 1
ATOM 4108 O O . ARG B 1 207 ? -4.152 -18.177 -0.494 1 97.22 207 ARG B O 1
ATOM 4115 N N . ILE B 1 208 ? -5.221 -18.244 1.502 1 97.93 208 ILE B N 1
ATOM 4116 C CA . ILE B 1 208 ? -4.187 -17.451 2.159 1 97.93 208 ILE B CA 1
ATOM 4117 C C . ILE B 1 208 ? -3.623 -18.222 3.35 1 97.93 208 ILE B C 1
ATOM 4119 O O . ILE B 1 208 ? -4.305 -19.074 3.925 1 97.93 208 ILE B O 1
ATOM 4123 N N . ILE B 1 209 ? -2.396 -17.979 3.622 1 97.93 209 ILE B N 1
ATOM 4124 C CA . ILE B 1 209 ? -1.714 -18.431 4.83 1 97.93 209 ILE B CA 1
ATOM 4125 C C . ILE B 1 209 ? -1.233 -17.225 5.634 1 97.93 209 ILE B C 1
ATOM 4127 O O . ILE B 1 209 ? -0.334 -16.501 5.2 1 97.93 209 ILE B O 1
ATOM 4131 N N . ILE B 1 210 ? -1.814 -16.984 6.726 1 96.66 210 ILE B N 1
ATOM 4132 C CA . ILE B 1 210 ? -1.4 -15.878 7.583 1 96.66 210 ILE B CA 1
ATOM 4133 C C . ILE B 1 210 ? -0.206 -16.303 8.434 1 96.66 210 ILE B C 1
ATOM 4135 O O . ILE B 1 210 ? -0.303 -17.245 9.224 1 96.66 210 ILE B O 1
ATOM 4139 N N . MET B 1 211 ? 0.804 -15.552 8.256 1 95.79 211 MET B N 1
ATOM 4140 C CA . MET B 1 211 ? 2.052 -15.893 8.933 1 95.79 211 MET B CA 1
ATOM 4141 C C . MET B 1 211 ? 2.42 -14.831 9.963 1 95.79 211 MET B C 1
ATOM 4143 O O . MET B 1 211 ? 2.166 -13.643 9.755 1 95.79 211 MET B O 1
ATOM 4147 N N . ASP B 1 212 ? 3.016 -15.342 10.985 1 92.98 212 ASP B N 1
ATOM 4148 C CA . ASP B 1 212 ? 3.587 -14.475 12.01 1 92.98 212 ASP B CA 1
ATOM 4149 C C . ASP B 1 212 ? 4.775 -15.146 12.697 1 92.98 212 ASP B C 1
ATOM 4151 O O . ASP B 1 212 ? 4.691 -16.308 13.1 1 92.98 212 ASP B O 1
ATOM 4155 N N . HIS B 1 213 ? 5.864 -14.433 12.726 1 90.91 213 HIS B N 1
ATOM 4156 C CA . HIS B 1 213 ? 7.087 -14.916 13.357 1 90.91 213 HIS B CA 1
ATOM 4157 C C . HIS B 1 213 ? 7.459 -16.304 12.847 1 90.91 213 HIS B C 1
ATOM 4159 O O . HIS B 1 213 ? 7.756 -17.202 13.639 1 90.91 213 HIS B O 1
ATOM 4165 N N . GLY B 1 214 ? 7.251 -16.485 11.593 1 93.95 214 GLY B N 1
ATOM 4166 C CA . GLY B 1 214 ? 7.739 -17.686 10.933 1 93.95 214 GLY B CA 1
ATOM 4167 C C . GLY B 1 214 ? 6.786 -18.86 11.049 1 93.95 214 GLY B C 1
ATOM 4168 O O . GLY B 1 214 ? 7.12 -19.978 10.651 1 93.95 214 GLY B O 1
ATOM 4169 N N . LYS B 1 215 ? 5.593 -18.582 11.584 1 95.21 215 LYS B N 1
ATOM 4170 C CA . LYS B 1 215 ? 4.608 -19.643 11.769 1 95.21 215 LYS B CA 1
ATOM 4171 C C . LYS B 1 215 ? 3.324 -19.342 11.002 1 95.21 215 LYS B C 1
ATOM 4173 O O . LYS B 1 215 ? 2.996 -18.177 10.764 1 95.21 215 LYS B O 1
ATOM 4178 N N . SER B 1 216 ? 2.661 -20.417 10.649 1 95.68 216 SER B N 1
ATOM 4179 C CA . SER B 1 216 ? 1.324 -20.283 10.081 1 95.68 216 SER B CA 1
ATOM 4180 C C . SER B 1 216 ? 0.264 -20.203 11.175 1 95.68 216 SER B C 1
ATOM 4182 O O . SER B 1 216 ? 0.143 -21.114 11.997 1 95.68 216 SER B O 1
ATOM 4184 N N . LEU B 1 217 ? -0.498 -19.223 11.173 1 95.24 217 LEU B N 1
ATOM 4185 C CA . LEU B 1 217 ? -1.509 -19.029 12.208 1 95.24 217 LEU B CA 1
ATOM 4186 C C . LEU B 1 217 ? -2.875 -19.51 11.73 1 95.24 217 LEU B C 1
ATOM 4188 O O . LEU B 1 217 ? -3.664 -20.034 12.519 1 95.24 217 LEU B O 1
ATOM 4192 N N . LEU B 1 218 ? -3.151 -19.219 10.531 1 95.82 218 LEU B N 1
ATOM 4193 C CA . LEU B 1 218 ? -4.453 -19.508 9.939 1 95.82 218 LEU B CA 1
ATOM 4194 C C . LEU B 1 218 ? -4.344 -19.639 8.424 1 95.82 218 LEU B C 1
ATOM 4196 O O . LEU B 1 218 ? -3.552 -18.938 7.791 1 95.82 218 LEU B O 1
ATOM 4200 N N . GLU B 1 219 ? -5.114 -20.545 7.901 1 96.91 219 GLU B N 1
ATOM 4201 C CA . GLU B 1 219 ? -5.119 -20.716 6.452 1 96.91 219 GLU B CA 1
ATOM 4202 C C . GLU B 1 219 ? -6.528 -20.992 5.933 1 96.91 219 GLU B C 1
ATOM 4204 O O . GLU B 1 219 ? -7.336 -21.619 6.621 1 96.91 219 GLU B O 1
ATOM 4209 N N . GLY B 1 220 ? -6.823 -20.506 4.758 1 96.75 220 GLY B N 1
ATOM 4210 C CA . GLY B 1 220 ? -8.106 -20.764 4.124 1 96.75 220 GLY B CA 1
ATOM 4211 C C . GLY B 1 220 ? -8.475 -19.726 3.081 1 96.75 220 GLY B C 1
ATOM 4212 O O . GLY B 1 220 ? -7.654 -18.88 2.722 1 96.75 220 GLY B O 1
ATOM 4213 N N . ASN B 1 221 ? -9.603 -19.892 2.562 1 95.41 221 ASN B N 1
ATOM 4214 C CA . ASN B 1 221 ? -10.149 -18.884 1.66 1 95.41 221 ASN B CA 1
ATOM 4215 C C . ASN B 1 221 ? -10.368 -17.553 2.373 1 95.41 221 ASN B C 1
ATOM 4217 O O . ASN B 1 221 ? -10.952 -17.514 3.457 1 95.41 221 ASN B O 1
ATOM 4221 N N . PRO B 1 222 ? -9.876 -16.502 1.811 1 93.99 222 PRO B N 1
ATOM 4222 C CA . PRO B 1 222 ? -9.939 -15.215 2.508 1 93.99 222 PRO B CA 1
ATOM 4223 C C . PRO B 1 222 ? -11.358 -14.842 2.931 1 93.99 222 PRO B C 1
ATOM 4225 O O . PRO B 1 222 ? -11.576 -14.42 4.069 1 93.99 222 PRO B O 1
ATOM 4228 N N . ARG B 1 223 ? -12.298 -15.014 2.133 1 89.04 223 ARG B N 1
ATOM 4229 C CA . ARG B 1 223 ? -13.681 -14.649 2.424 1 89.04 223 ARG B CA 1
ATOM 4230 C C . ARG B 1 223 ? -14.259 -15.53 3.526 1 89.04 223 ARG B C 1
ATOM 4232 O O . ARG B 1 223 ? -14.894 -15.031 4.458 1 89.04 223 ARG B O 1
ATOM 4239 N N . GLU B 1 224 ? -14.011 -16.812 3.371 1 92.9 224 GLU B N 1
ATOM 4240 C CA . GLU B 1 224 ? -14.51 -17.766 4.357 1 92.9 224 GLU B CA 1
ATOM 4241 C C . GLU B 1 224 ? -13.886 -17.519 5.728 1 92.9 224 GLU B C 1
ATOM 4243 O O . GLU B 1 224 ? -14.559 -17.646 6.753 1 92.9 224 GLU B O 1
ATOM 4248 N N . LEU B 1 225 ? -12.682 -17.138 5.688 1 94.8 225 LEU B N 1
ATOM 4249 C CA . LEU B 1 225 ? -11.988 -16.9 6.949 1 94.8 225 LEU B CA 1
ATOM 4250 C C . LEU B 1 225 ? -12.567 -15.686 7.667 1 94.8 225 LEU B C 1
ATOM 4252 O O . LEU B 1 225 ? -12.738 -15.705 8.888 1 94.8 225 LEU B O 1
ATOM 4256 N N . VAL B 1 226 ? -12.826 -14.659 6.927 1 93.14 226 VAL B N 1
ATOM 4257 C CA . VAL B 1 226 ? -13.41 -13.462 7.524 1 93.14 226 VAL B CA 1
ATOM 4258 C C . VAL B 1 226 ? -14.786 -13.791 8.1 1 93.14 226 VAL B C 1
ATOM 4260 O O . VAL B 1 226 ? -15.079 -13.459 9.251 1 93.14 226 VAL B O 1
ATOM 4263 N N . GLU B 1 227 ? -15.549 -14.533 7.397 1 90.78 227 GLU B N 1
ATOM 4264 C CA . GLU B 1 227 ? -16.902 -14.888 7.816 1 90.78 227 GLU B CA 1
ATOM 4265 C C . GLU B 1 227 ? -16.88 -15.763 9.067 1 90.78 227 GLU B C 1
ATOM 4267 O O . GLU B 1 227 ? -17.711 -15.595 9.962 1 90.78 227 GLU B O 1
ATOM 4272 N N . LYS B 1 228 ? -15.927 -16.557 9.117 1 94.23 228 LYS B N 1
ATOM 4273 C CA . LYS B 1 228 ? -15.879 -17.567 10.171 1 94.23 228 LYS B CA 1
ATOM 4274 C C . LYS B 1 228 ? -15.262 -17.002 11.447 1 94.23 228 LYS B C 1
ATOM 4276 O O . LYS B 1 228 ? -15.637 -17.399 12.552 1 94.23 228 LYS B O 1
ATOM 4281 N N . HIS B 1 229 ? -14.391 -16.041 11.3 1 94.49 229 HIS B N 1
ATOM 4282 C CA . HIS B 1 229 ? -13.55 -15.745 12.455 1 94.49 229 HIS B CA 1
ATOM 4283 C C . HIS B 1 229 ? -13.775 -14.32 12.949 1 94.49 229 HIS B C 1
ATOM 4285 O O . HIS B 1 229 ? -13.189 -13.906 13.951 1 94.49 229 HIS B O 1
ATOM 4291 N N . ILE B 1 230 ? -14.596 -13.523 12.225 1 91.73 230 ILE B N 1
ATOM 4292 C CA . ILE B 1 230 ? -14.821 -12.149 12.661 1 91.73 230 ILE B CA 1
ATOM 4293 C C . ILE B 1 230 ? -16.296 -11.791 12.499 1 91.73 230 ILE B C 1
ATOM 4295 O O . ILE B 1 230 ? -16.976 -12.315 11.613 1 91.73 230 ILE B O 1
ATOM 4299 N N . GLU B 1 231 ? -16.755 -10.923 13.391 1 91.6 231 GLU B N 1
ATOM 4300 C CA . GLU B 1 231 ? -18.105 -10.387 13.243 1 91.6 231 GLU B CA 1
ATOM 4301 C C . GLU B 1 231 ? -18.25 -9.609 11.938 1 91.6 231 GLU B C 1
ATOM 4303 O O . GLU B 1 231 ? -17.325 -8.91 11.52 1 91.6 231 GLU B O 1
ATOM 4308 N N . PRO B 1 232 ? -19.327 -9.653 11.365 1 88.57 232 PRO B N 1
ATOM 4309 C CA . PRO B 1 232 ? -19.491 -9.132 10.006 1 88.57 232 PRO B CA 1
ATOM 4310 C C . PRO B 1 232 ? -19.502 -7.606 9.956 1 88.57 232 PRO B C 1
ATOM 4312 O O . PRO B 1 232 ? -19.209 -7.016 8.913 1 88.57 232 PRO B O 1
ATOM 4315 N N . GLN B 1 233 ? -19.875 -6.975 11.121 1 88.16 233 GLN B N 1
ATOM 4316 C CA . GLN B 1 233 ? -20.006 -5.522 11.108 1 88.16 233 GLN B CA 1
ATOM 4317 C C . GLN B 1 233 ? -19.11 -4.88 12.163 1 88.16 233 GLN B C 1
ATOM 4319 O O . GLN B 1 233 ? -18.899 -5.449 13.236 1 88.16 233 GLN B O 1
ATOM 4324 N N . VAL B 1 234 ? -18.618 -3.637 11.776 1 90.12 234 VAL B N 1
ATOM 4325 C CA . VAL B 1 234 ? -17.768 -2.918 12.72 1 90.12 234 VAL B CA 1
ATOM 4326 C C . VAL B 1 234 ? -18.115 -1.431 12.7 1 90.12 234 VAL B C 1
ATOM 4328 O O . VAL B 1 234 ? -18.388 -0.866 11.639 1 90.12 234 VAL B O 1
ATOM 4331 N N . VAL B 1 235 ? -18.194 -0.812 13.896 1 88.83 235 VAL B N 1
ATOM 4332 C CA . VAL B 1 235 ? -18.275 0.637 14.05 1 88.83 235 VAL B CA 1
ATOM 4333 C C . VAL B 1 235 ? -16.931 1.181 14.53 1 88.83 235 VAL B C 1
ATOM 4335 O O . VAL B 1 235 ? -16.347 0.659 15.482 1 88.83 235 VAL B O 1
ATOM 4338 N N . GLU B 1 236 ? -16.449 2.06 13.78 1 87.82 236 GLU B N 1
ATOM 4339 C CA . GLU B 1 236 ? -15.247 2.771 14.205 1 87.82 236 GLU B CA 1
ATOM 4340 C C . GLU B 1 236 ? -15.596 4.101 14.866 1 87.82 236 GLU B C 1
ATOM 4342 O O . GLU B 1 236 ? -16.09 5.018 14.206 1 87.82 236 GLU B O 1
ATOM 4347 N N . VAL B 1 237 ? -15.352 4.133 16.145 1 88.87 237 VAL B N 1
ATOM 4348 C CA . VAL B 1 237 ? -15.635 5.333 16.927 1 88.87 237 VAL B CA 1
ATOM 4349 C C . VAL B 1 237 ? -14.389 6.211 16.996 1 88.87 237 VAL B C 1
ATOM 4351 O O . VAL B 1 237 ? -13.346 5.783 17.496 1 88.87 237 VAL B O 1
ATOM 4354 N N . LEU B 1 238 ? -14.472 7.404 16.51 1 85.4 238 LEU B N 1
ATOM 4355 C CA . LEU B 1 238 ? -13.338 8.316 16.401 1 85.4 238 LEU B CA 1
ATOM 4356 C C . LEU B 1 238 ? -13.303 9.284 17.578 1 85.4 238 LEU B C 1
ATOM 4358 O O . LEU B 1 238 ? -13.187 10.497 17.388 1 85.4 238 LEU B O 1
ATOM 4362 N N . ILE B 1 239 ? -13.674 8.838 18.724 1 84.72 239 ILE B N 1
ATOM 4363 C CA . ILE B 1 239 ? -13.574 9.577 19.978 1 84.72 239 ILE B CA 1
ATOM 4364 C C . ILE B 1 239 ? -12.434 9.011 20.821 1 84.72 239 ILE B C 1
ATOM 4366 O O . ILE B 1 239 ? -12.442 7.83 21.175 1 84.72 239 ILE B O 1
ATOM 4370 N N . PRO B 1 240 ? -11.438 9.868 20.968 1 83.69 240 PRO B N 1
ATOM 4371 C CA . PRO B 1 240 ? -10.301 9.376 21.749 1 83.69 240 PRO B CA 1
ATOM 4372 C C . PRO B 1 240 ? -10.721 8.77 23.086 1 83.69 240 PRO B C 1
ATOM 4374 O O . PRO B 1 240 ? -11.592 9.316 23.769 1 83.69 240 PRO B O 1
ATOM 4377 N N . SER B 1 241 ? -10.141 7.682 23.441 1 81.4 241 SER B N 1
ATOM 4378 C CA . SER B 1 241 ? -10.321 7.002 24.72 1 81.4 241 SER B CA 1
ATOM 4379 C C . SER B 1 241 ? -11.791 6.684 24.974 1 81.4 241 SER B C 1
ATOM 4381 O O . SER B 1 241 ? -12.253 6.731 26.116 1 81.4 241 SER B O 1
ATOM 4383 N N . TYR B 1 242 ? -12.515 6.498 23.891 1 83.53 242 TYR B N 1
ATOM 4384 C CA . TYR B 1 242 ? -13.918 6.125 24.031 1 83.53 242 TYR B CA 1
ATOM 4385 C C . TYR B 1 242 ? -14.054 4.733 24.636 1 83.53 242 TYR B C 1
ATOM 4387 O O . TYR B 1 242 ? -13.36 3.8 24.225 1 83.53 242 TYR B O 1
ATOM 4395 N N . THR B 1 243 ? -14.872 4.598 25.651 1 81.48 243 THR B N 1
ATOM 4396 C CA . THR B 1 243 ? -15.178 3.303 26.25 1 81.48 243 THR B CA 1
ATOM 4397 C C . THR B 1 243 ? -16.644 2.939 26.032 1 81.48 243 THR B C 1
ATOM 4399 O O . THR B 1 243 ? -17.538 3.578 26.591 1 81.48 243 THR B O 1
ATOM 4402 N N . PRO B 1 244 ? -16.824 2.033 25.099 1 79.85 244 PRO B N 1
ATOM 4403 C CA . PRO B 1 244 ? -18.211 1.632 24.853 1 79.85 244 PRO B CA 1
ATOM 4404 C C . PRO B 1 244 ? -18.868 1.001 26.078 1 79.85 244 PRO B C 1
ATOM 4406 O O . PRO B 1 244 ? -18.177 0.448 26.938 1 79.85 244 PRO B O 1
ATOM 4409 N N . PRO B 1 245 ? -20.189 1.278 26.132 1 72.69 245 PRO B N 1
ATOM 4410 C CA . PRO B 1 245 ? -20.885 0.637 27.25 1 72.69 245 PRO B CA 1
ATOM 4411 C C . PRO B 1 245 ? -20.774 -0.886 27.218 1 72.69 245 PRO B C 1
ATOM 4413 O O . PRO B 1 245 ? -20.622 -1.475 26.145 1 72.69 245 PRO B O 1
ATOM 4416 N N . SER B 1 246 ? -20.364 -1.531 28.353 1 61.3 246 SER B N 1
ATOM 4417 C CA . SER B 1 246 ? -20.172 -2.965 28.546 1 61.3 246 SER B CA 1
ATOM 4418 C C . SER B 1 246 ? -21.364 -3.758 28.021 1 61.3 246 SER B C 1
ATOM 4420 O O . SER B 1 246 ? -22.51 -3.47 28.372 1 61.3 246 SER B O 1
ATOM 4422 N N . GLY B 1 247 ? -21.437 -3.99 26.736 1 59.89 247 GLY B N 1
ATOM 4423 C CA . GLY B 1 247 ? -22.457 -4.95 26.344 1 59.89 247 GLY B CA 1
ATOM 4424 C C . GLY B 1 247 ? -21.886 -6.299 25.948 1 59.89 247 GLY B C 1
ATOM 4425 O O . GLY B 1 247 ? -20.718 -6.396 25.565 1 59.89 247 GLY B O 1
ATOM 4426 N N . ASP B 1 248 ? -22.479 -7.456 26.389 1 62.08 248 ASP B N 1
ATOM 4427 C CA . ASP B 1 248 ? -22.051 -8.849 26.315 1 62.08 248 ASP B CA 1
ATOM 4428 C C . ASP B 1 248 ? -21.792 -9.268 24.869 1 62.08 248 ASP B C 1
ATOM 4430 O O . ASP B 1 248 ? -20.961 -10.141 24.609 1 62.08 248 ASP B O 1
ATOM 4434 N N . SER B 1 249 ? -22.42 -8.539 23.899 1 71.65 249 SER B N 1
ATOM 4435 C CA . SER B 1 249 ? -22.372 -9.169 22.583 1 71.65 249 SER B CA 1
ATOM 4436 C C . SER B 1 249 ? -21.432 -8.419 21.645 1 71.65 249 SER B C 1
ATOM 4438 O O . SER B 1 249 ? -21.192 -8.856 20.518 1 71.65 249 SER B O 1
ATOM 4440 N N . LEU B 1 250 ? -20.71 -7.417 22.257 1 83 250 LEU B N 1
ATOM 4441 C CA . LEU B 1 250 ? -19.894 -6.608 21.358 1 83 250 LEU B CA 1
ATOM 4442 C C . LEU B 1 250 ? -18.412 -6.765 21.68 1 83 250 LEU B C 1
ATOM 4444 O O . LEU B 1 250 ? -18.016 -6.713 22.846 1 83 250 LEU B O 1
ATOM 4448 N N . ARG B 1 251 ? -17.704 -7.192 20.705 1 87.94 251 ARG B N 1
ATOM 4449 C CA . ARG B 1 251 ? -16.255 -7.195 20.876 1 87.94 251 ARG B CA 1
ATOM 4450 C C . ARG B 1 251 ? -15.673 -5.804 20.652 1 87.94 251 ARG B C 1
ATOM 4452 O O . ARG B 1 251 ? -15.966 -5.158 19.643 1 87.94 251 ARG B O 1
ATOM 4459 N N . VAL B 1 252 ? -14.832 -5.4 21.569 1 88.22 252 VAL B N 1
ATOM 4460 C CA . VAL B 1 252 ? -14.3 -4.043 21.509 1 88.22 252 VAL B CA 1
ATOM 4461 C C . VAL B 1 252 ? -12.774 -4.088 21.452 1 88.22 252 VAL B C 1
ATOM 4463 O O . VAL B 1 252 ? -12.141 -4.845 22.192 1 88.22 252 VAL B O 1
ATOM 4466 N N . GLU B 1 253 ? -12.274 -3.344 20.481 1 86.99 253 GLU B N 1
ATOM 4467 C CA . GLU B 1 253 ? -10.834 -3.12 20.396 1 86.99 253 GLU B CA 1
ATOM 4468 C C . GLU B 1 253 ? -10.495 -1.641 20.563 1 86.99 253 GLU B C 1
ATOM 4470 O O . GLU B 1 253 ? -11.009 -0.794 19.829 1 86.99 253 GLU B O 1
ATOM 4475 N N . HIS B 1 254 ? -9.598 -1.389 21.506 1 83.08 254 HIS B N 1
ATOM 4476 C CA . HIS B 1 254 ? -9.296 -0.003 21.848 1 83.08 254 HIS B CA 1
ATOM 4477 C C . HIS B 1 254 ? -7.911 0.398 21.353 1 83.08 254 HIS B C 1
ATOM 4479 O O . HIS B 1 254 ? -6.964 -0.387 21.442 1 83.08 254 HIS B O 1
ATOM 4485 N N . SER B 1 255 ? -7.974 1.494 20.727 1 76.55 255 SER B N 1
ATOM 4486 C CA . SER B 1 255 ? -6.732 2.24 20.553 1 76.55 255 SER B CA 1
ATOM 4487 C C . SER B 1 255 ? -6.824 3.624 21.187 1 76.55 255 SER B C 1
ATOM 4489 O O . SER B 1 255 ? -7.883 4.016 21.682 1 76.55 255 SER B O 1
ATOM 4491 N N . GLU B 1 256 ? -5.705 4.314 21.311 1 75.32 256 GLU B N 1
ATOM 4492 C CA . GLU B 1 256 ? -5.702 5.646 21.909 1 75.32 256 GLU B CA 1
ATOM 4493 C C . GLU B 1 256 ? -6.593 6.605 21.125 1 75.32 256 GLU B C 1
ATOM 4495 O O . GLU B 1 256 ? -7.253 7.466 21.71 1 75.32 256 GLU B O 1
ATOM 4500 N N . GLU B 1 257 ? -6.701 6.324 19.858 1 78.85 257 GLU B N 1
ATOM 4501 C CA . GLU B 1 257 ? -7.34 7.35 19.04 1 78.85 257 GLU B CA 1
ATOM 4502 C C . GLU B 1 257 ? -8.682 6.868 18.497 1 78.85 257 GLU B C 1
ATOM 4504 O O . GLU B 1 257 ? -9.496 7.671 18.035 1 78.85 257 GLU B O 1
ATOM 4509 N N . ARG B 1 258 ? -8.934 5.568 18.605 1 83.72 258 ARG B N 1
ATOM 4510 C CA . ARG B 1 258 ? -10.19 5.05 18.072 1 83.72 258 ARG B CA 1
ATOM 4511 C C . ARG B 1 258 ? -10.59 3.756 18.774 1 83.72 258 ARG B C 1
ATOM 4513 O O . ARG B 1 258 ? -9.754 3.097 19.395 1 83.72 258 ARG B O 1
ATOM 4520 N N . THR B 1 259 ? -11.848 3.534 18.694 1 88.81 259 THR B N 1
ATOM 4521 C CA . THR B 1 259 ? -12.405 2.299 19.235 1 88.81 259 THR B CA 1
ATOM 4522 C C . THR B 1 259 ? -13.208 1.556 18.171 1 88.81 259 THR B C 1
ATOM 4524 O O . THR B 1 259 ? -14.06 2.147 17.503 1 88.81 259 THR B O 1
ATOM 4527 N N . LEU B 1 260 ? -12.803 0.31 17.981 1 89.74 260 LEU B N 1
ATOM 4528 C CA . LEU B 1 260 ? -13.55 -0.531 17.051 1 89.74 260 LEU B CA 1
ATOM 4529 C C . LEU B 1 260 ? -14.532 -1.427 17.797 1 89.74 260 LEU B C 1
ATOM 4531 O O . LEU B 1 260 ? -14.155 -2.105 18.757 1 89.74 260 LEU B O 1
ATOM 4535 N N . VAL B 1 261 ? -15.79 -1.389 17.411 1 91.05 261 VAL B N 1
ATOM 4536 C CA . VAL B 1 261 ? -16.827 -2.221 18.014 1 91.05 261 VAL B CA 1
ATOM 4537 C C . VAL B 1 261 ? -17.391 -3.181 16.969 1 91.05 261 VAL B C 1
ATOM 4539 O O . VAL B 1 261 ? -18.035 -2.753 16.008 1 91.05 261 VAL B O 1
ATOM 4542 N N . TYR B 1 262 ? -17.179 -4.43 17.209 1 91.88 262 TYR B N 1
ATOM 4543 C CA . TYR B 1 262 ? -17.608 -5.463 16.274 1 91.88 262 TYR B CA 1
ATOM 4544 C C . TYR B 1 262 ? -18.932 -6.079 16.711 1 91.88 262 TYR B C 1
ATOM 4546 O O . TYR B 1 262 ? -19.147 -6.322 17.901 1 91.88 262 TYR B O 1
ATOM 4554 N N . ALA B 1 263 ? -19.844 -6.322 15.725 1 90.31 263 ALA B N 1
ATOM 4555 C CA . ALA B 1 263 ? -21.156 -6.876 16.047 1 90.31 263 ALA B CA 1
ATOM 4556 C C . ALA B 1 263 ? -21.61 -7.868 14.979 1 90.31 263 ALA B C 1
ATOM 4558 O O . ALA B 1 263 ? -21.181 -7.787 13.825 1 90.31 263 ALA B O 1
ATOM 4559 N N . PRO B 1 264 ? -22.469 -8.818 15.395 1 87.27 264 PRO B N 1
ATOM 4560 C CA . PRO B 1 264 ? -22.973 -9.818 14.451 1 87.27 264 PRO B CA 1
ATOM 4561 C C . PRO B 1 264 ? -23.947 -9.228 13.433 1 87.27 264 PRO B C 1
ATOM 4563 O O . PRO B 1 264 ? -24.214 -9.846 12.399 1 87.27 264 PRO B O 1
ATOM 4566 N N . SER B 1 265 ? -24.53 -8.031 13.851 1 84.17 265 SER B N 1
ATOM 4567 C CA . SER B 1 265 ? -25.489 -7.441 12.923 1 84.17 265 SER B CA 1
ATOM 4568 C C . SER B 1 265 ? -25.461 -5.917 12.994 1 84.17 265 SER B C 1
ATOM 4570 O O . SER B 1 265 ? -25.017 -5.345 13.992 1 84.17 265 SER B O 1
ATOM 4572 N N . ARG B 1 266 ? -25.915 -5.352 11.907 1 81.46 266 ARG B N 1
ATOM 4573 C CA . ARG B 1 266 ? -25.981 -3.895 11.85 1 81.46 266 ARG B CA 1
ATOM 4574 C C . ARG B 1 266 ? -26.969 -3.352 12.877 1 81.46 266 ARG B C 1
ATOM 4576 O O . ARG B 1 266 ? -26.767 -2.267 13.427 1 81.46 266 ARG B O 1
ATOM 4583 N N . GLU B 1 267 ? -27.997 -4.054 13.118 1 81.02 267 GLU B N 1
ATOM 4584 C CA . GLU B 1 267 ? -29.028 -3.637 14.065 1 81.02 267 GLU B CA 1
ATOM 4585 C C . GLU B 1 267 ? -28.451 -3.461 15.466 1 81.02 267 GLU B C 1
ATOM 4587 O O . GLU B 1 267 ? -28.805 -2.516 16.174 1 81.02 267 GLU B O 1
ATOM 4592 N N . GLU B 1 268 ? -27.563 -4.33 15.73 1 82.83 268 GLU B N 1
ATOM 4593 C CA . GLU B 1 268 ? -26.958 -4.261 17.057 1 82.83 268 GLU B CA 1
ATOM 4594 C C . GLU B 1 268 ? -26.07 -3.028 17.195 1 82.83 268 GLU B C 1
ATOM 4596 O O . GLU B 1 268 ? -25.918 -2.486 18.291 1 82.83 268 GLU B O 1
ATOM 4601 N N . LEU B 1 269 ? -25.533 -2.598 16.058 1 82.8 269 LEU B N 1
ATOM 4602 C CA . LEU B 1 269 ? -24.648 -1.439 16.093 1 82.8 269 LEU B CA 1
ATOM 4603 C C . LEU B 1 269 ? -25.45 -0.142 16.115 1 82.8 269 LEU B C 1
ATOM 4605 O O . LEU B 1 269 ? -24.977 0.877 16.623 1 82.8 269 LEU B O 1
ATOM 4609 N N . GLU B 1 270 ? -26.609 -0.203 15.544 1 80.35 270 GLU B N 1
ATOM 4610 C CA . GLU B 1 270 ? -27.455 0.986 15.512 1 80.35 270 GLU B CA 1
ATOM 4611 C C . GLU B 1 270 ? -27.787 1.466 16.922 1 80.35 270 GLU B C 1
ATOM 4613 O O . GLU B 1 270 ? -27.749 2.666 17.2 1 80.35 270 GLU B O 1
ATOM 4618 N N . THR B 1 271 ? -28.099 0.513 17.75 1 79.1 271 THR B N 1
ATOM 4619 C CA . THR B 1 271 ? -28.385 0.868 19.136 1 79.1 271 THR B CA 1
ATOM 4620 C C . THR B 1 271 ? -27.16 1.496 19.796 1 79.1 271 THR B C 1
ATOM 4622 O O . THR B 1 271 ? -27.284 2.456 20.56 1 79.1 271 THR B O 1
ATOM 4625 N N . PHE B 1 272 ? -26.058 1.005 19.378 1 82.78 272 PHE B N 1
ATOM 4626 C CA . PHE B 1 272 ? -24.8 1.473 19.946 1 82.78 272 PHE B CA 1
ATOM 4627 C C . PHE B 1 272 ? -24.487 2.888 19.476 1 82.78 272 PHE B C 1
ATOM 4629 O O . PHE B 1 272 ? -24.07 3.734 20.271 1 82.78 272 PHE B O 1
ATOM 4636 N N . THR B 1 273 ? -24.737 3.182 18.26 1 85.52 273 THR B N 1
ATOM 4637 C CA . THR B 1 273 ? -24.326 4.445 17.658 1 85.52 273 THR B CA 1
ATOM 4638 C C . THR B 1 273 ? -25.327 5.55 17.984 1 85.52 273 THR B C 1
ATOM 4640 O O . THR B 1 273 ? -25.033 6.734 17.804 1 85.52 273 THR B O 1
ATOM 4643 N N . ALA B 1 274 ? -26.461 5.177 18.475 1 83.93 274 ALA B N 1
ATOM 4644 C CA . ALA B 1 274 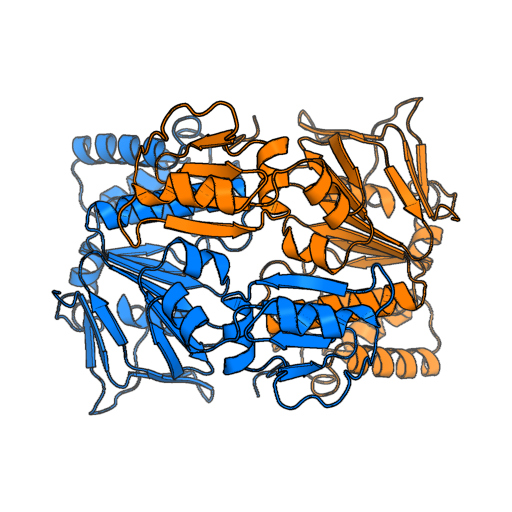? -27.508 6.152 18.769 1 83.93 274 ALA B CA 1
ATOM 4645 C C . ALA B 1 274 ? -27.037 7.168 19.806 1 83.93 274 ALA B C 1
ATOM 4647 O O . ALA B 1 274 ? -27.489 8.315 19.81 1 83.93 274 ALA B O 1
ATOM 4648 N N . GLU B 1 275 ? -26.083 6.793 20.56 1 82.04 275 GLU B N 1
ATOM 4649 C CA . GLU B 1 275 ? -25.63 7.656 21.646 1 82.04 275 GLU B CA 1
ATOM 4650 C C . GLU B 1 275 ? -24.382 8.439 21.245 1 82.04 275 GLU B C 1
ATOM 4652 O O . GLU B 1 275 ? -23.891 9.27 22.012 1 82.04 275 GLU B O 1
ATOM 4657 N N . LEU B 1 276 ? -23.947 8.185 20.048 1 86.47 276 LEU B N 1
ATOM 4658 C CA . LEU B 1 276 ? -22.709 8.823 19.613 1 86.47 276 LEU B CA 1
ATOM 4659 C C . LEU B 1 276 ? -23.003 10.062 18.773 1 86.47 276 LEU B C 1
ATOM 4661 O O . LEU B 1 276 ? -23.991 10.097 18.036 1 86.47 276 LEU B O 1
ATOM 4665 N N . PRO B 1 277 ? -22.186 11.078 18.959 1 85.27 277 PRO B N 1
ATOM 4666 C CA . PRO B 1 277 ? -22.362 12.258 18.11 1 85.27 277 PRO B CA 1
ATOM 4667 C C . PRO B 1 277 ? -22.204 11.945 16.623 1 85.27 277 PRO B C 1
ATOM 4669 O O . PRO B 1 277 ? -21.382 11.104 16.25 1 85.27 277 PRO B O 1
ATOM 4672 N N . ALA B 1 278 ? -23.006 12.626 15.883 1 76.85 278 ALA B N 1
ATOM 4673 C CA . ALA B 1 278 ? -22.909 12.466 14.434 1 76.85 278 ALA B CA 1
ATOM 4674 C C . ALA B 1 278 ? -21.504 12.8 13.939 1 76.85 278 ALA B C 1
ATOM 4676 O O . ALA B 1 278 ? -20.893 13.769 14.395 1 76.85 278 ALA B O 1
ATOM 4677 N N . GLY B 1 279 ? -21.069 12.003 13.163 1 75.84 279 GLY B N 1
ATOM 4678 C CA . GLY B 1 279 ? -19.769 12.263 12.567 1 75.84 279 GLY B CA 1
ATOM 4679 C C . GLY B 1 279 ? -18.618 11.681 13.367 1 75.84 279 GLY B C 1
ATOM 4680 O O . GLY B 1 279 ? -17.466 11.728 12.932 1 75.84 279 GLY B O 1
ATOM 4681 N N . SER B 1 280 ? -18.975 11.143 14.478 1 84.65 280 SER B N 1
ATOM 4682 C CA . SER B 1 280 ? -17.911 10.644 15.344 1 84.65 280 SER B CA 1
ATOM 4683 C C . SER B 1 280 ? -17.684 9.15 15.136 1 84.65 280 SER B C 1
ATOM 4685 O O . SER B 1 280 ? -16.899 8.53 15.856 1 84.65 280 SER B O 1
ATOM 4687 N N . TYR B 1 281 ? -18.437 8.606 14.136 1 85.22 281 TYR B N 1
ATOM 4688 C CA . TYR B 1 281 ? -18.277 7.177 13.89 1 85.22 281 TYR B CA 1
ATOM 4689 C C . TYR B 1 281 ? -18.677 6.821 12.463 1 85.22 281 TYR B C 1
ATOM 4691 O O . TYR B 1 281 ? -19.295 7.629 11.765 1 85.22 281 TYR B O 1
ATOM 4699 N N . PHE B 1 282 ? -18.333 5.699 11.995 1 82.55 282 PHE B N 1
ATOM 4700 C CA . PHE B 1 282 ? -18.856 5.132 10.757 1 82.55 282 PHE B CA 1
ATOM 4701 C C . PHE B 1 282 ? -18.931 3.613 10.846 1 82.55 282 PHE B C 1
ATOM 4703 O O . PHE B 1 282 ? -18.172 2.991 11.593 1 82.55 282 PHE B O 1
ATOM 4710 N N . ILE B 1 283 ? -19.856 3.057 10.098 1 82.89 283 ILE B N 1
ATOM 4711 C CA . ILE B 1 283 ? -20.118 1.622 10.09 1 82.89 283 ILE B CA 1
ATOM 4712 C C . ILE B 1 283 ? -19.629 1.015 8.777 1 82.89 283 ILE B C 1
ATOM 4714 O O . ILE B 1 283 ? -19.846 1.584 7.704 1 82.89 283 ILE B O 1
ATOM 4718 N N . ARG B 1 284 ? -18.924 -0.084 8.854 1 81.88 284 ARG B N 1
ATOM 4719 C CA . ARG B 1 284 ? -18.442 -0.797 7.676 1 81.88 284 ARG B CA 1
ATOM 4720 C C . ARG B 1 284 ? -18.41 -2.302 7.921 1 81.88 284 ARG B C 1
ATOM 4722 O O . ARG B 1 284 ? -18.442 -2.75 9.069 1 81.88 284 ARG B O 1
ATOM 4729 N N . PRO B 1 285 ? -18.418 -3.069 6.855 1 85.78 285 PRO B N 1
ATOM 4730 C CA . PRO B 1 285 ? -18.17 -4.501 7.041 1 85.78 285 PRO B CA 1
ATOM 4731 C C . PRO B 1 285 ? -16.757 -4.794 7.54 1 85.78 285 PRO B C 1
ATOM 4733 O O . PRO B 1 285 ? -15.845 -3.988 7.335 1 85.78 285 PRO B O 1
ATOM 4736 N N . SER B 1 286 ? -16.623 -5.946 8.141 1 89.64 286 SER B N 1
ATOM 4737 C CA . SER B 1 286 ? -15.298 -6.402 8.546 1 89.64 286 SER B CA 1
ATOM 4738 C C . SER B 1 286 ? -14.46 -6.809 7.338 1 89.64 286 SER B C 1
ATOM 4740 O O . SER B 1 286 ? -14.999 -7.258 6.325 1 89.64 286 SER B O 1
ATOM 4742 N N . THR B 1 287 ? -13.217 -6.632 7.475 1 89.3 287 THR B N 1
ATOM 4743 C CA . THR B 1 287 ? -12.294 -6.9 6.378 1 89.3 287 THR B CA 1
ATOM 4744 C C . THR B 1 287 ? -11.251 -7.935 6.789 1 89.3 287 THR B C 1
ATOM 4746 O O . THR B 1 287 ? -11.186 -8.328 7.956 1 89.3 287 THR B O 1
ATOM 4749 N N . LEU B 1 288 ? -10.502 -8.388 5.835 1 91.71 288 LEU B N 1
ATOM 4750 C CA . LEU B 1 288 ? -9.388 -9.291 6.099 1 91.71 288 LEU B CA 1
ATOM 4751 C C . LEU B 1 288 ? -8.357 -8.631 7.008 1 91.71 288 LEU B C 1
ATOM 4753 O O . LEU B 1 288 ? -7.704 -9.306 7.807 1 91.71 288 LEU B O 1
ATOM 4757 N N . GLU B 1 289 ? -8.223 -7.382 6.909 1 89.31 289 GLU B N 1
ATOM 4758 C CA . GLU B 1 289 ? -7.319 -6.655 7.795 1 89.31 289 GLU B CA 1
ATOM 4759 C C . GLU B 1 289 ? -7.766 -6.765 9.25 1 89.31 289 GLU B C 1
ATOM 4761 O O . GLU B 1 289 ? -6.938 -6.922 10.149 1 89.31 289 GLU B O 1
ATOM 4766 N N . ASP B 1 290 ? -9.05 -6.654 9.454 1 90.47 290 ASP B N 1
ATOM 4767 C CA . ASP B 1 290 ? -9.577 -6.817 10.806 1 90.47 290 ASP B CA 1
ATOM 4768 C C . ASP B 1 290 ? -9.216 -8.187 11.375 1 90.47 290 ASP B C 1
ATOM 4770 O O . ASP B 1 290 ? -8.824 -8.298 12.539 1 90.47 290 ASP B O 1
ATOM 4774 N N . LEU B 1 291 ? -9.413 -9.15 10.515 1 93.31 291 LEU B N 1
ATOM 4775 C CA . LEU B 1 291 ? -9.071 -10.503 10.939 1 93.31 291 LEU B CA 1
ATOM 4776 C C . LEU B 1 291 ? -7.58 -10.618 11.237 1 93.31 291 LEU B C 1
ATOM 4778 O O . LEU B 1 291 ? -7.189 -11.189 12.258 1 93.31 291 LEU B O 1
ATOM 4782 N N . PHE B 1 292 ? -6.828 -10.058 10.363 1 92.27 292 PHE B N 1
ATOM 4783 C CA . PHE B 1 292 ? -5.377 -10.092 10.501 1 92.27 292 PHE B CA 1
ATOM 4784 C C . PHE B 1 292 ? -4.945 -9.466 11.821 1 92.27 292 PHE B C 1
ATOM 4786 O O . PHE B 1 292 ? -4.133 -10.039 12.551 1 92.27 292 PHE B O 1
ATOM 4793 N N . LEU B 1 293 ? -5.453 -8.369 12.107 1 89.3 293 LEU B N 1
ATOM 4794 C CA . LEU B 1 293 ? -5.091 -7.656 13.327 1 89.3 293 LEU B CA 1
ATOM 4795 C C . LEU B 1 293 ? -5.616 -8.385 14.559 1 89.3 293 LEU B C 1
ATOM 4797 O O . LEU B 1 293 ? -4.988 -8.351 15.62 1 89.3 293 LEU B O 1
ATOM 4801 N N . LYS B 1 294 ? -6.73 -9.027 14.435 1 89.23 294 LYS B N 1
ATOM 4802 C CA . LYS B 1 294 ? -7.278 -9.832 15.523 1 89.23 294 LYS B CA 1
ATOM 4803 C C . LYS B 1 294 ? -6.341 -10.983 15.88 1 89.23 294 LYS B C 1
ATOM 4805 O O . LYS B 1 294 ? -6.125 -11.271 17.059 1 89.23 294 LYS B O 1
ATOM 4810 N N . ILE B 1 295 ? -5.779 -11.57 14.841 1 89.24 295 ILE B N 1
ATOM 4811 C CA . ILE B 1 295 ? -5.012 -12.797 15.028 1 89.24 295 ILE B CA 1
ATOM 4812 C C . ILE B 1 295 ? -3.563 -12.454 15.363 1 89.24 295 ILE B C 1
ATOM 4814 O O . ILE B 1 295 ? -2.91 -13.167 16.129 1 89.24 295 ILE B O 1
ATOM 4818 N N . THR B 1 296 ? -3.017 -11.383 14.828 1 85.53 296 THR B N 1
ATOM 4819 C CA . THR B 1 296 ? -1.607 -11.059 15.014 1 85.53 296 THR B CA 1
ATOM 4820 C C . THR B 1 296 ? -1.432 -10.017 16.115 1 85.53 296 THR B C 1
ATOM 4822 O O . THR B 1 296 ? -0.325 -9.82 16.621 1 85.53 296 THR B O 1
ATOM 4825 N N . GLY B 1 297 ? -2.497 -9.379 16.44 1 79.56 297 GLY B N 1
ATOM 4826 C CA . GLY B 1 297 ? -2.418 -8.293 17.404 1 79.56 297 GLY B CA 1
ATOM 4827 C C . GLY B 1 297 ? -2.22 -6.935 16.757 1 79.56 297 GLY B C 1
ATOM 4828 O O . GLY B 1 297 ? -1.656 -6.838 15.666 1 79.56 297 GLY B O 1
ATOM 4829 N N . ARG B 1 298 ? -2.668 -5.916 17.348 1 68.77 298 ARG B N 1
ATOM 4830 C CA . ARG B 1 298 ? -2.575 -4.551 16.841 1 68.77 298 ARG B CA 1
ATOM 4831 C C . ARG B 1 298 ? -1.313 -3.862 17.35 1 68.77 298 ARG B C 1
ATOM 4833 O O . ARG B 1 298 ? -0.826 -2.912 16.734 1 68.77 298 ARG B O 1
ATOM 4840 N N . ARG B 1 299 ? -0.829 -4.309 18.348 1 64.66 299 ARG B N 1
ATOM 4841 C CA . ARG B 1 299 ? 0.34 -3.671 18.945 1 64.66 299 ARG B CA 1
ATOM 4842 C C . ARG B 1 299 ? 1.616 -4.066 18.209 1 64.66 299 ARG B C 1
ATOM 4844 O O . ARG B 1 299 ? 1.729 -5.188 17.71 1 64.66 299 ARG B O 1
ATOM 4851 N N . LEU B 1 300 ? 2.507 -3.018 18.034 1 67.26 300 LEU B N 1
ATOM 4852 C CA . LEU B 1 300 ? 3.773 -3.236 17.343 1 67.26 300 LEU B CA 1
ATOM 4853 C C . LEU B 1 300 ? 4.601 -4.305 18.048 1 67.26 300 LEU B C 1
ATOM 4855 O O . LEU B 1 300 ? 4.67 -4.331 19.279 1 67.26 300 LEU B O 1
ATOM 4859 N N . LYS B 1 301 ? 4.793 -5.351 17.376 1 56.48 301 LYS B N 1
ATOM 4860 C CA . LYS B 1 301 ? 5.699 -6.347 17.94 1 56.48 301 LYS B CA 1
ATOM 4861 C C . LYS B 1 301 ? 7.149 -6.038 17.58 1 56.48 301 LYS B C 1
ATOM 4863 O O . LYS B 1 301 ? 7.527 -6.085 16.407 1 56.48 301 LYS B O 1
ATOM 4868 N N . ASP B 1 302 ? 7.76 -4.891 17.973 1 53.52 302 ASP B N 1
ATOM 4869 C CA . ASP B 1 302 ? 9.146 -4.587 17.63 1 53.52 302 ASP B CA 1
ATOM 4870 C C . ASP B 1 302 ? 10.032 -5.822 17.777 1 53.52 302 ASP B C 1
ATOM 4872 O O . ASP B 1 302 ? 9.925 -6.555 18.762 1 53.52 302 ASP B O 1
ATOM 4876 N N . GLY B 1 303 ? 10.27 -6.555 16.711 1 46.87 303 GLY B N 1
ATOM 4877 C CA . GLY B 1 303 ? 11.205 -7.668 16.674 1 46.87 303 GLY B CA 1
ATOM 4878 C C . GLY B 1 303 ? 12.335 -7.531 17.677 1 46.87 303 GLY B C 1
ATOM 4879 O O . GLY B 1 303 ? 12.905 -6.449 17.835 1 46.87 303 GLY B O 1
ATOM 4880 N N . GLN B 1 304 ? 12.433 -8.27 18.811 1 36.66 304 GLN B N 1
ATOM 4881 C CA . GLN B 1 304 ? 13.691 -8.497 19.514 1 36.66 304 GLN B CA 1
ATOM 4882 C C . GLN B 1 304 ? 14.817 -8.82 18.536 1 36.66 304 GLN B C 1
ATOM 4884 O O . GLN B 1 304 ? 14.589 -9.46 17.508 1 36.66 304 GLN B O 1
#

Organism: Winmispira thermophila (strain ATCC 700085 / DSM 6578 / Z-1203) (NCBI:txid869211)